Protein AF-0000000077384140 (afdb_homodimer)

Structure (mmCIF, N/CA/C/O backbone):
data_AF-0000000077384140-model_v1
#
loop_
_entity.id
_entity.type
_entity.pdbx_description
1 polymer 'PH domain-containing protein'
#
loop_
_atom_site.group_PDB
_atom_site.id
_atom_site.type_symbol
_atom_site.label_atom_id
_atom_site.label_alt_id
_atom_site.label_comp_id
_atom_site.label_asym_i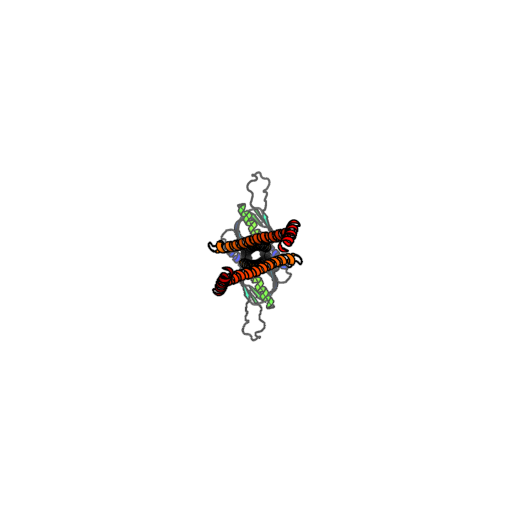d
_atom_site.label_entity_id
_atom_site.label_seq_id
_atom_site.pdbx_PDB_ins_code
_atom_site.Cartn_x
_atom_site.Cartn_y
_atom_site.Cartn_z
_atom_site.occupancy
_atom_site.B_iso_or_equiv
_atom_site.auth_seq_id
_atom_site.auth_comp_id
_atom_site.auth_asym_id
_atom_site.auth_atom_id
_atom_site.pdbx_PDB_model_num
ATOM 1 N N . MET A 1 1 ? 0.488 31.844 28.984 1 42.28 1 MET A N 1
ATOM 2 C CA . MET A 1 1 ? -0.208 31.734 27.703 1 42.28 1 MET A CA 1
ATOM 3 C C . MET A 1 1 ? 0.417 30.641 26.844 1 42.28 1 MET A C 1
ATOM 5 O O . MET A 1 1 ? 1.624 30.656 26.594 1 42.28 1 MET A O 1
ATOM 9 N N . GLN A 1 2 ? -0.17 29.547 26.891 1 61.62 2 GLN A N 1
ATOM 10 C CA . GLN A 1 2 ? 0.424 28.359 26.281 1 61.62 2 GLN A CA 1
ATOM 11 C C . GLN A 1 2 ? 0.687 28.562 24.797 1 61.62 2 GLN A C 1
ATOM 13 O O . GLN A 1 2 ? -0.121 29.188 24.094 1 61.62 2 GLN A O 1
ATOM 18 N N . ARG A 1 3 ? 1.861 28.625 24.375 1 73.94 3 ARG A N 1
ATOM 19 C CA . ARG A 1 3 ? 2.328 28.922 23.016 1 73.94 3 ARG A CA 1
ATOM 20 C C . ARG A 1 3 ? 1.66 28 22 1 73.94 3 ARG A C 1
ATOM 22 O O . ARG A 1 3 ? 1.597 26.781 22.203 1 73.94 3 ARG A O 1
ATOM 29 N N . PRO A 1 4 ? 0.887 28.531 21.125 1 82.5 4 PRO A N 1
ATOM 30 C CA . PRO A 1 4 ? 0.232 27.719 20.094 1 82.5 4 PRO A CA 1
ATOM 31 C C . PRO A 1 4 ? 1.226 26.938 19.234 1 82.5 4 PRO A C 1
ATOM 33 O O . PRO A 1 4 ? 2.402 27.312 19.172 1 82.5 4 PRO A O 1
ATOM 36 N N . ILE A 1 5 ? 0.827 25.812 18.828 1 88.44 5 ILE A N 1
ATOM 37 C CA . ILE A 1 5 ? 1.649 24.984 17.953 1 88.44 5 ILE A CA 1
ATOM 38 C C . ILE A 1 5 ? 1.977 25.766 16.688 1 88.44 5 ILE A C 1
ATOM 40 O O . ILE A 1 5 ? 1.085 26.328 16.047 1 88.44 5 ILE A O 1
ATOM 44 N N . LYS A 1 6 ? 3.225 25.828 16.375 1 89.12 6 LYS A N 1
ATOM 45 C CA . LYS A 1 6 ? 3.658 26.547 15.18 1 89.12 6 LYS A CA 1
ATOM 46 C C . LYS A 1 6 ? 3.342 25.766 13.906 1 89.12 6 LYS A C 1
ATOM 4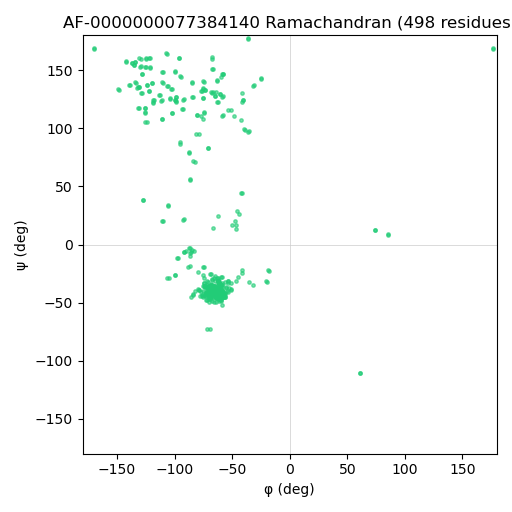8 O O . LYS A 1 6 ? 3.832 24.641 13.727 1 89.12 6 LYS A O 1
ATOM 53 N N . VAL A 1 7 ? 2.475 26.312 13.172 1 89.81 7 VAL A N 1
ATOM 54 C CA . VAL A 1 7 ? 2.123 25.734 11.875 1 89.81 7 VAL A CA 1
ATOM 55 C C . VAL A 1 7 ? 2.469 26.719 10.758 1 89.81 7 VAL A C 1
ATOM 57 O O . VAL A 1 7 ? 2.049 27.891 10.797 1 89.81 7 VAL A O 1
ATOM 60 N N . THR A 1 8 ? 3.266 26.25 9.836 1 87.81 8 THR A N 1
ATOM 61 C CA . THR A 1 8 ? 3.641 27.125 8.734 1 87.81 8 THR A CA 1
ATOM 62 C C . THR A 1 8 ? 2.531 27.172 7.684 1 87.81 8 THR A C 1
ATOM 64 O O . THR A 1 8 ? 2.277 26.188 6.992 1 87.81 8 THR A O 1
ATOM 67 N N . GLU A 1 9 ? 1.924 28.344 7.613 1 89.62 9 GLU A N 1
ATOM 68 C CA . GLU A 1 9 ? 0.804 28.531 6.691 1 89.62 9 GLU A CA 1
ATOM 69 C C . GLU A 1 9 ? 1.238 28.312 5.246 1 89.62 9 GLU A C 1
ATOM 71 O O . GLU A 1 9 ? 0.456 27.828 4.426 1 89.62 9 GLU A O 1
ATOM 76 N N . SER A 1 10 ? 2.461 28.688 4.973 1 90.38 10 SER A N 1
ATOM 77 C CA . SER A 1 10 ? 2.969 28.531 3.613 1 90.38 10 SER A CA 1
ATOM 78 C C . SER A 1 10 ? 2.93 27.078 3.174 1 90.38 10 SER A C 1
ATOM 80 O O . SER A 1 10 ? 2.658 26.781 2.008 1 90.38 10 SER A O 1
ATOM 82 N N . GLN A 1 11 ? 3.16 26.219 4.102 1 89.81 11 GLN A N 1
ATOM 83 C CA . GLN A 1 11 ? 3.123 24.781 3.795 1 89.81 11 GLN A CA 1
ATOM 84 C C . GLN A 1 11 ? 1.7 24.328 3.49 1 89.81 11 GLN A C 1
ATOM 86 O O . GLN A 1 11 ? 1.479 23.547 2.561 1 89.81 11 GLN A O 1
ATOM 91 N N . LEU A 1 12 ? 0.788 24.844 4.254 1 91.88 12 LEU A N 1
ATOM 92 C CA . LEU A 1 12 ? -0.611 24.469 4.055 1 91.88 12 LEU A CA 1
ATOM 93 C C . LEU A 1 12 ? -1.128 25 2.723 1 91.88 12 LEU A C 1
ATOM 95 O O . LEU A 1 12 ? -1.908 24.328 2.045 1 91.88 12 LEU A O 1
ATOM 99 N N . LEU A 1 13 ? -0.63 26.203 2.406 1 91.69 13 LEU A N 1
ATOM 100 C CA . LEU A 1 13 ? -1.019 26.781 1.127 1 91.69 13 LEU A CA 1
ATOM 101 C C . LEU A 1 13 ? -0.467 25.969 -0.036 1 91.69 13 LEU A C 1
ATOM 103 O O . LEU A 1 13 ? -1.152 25.766 -1.042 1 91.69 13 LEU A O 1
ATOM 107 N N . MET A 1 14 ? 0.708 25.516 0.114 1 91.88 14 MET A N 1
ATOM 108 C CA . MET A 1 14 ? 1.319 24.656 -0.902 1 91.88 14 MET A CA 1
ATOM 109 C C . MET A 1 14 ? 0.535 23.359 -1.069 1 91.88 14 MET A C 1
ATOM 111 O O . MET A 1 14 ? 0.265 22.938 -2.193 1 91.88 14 MET A O 1
ATOM 115 N N . LEU A 1 15 ? 0.115 22.812 0.024 1 92.62 15 LEU A N 1
ATOM 116 C CA . LEU A 1 15 ? -0.642 21.562 -0.019 1 92.62 15 LEU A CA 1
ATOM 117 C C . LEU A 1 15 ? -2.025 21.781 -0.62 1 92.62 15 LEU A C 1
ATOM 119 O O . LEU A 1 15 ? -2.531 20.938 -1.358 1 92.62 15 LEU A O 1
ATOM 123 N N . ALA A 1 16 ? -2.578 22.922 -0.288 1 93.19 16 ALA A N 1
ATOM 124 C CA . ALA A 1 16 ? -3.885 23.266 -0.839 1 93.19 16 ALA A CA 1
ATOM 125 C C . ALA A 1 16 ? -3.812 23.453 -2.354 1 93.19 16 ALA A C 1
ATOM 127 O O . ALA A 1 16 ? -4.738 23.078 -3.074 1 93.19 16 ALA A O 1
ATOM 128 N N . GLU A 1 17 ? -2.742 24.031 -2.828 1 91.56 17 GLU A N 1
ATOM 129 C CA . GLU A 1 17 ? -2.535 24.188 -4.262 1 91.56 17 GLU A CA 1
ATOM 130 C C . GLU A 1 17 ? -2.389 22.844 -4.961 1 91.56 17 GLU A C 1
ATOM 132 O O . GLU A 1 17 ? -2.934 22.641 -6.047 1 91.56 17 GLU A O 1
ATOM 137 N N . ARG A 1 18 ? -1.704 21.969 -4.375 1 91.19 18 ARG A N 1
ATOM 138 C CA . ARG A 1 18 ? -1.547 20.641 -4.926 1 91.19 18 ARG A CA 1
ATOM 139 C C . ARG A 1 18 ? -2.877 19.891 -4.945 1 91.19 18 ARG A C 1
ATOM 141 O O . ARG A 1 18 ? -3.139 19.094 -5.848 1 91.19 18 ARG A O 1
ATOM 148 N N . ALA A 1 19 ? -3.689 20.141 -3.918 1 92.56 19 ALA A N 1
ATOM 149 C CA . ALA A 1 19 ? -4.992 19.484 -3.789 1 92.56 19 ALA A CA 1
ATOM 150 C C . ALA A 1 19 ? -5.91 19.859 -4.953 1 92.56 19 ALA A C 1
ATOM 152 O O . ALA A 1 19 ? -6.766 19.078 -5.352 1 92.56 19 ALA A O 1
ATOM 153 N N . ARG A 1 20 ? -5.703 21 -5.48 1 90.31 20 ARG A N 1
ATOM 154 C CA . ARG A 1 20 ? -6.547 21.469 -6.578 1 90.31 20 ARG A CA 1
ATOM 155 C C . ARG A 1 20 ? -6.324 20.625 -7.832 1 90.31 20 ARG A C 1
ATOM 157 O O . ARG A 1 20 ? -7.262 20.375 -8.594 1 90.31 20 ARG A O 1
ATOM 164 N N . TYR A 1 21 ? -5.066 20.078 -8.008 1 89.75 21 TYR A N 1
ATOM 165 C CA . TYR A 1 21 ? -4.723 19.344 -9.219 1 89.75 21 TYR A CA 1
ATOM 166 C C . TYR A 1 21 ? -4.805 17.828 -8.984 1 89.75 21 TYR A C 1
ATOM 168 O O . TYR A 1 21 ? -5.051 17.062 -9.922 1 89.75 21 TYR A O 1
ATOM 176 N N . ASP A 1 22 ? -4.629 17.438 -7.754 1 92.31 22 ASP A N 1
ATOM 177 C CA . ASP A 1 22 ? -4.547 16.016 -7.473 1 92.31 22 ASP A CA 1
ATOM 178 C C . ASP A 1 22 ? -5.535 15.609 -6.379 1 92.31 22 ASP A C 1
ATOM 180 O O . ASP A 1 22 ? -5.199 14.828 -5.484 1 92.31 22 ASP A O 1
ATOM 184 N N . ALA A 1 23 ? -6.68 16.172 -6.391 1 94 23 ALA A N 1
ATOM 185 C CA . ALA A 1 23 ? -7.668 15.875 -5.359 1 94 23 ALA A CA 1
ATOM 186 C C . ALA A 1 23 ? -8.297 14.5 -5.586 1 94 23 ALA A C 1
ATOM 188 O O . ALA A 1 23 ? -8.531 14.102 -6.73 1 94 23 ALA A O 1
ATOM 189 N N . ALA A 1 24 ? -8.508 13.805 -4.551 1 94.25 24 ALA A N 1
ATOM 190 C CA . ALA A 1 24 ? -9.234 12.539 -4.633 1 94.25 24 ALA A CA 1
ATOM 191 C C . ALA A 1 24 ? -10.719 12.773 -4.91 1 94.25 24 ALA A C 1
ATOM 193 O O . ALA A 1 24 ? -11.336 12.031 -5.668 1 94.25 24 ALA A O 1
ATOM 194 N N . LEU A 1 25 ? -11.25 13.734 -4.285 1 96.75 25 LEU A N 1
ATOM 195 C CA . LEU A 1 25 ? -12.641 14.141 -4.449 1 96.75 25 LEU A CA 1
ATOM 196 C C . LEU A 1 25 ? -12.797 15.641 -4.223 1 96.75 25 LEU A C 1
ATOM 198 O O . LEU A 1 25 ? -12.164 16.203 -3.332 1 96.75 25 LEU A O 1
ATOM 202 N N . ALA A 1 26 ? -13.5 16.297 -5.074 1 96.88 26 ALA A N 1
ATOM 203 C CA . ALA A 1 26 ? -13.766 17.734 -4.938 1 96.88 26 ALA A CA 1
ATOM 204 C C . ALA A 1 26 ? -15.203 18.062 -5.316 1 96.88 26 ALA A C 1
ATOM 206 O O . ALA A 1 26 ? -15.766 17.469 -6.242 1 96.88 26 ALA A O 1
ATOM 207 N N . GLY A 1 27 ? -15.844 18.922 -4.52 1 96.56 27 GLY A N 1
ATOM 208 C CA . GLY A 1 27 ? -17.219 19.297 -4.816 1 96.56 27 GLY A CA 1
ATOM 209 C C . GLY A 1 27 ? -17.828 20.219 -3.768 1 96.56 27 GLY A C 1
ATOM 210 O O . GLY A 1 27 ? -17.219 20.469 -2.729 1 96.56 27 GLY A O 1
ATOM 211 N N . PRO A 1 28 ? -18.922 20.781 -4.039 1 96.31 28 PRO A N 1
ATOM 212 C CA . PRO A 1 28 ? -19.609 21.641 -3.076 1 96.31 28 PRO A CA 1
ATOM 213 C C . PRO A 1 28 ? -20.312 20.859 -1.974 1 96.31 28 PRO A C 1
ATOM 215 O O . PRO A 1 28 ? -20.922 19.828 -2.244 1 96.31 28 PRO A O 1
ATOM 218 N N . LEU A 1 29 ? -20.094 21.281 -0.783 1 97.12 29 LEU A N 1
ATOM 219 C CA . LEU A 1 29 ? -20.797 20.734 0.373 1 97.12 29 LEU A CA 1
ATOM 220 C C . LEU A 1 29 ? -21.281 21.844 1.293 1 97.12 29 LEU A C 1
ATOM 222 O O . LEU A 1 29 ? -20.844 23 1.178 1 97.12 29 LEU A O 1
ATOM 226 N N . TYR A 1 30 ? -22.266 21.469 2.025 1 96 30 TYR A N 1
ATOM 227 C CA . TYR A 1 30 ? -22.734 22.406 3.037 1 96 30 TYR A CA 1
ATOM 228 C C . TYR A 1 30 ? -22.172 22.062 4.41 1 96 30 TYR A C 1
ATOM 230 O O . TYR A 1 30 ? -22.266 20.922 4.855 1 96 30 TYR A O 1
ATOM 238 N N . LYS A 1 31 ? -21.5 23.016 4.984 1 95.5 31 LYS A N 1
ATOM 239 C CA . LYS A 1 31 ? -20.938 22.844 6.32 1 95.5 31 LYS A CA 1
ATOM 240 C C . LYS A 1 31 ? -21.781 23.562 7.371 1 95.5 31 LYS A C 1
ATOM 242 O O . LYS A 1 31 ? -22.172 24.703 7.184 1 95.5 31 LYS A O 1
ATOM 247 N N . ARG A 1 32 ? -22.016 22.859 8.414 1 92.88 32 ARG A N 1
ATOM 248 C CA . ARG A 1 32 ? -22.812 23.438 9.484 1 92.88 32 ARG A CA 1
ATOM 249 C C . ARG A 1 32 ? -22.016 24.453 10.289 1 92.88 32 ARG A C 1
ATOM 251 O O . ARG A 1 32 ? -20.844 24.219 10.609 1 92.88 32 ARG A O 1
ATOM 258 N N . THR A 1 33 ? -22.578 25.594 10.594 1 89.06 33 THR A N 1
ATOM 259 C CA . THR A 1 33 ? -21.906 26.641 11.344 1 89.06 33 THR A CA 1
ATOM 260 C C . THR A 1 33 ? -21.656 26.203 12.781 1 89.06 33 THR A C 1
ATOM 262 O O . THR A 1 33 ? -22.266 25.25 13.258 1 89.06 33 THR A O 1
ATOM 265 N N . ALA A 1 34 ? -20.734 26.875 13.453 1 82.25 34 ALA A N 1
ATOM 266 C CA . ALA A 1 34 ? -20.359 26.531 14.828 1 82.25 34 ALA A CA 1
ATOM 267 C C . ALA A 1 34 ? -21.562 26.625 15.758 1 82.25 34 ALA A C 1
ATOM 269 O O . ALA A 1 34 ? -21.672 25.875 16.719 1 82.25 34 ALA A O 1
ATOM 270 N N . ASP A 1 35 ? -22.5 27.516 15.344 1 82.44 35 ASP A N 1
ATOM 271 C CA . ASP A 1 35 ? -23.688 27.719 16.188 1 82.44 35 ASP A CA 1
ATOM 272 C C . ASP A 1 35 ? -24.75 26.672 15.875 1 82.44 35 ASP A C 1
ATOM 274 O O . ASP A 1 35 ? -25.75 26.578 16.594 1 82.44 35 ASP A O 1
ATOM 278 N N . GLY A 1 36 ? -24.562 25.828 14.898 1 77.38 36 GLY A N 1
ATOM 279 C CA . GLY A 1 36 ? -25.438 24.703 14.586 1 77.38 36 GLY A CA 1
ATOM 280 C C . GLY A 1 36 ? -26.734 25.125 13.93 1 77.38 36 GLY A C 1
ATOM 281 O O . GLY A 1 36 ? -27.641 24.297 13.75 1 77.38 36 GLY A O 1
ATOM 282 N N . THR A 1 37 ? -26.797 26.344 13.508 1 82.31 37 THR A N 1
ATOM 283 C CA . THR A 1 37 ? -28.109 26.828 13.086 1 82.31 37 THR A CA 1
ATOM 284 C C . THR A 1 37 ? -28.172 26.938 11.562 1 82.31 37 THR A C 1
ATOM 286 O O . THR A 1 37 ? -29.234 26.703 10.969 1 82.31 37 THR A O 1
ATOM 289 N N . LYS A 1 38 ? -27.078 27.172 10.938 1 91 38 LYS A N 1
ATOM 290 C CA . LYS A 1 38 ? -27.125 27.453 9.5 1 91 38 LYS A CA 1
ATOM 291 C C . LYS A 1 38 ? -26.156 26.547 8.742 1 91 38 LYS A C 1
ATOM 293 O O . LYS A 1 38 ? -25.156 26.094 9.297 1 91 38 LYS A O 1
ATOM 298 N N . TRP A 1 39 ? -26.609 26.234 7.551 1 92.94 39 TRP A N 1
ATOM 299 C CA . TRP A 1 39 ? -25.75 25.516 6.617 1 92.94 39 TRP A CA 1
ATOM 300 C C . TRP A 1 39 ? -25.109 26.484 5.621 1 92.94 39 TRP A C 1
ATOM 302 O O . TRP A 1 39 ? -25.797 27.297 5.008 1 92.94 39 TRP A O 1
ATOM 312 N N . GLN A 1 40 ? -23.781 26.438 5.508 1 94.38 40 GLN A N 1
ATOM 313 C CA . GLN A 1 40 ? -23.047 27.281 4.582 1 94.38 40 GLN A CA 1
ATOM 314 C C . GLN A 1 40 ? -22.406 26.469 3.465 1 94.38 40 GLN A C 1
ATOM 316 O O . GLN A 1 40 ? -21.719 25.484 3.729 1 94.38 40 GLN A O 1
ATOM 321 N N . SER A 1 41 ? -22.672 26.922 2.283 1 94.88 41 SER A N 1
ATOM 322 C CA . SER A 1 41 ? -22.094 26.234 1.138 1 94.88 41 SER A CA 1
ATOM 323 C C . SER A 1 41 ? -20.609 26.562 0.986 1 94.88 41 SER A C 1
ATOM 325 O O . SER A 1 41 ? -20.234 27.75 0.994 1 94.88 41 SER A O 1
ATOM 327 N N . LYS A 1 42 ? -19.797 25.594 0.927 1 96.25 42 LYS A N 1
ATOM 328 C CA . LYS A 1 42 ? -18.344 25.734 0.734 1 96.25 42 LYS A CA 1
ATOM 329 C C . LYS A 1 42 ? -17.828 24.703 -0.272 1 96.25 42 LYS A C 1
ATOM 331 O O . LYS A 1 42 ? -18.516 23.734 -0.595 1 96.25 42 LYS A O 1
ATOM 336 N N . TRP A 1 43 ? -16.734 25.016 -0.854 1 96.88 43 TRP A N 1
ATOM 337 C CA . TRP A 1 43 ? -16.094 24.078 -1.758 1 96.88 43 TRP A CA 1
ATOM 338 C C . TRP A 1 43 ? -15.07 23.219 -1.013 1 96.88 43 TRP A C 1
ATOM 340 O O . TRP A 1 43 ? -14.148 23.75 -0.381 1 96.88 43 TRP A O 1
ATOM 350 N N . PHE A 1 44 ? -15.25 21.906 -1.113 1 97.69 44 PHE A N 1
ATOM 351 C CA . PHE A 1 44 ? -14.375 20.984 -0.387 1 97.69 44 PHE A CA 1
ATOM 352 C C . PHE A 1 44 ? -13.469 20.219 -1.348 1 97.69 44 PHE A C 1
ATOM 354 O O . PHE A 1 44 ? -13.891 19.844 -2.443 1 97.69 44 PHE A O 1
ATOM 361 N N . THR A 1 45 ? -12.258 20.047 -0.984 1 97 45 THR A N 1
ATOM 362 C CA . THR A 1 45 ? -11.266 19.297 -1.739 1 97 45 THR A CA 1
ATOM 363 C C . THR A 1 45 ? -10.539 18.297 -0.837 1 97 45 THR A C 1
ATOM 365 O O . THR A 1 45 ? -9.914 18.688 0.153 1 97 45 THR A O 1
ATOM 368 N N . LEU A 1 46 ? -10.703 17.047 -1.178 1 97.69 46 LEU A N 1
ATOM 369 C CA . LEU A 1 46 ? -10.031 16 -0.424 1 97.69 46 LEU A CA 1
ATOM 370 C C . LEU A 1 46 ? -8.695 15.641 -1.062 1 97.69 46 LEU A C 1
ATOM 372 O O . LEU A 1 46 ? -8.648 15.203 -2.213 1 97.69 46 LEU A O 1
ATOM 376 N N . TYR A 1 47 ? -7.656 15.891 -0.325 1 96.75 47 TYR A N 1
ATOM 377 C CA . TYR A 1 47 ? -6.305 15.562 -0.77 1 96.75 47 TYR A CA 1
ATOM 378 C C . TYR A 1 47 ? -5.598 14.672 0.246 1 96.75 47 TYR A C 1
ATOM 380 O O . TYR A 1 47 ? -5.191 15.141 1.312 1 96.75 47 TYR A O 1
ATOM 388 N N . GLN A 1 48 ? -5.504 13.359 -0.15 1 95.06 48 GLN A N 1
ATOM 389 C CA . GLN A 1 48 ? -4.84 12.391 0.719 1 95.06 48 GLN A CA 1
ATOM 390 C C . GLN A 1 48 ? -5.555 12.281 2.064 1 95.06 48 GLN A C 1
ATOM 392 O O . GLN A 1 48 ? -6.723 11.891 2.123 1 95.06 48 GLN A O 1
ATOM 397 N N . ASN A 1 49 ? -4.934 12.742 3.094 1 96.19 49 ASN A N 1
ATOM 398 C CA . ASN A 1 49 ? -5.578 12.68 4.398 1 96.19 49 ASN A CA 1
ATOM 399 C C . ASN A 1 49 ? -5.973 14.07 4.898 1 96.19 49 ASN A C 1
ATOM 401 O O . ASN A 1 49 ? -6.164 14.273 6.098 1 96.19 49 ASN A O 1
ATOM 405 N N . LEU A 1 50 ? -6.078 15.016 3.963 1 96.69 50 LEU A N 1
ATOM 406 C CA . LEU A 1 50 ? -6.441 16.391 4.285 1 96.69 50 LEU A CA 1
ATOM 407 C C . LEU A 1 50 ? -7.695 16.812 3.531 1 96.69 50 LEU A C 1
ATOM 409 O O . LEU A 1 50 ? -7.824 16.547 2.334 1 96.69 50 LEU A O 1
ATOM 413 N N . LEU A 1 51 ? -8.625 17.406 4.305 1 97.44 51 LEU A N 1
ATOM 414 C CA . LEU A 1 51 ? -9.844 17.953 3.705 1 97.44 51 LEU A CA 1
ATOM 415 C C . LEU A 1 51 ? -9.852 19.469 3.779 1 97.44 51 LEU A C 1
ATOM 417 O O . LEU A 1 51 ? -10 20.047 4.863 1 97.44 51 LEU A O 1
ATOM 421 N N . PHE A 1 52 ? -9.664 20.125 2.637 1 97.06 52 PHE A N 1
ATOM 422 C CA . PHE A 1 52 ? -9.664 21.578 2.568 1 97.06 52 PHE A CA 1
ATOM 423 C C . PHE A 1 52 ? -11.039 22.109 2.205 1 97.06 52 PHE A C 1
ATOM 425 O O . PHE A 1 52 ? -11.805 21.438 1.503 1 97.06 52 PHE A O 1
ATOM 432 N N . TYR A 1 53 ? -11.383 23.172 2.746 1 96.69 53 TYR A N 1
ATOM 433 C CA . TYR A 1 53 ? -12.625 23.812 2.318 1 96.69 53 TYR A CA 1
ATOM 434 C C . TYR A 1 53 ? -12.414 25.312 2.092 1 96.69 53 TYR A C 1
ATOM 436 O O . TYR A 1 53 ? -11.625 25.953 2.799 1 96.69 53 TYR A O 1
ATOM 444 N N . SER A 1 54 ? -13.016 25.844 1.021 1 95.25 54 SER A N 1
ATOM 445 C CA . SER A 1 54 ? -12.93 27.25 0.636 1 95.25 54 SER A CA 1
ATOM 446 C C . SER A 1 54 ? -14.312 27.844 0.38 1 95.25 54 SER A C 1
ATOM 448 O O . SER A 1 54 ? -15.289 27.094 0.234 1 95.25 54 SER A O 1
ATOM 450 N N . GLU A 1 55 ? -14.352 29.125 0.447 1 93.12 55 GLU A N 1
ATOM 451 C CA . GLU A 1 55 ? -15.617 29.797 0.185 1 93.12 55 GLU A CA 1
ATOM 452 C C . GLU A 1 55 ? -16.047 29.609 -1.267 1 93.12 55 GLU A C 1
ATOM 454 O O . GLU A 1 55 ? -17.234 29.391 -1.544 1 93.12 55 GLU A O 1
ATOM 459 N N . ILE A 1 56 ? -15.039 29.625 -2.178 1 89.38 56 ILE A N 1
ATOM 460 C CA . ILE A 1 56 ? -15.312 29.484 -3.604 1 89.38 56 ILE A CA 1
ATOM 461 C C . ILE A 1 56 ? -14.414 28.391 -4.191 1 89.38 56 ILE A C 1
ATOM 463 O O . ILE A 1 56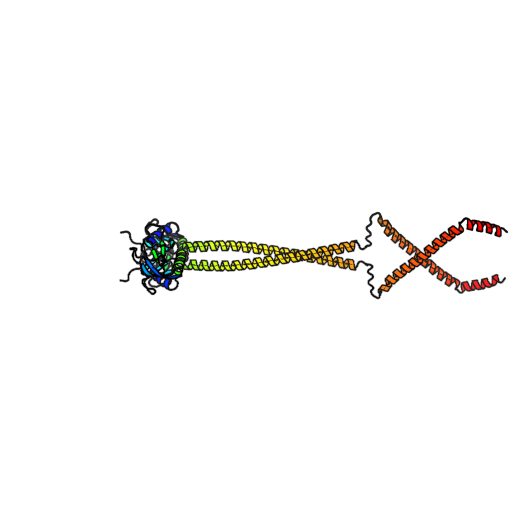 ? -13.359 28.078 -3.629 1 89.38 56 ILE A O 1
ATOM 467 N N . GLU A 1 57 ? -14.82 27.75 -5.242 1 86.62 57 GLU A N 1
ATOM 468 C CA . GLU A 1 57 ? -14.133 26.641 -5.883 1 86.62 57 GLU A CA 1
ATOM 469 C C . GLU A 1 57 ? -12.719 27.016 -6.305 1 86.62 57 GLU A C 1
ATOM 471 O O . GLU A 1 57 ? -11.766 26.266 -6.082 1 86.62 57 GLU A O 1
ATOM 476 N N . HIS A 1 58 ? -12.391 28.078 -6.875 1 83.56 58 HIS A N 1
ATOM 477 C CA . HIS A 1 58 ? -11.078 28.422 -7.406 1 83.56 58 HIS A CA 1
ATOM 478 C C . HIS A 1 58 ? -10.367 29.438 -6.512 1 83.56 58 HIS A C 1
ATOM 480 O O . HIS A 1 58 ? -9.539 30.219 -6.988 1 83.56 58 HIS A O 1
ATOM 486 N N . SER A 1 59 ? -10.688 29.266 -5.172 1 85.38 59 SER A N 1
ATOM 487 C CA . SER A 1 59 ? -10 30.141 -4.234 1 85.38 59 SER A CA 1
ATOM 488 C C . SER A 1 59 ? -8.539 29.734 -4.062 1 85.38 59 SER A C 1
ATOM 490 O O . SER A 1 59 ? -8.227 28.547 -3.977 1 85.38 59 SER A O 1
ATOM 492 N N . SER A 1 60 ? -7.672 30.688 -4.117 1 83.25 60 SER A N 1
ATOM 493 C CA . SER A 1 60 ? -6.25 30.406 -3.936 1 83.25 60 SER A CA 1
ATOM 494 C C . SER A 1 60 ? -5.918 30.141 -2.469 1 83.25 60 SER A C 1
ATOM 496 O O . SER A 1 60 ? -4.922 29.484 -2.16 1 83.25 60 SER A O 1
ATOM 498 N N . ARG A 1 61 ? -6.891 30.641 -1.622 1 90.44 61 ARG A N 1
ATOM 499 C CA . ARG A 1 61 ? -6.645 30.453 -0.196 1 90.44 61 ARG A CA 1
ATOM 500 C C . ARG A 1 61 ? -7.816 29.75 0.475 1 90.44 61 ARG A C 1
ATOM 502 O O . ARG A 1 61 ? -8.906 30.312 0.586 1 90.44 61 ARG A O 1
ATOM 509 N N . PRO A 1 62 ? -7.547 28.578 0.91 1 93.31 62 PRO A N 1
ATOM 510 C CA . PRO A 1 62 ? -8.617 27.859 1.597 1 93.31 62 PRO A CA 1
ATOM 511 C C . PRO A 1 62 ? -9.008 28.5 2.928 1 93.31 62 PRO A C 1
ATOM 513 O O . PRO A 1 62 ? -8.188 29.172 3.555 1 93.31 62 PRO A O 1
ATOM 516 N N . SER A 1 63 ? -10.227 28.359 3.34 1 94.12 63 SER A N 1
ATOM 517 C CA . SER A 1 63 ? -10.734 28.875 4.605 1 94.12 63 SER A CA 1
ATOM 518 C C . SER A 1 63 ? -10.234 28.047 5.785 1 94.12 63 SER A C 1
ATOM 520 O O . SER A 1 63 ? -9.953 28.578 6.855 1 94.12 63 SER A O 1
ATOM 522 N N . GLY A 1 64 ? -10.078 26.766 5.527 1 94.81 64 GLY A N 1
ATOM 523 C CA . GLY A 1 64 ? -9.625 25.891 6.598 1 94.81 64 GLY A CA 1
ATOM 524 C C . GLY A 1 64 ? -9.25 24.5 6.117 1 94.81 64 GLY A C 1
ATOM 525 O O . GLY A 1 64 ? -9.391 24.188 4.934 1 94.81 64 GLY A O 1
ATOM 526 N N . VAL A 1 65 ? -8.617 23.781 7.027 1 95.56 65 VAL A N 1
ATOM 527 C CA . VAL A 1 65 ? -8.195 22.422 6.734 1 95.56 65 VAL A CA 1
ATOM 528 C C . VAL A 1 65 ? -8.641 21.484 7.859 1 95.56 65 VAL A C 1
ATOM 530 O O . VAL A 1 65 ? -8.602 21.859 9.031 1 95.56 65 VAL A O 1
ATOM 533 N N . ILE A 1 66 ? -9.164 20.344 7.492 1 95.38 66 ILE A N 1
ATOM 534 C CA . ILE A 1 66 ? -9.562 19.312 8.438 1 95.38 66 ILE A CA 1
ATOM 535 C C . ILE A 1 66 ? -8.641 18.094 8.305 1 95.38 66 ILE A C 1
ATOM 537 O O . ILE A 1 66 ? -8.5 17.531 7.215 1 95.38 66 ILE A O 1
ATOM 541 N N . PHE A 1 67 ? -8.055 17.75 9.391 1 95.12 67 PHE A N 1
ATOM 542 C CA . PHE A 1 67 ? -7.215 16.562 9.406 1 95.12 67 PHE A CA 1
ATOM 543 C C . PHE A 1 67 ? -8.055 15.305 9.617 1 95.12 67 PHE A C 1
ATOM 545 O O . PHE A 1 67 ? -8.758 15.18 10.617 1 95.12 67 PHE A O 1
ATOM 552 N N . LEU A 1 68 ? -7.883 14.375 8.734 1 95.62 68 LEU A N 1
ATOM 553 C CA . LEU A 1 68 ? -8.789 13.234 8.734 1 95.62 68 LEU A CA 1
ATOM 554 C C . LEU A 1 68 ? -8.18 12.055 9.484 1 95.62 68 LEU A C 1
ATOM 556 O O . LEU A 1 68 ? -8.875 11.07 9.773 1 95.62 68 LEU A O 1
ATOM 560 N N . GLU A 1 69 ? -6.895 12.164 9.789 1 93.69 69 GLU A N 1
ATOM 561 C CA . GLU A 1 69 ? -6.27 11.07 10.523 1 93.69 69 GLU A CA 1
ATOM 562 C C . GLU A 1 69 ? -6.906 10.891 11.898 1 93.69 69 GLU A C 1
ATOM 564 O O . GLU A 1 69 ? -6.961 11.836 12.688 1 93.69 69 GLU A O 1
ATOM 569 N N . GLY A 1 70 ? -7.41 9.742 12.172 1 89.62 70 GLY A N 1
ATOM 570 C CA . GLY A 1 70 ? -8.031 9.445 13.453 1 89.62 70 GLY A CA 1
ATOM 571 C C . GLY A 1 70 ? -9.492 9.859 13.516 1 89.62 70 GLY A C 1
ATOM 572 O O . GLY A 1 70 ? -10.102 9.828 14.594 1 89.62 70 GLY A O 1
ATOM 573 N N . SER A 1 71 ? -9.992 10.234 12.383 1 94 71 SER A N 1
ATOM 574 C CA . SER A 1 71 ? -11.383 10.648 12.352 1 94 71 SER A CA 1
ATOM 575 C C . SER A 1 71 ? -12.297 9.508 11.93 1 94 71 SER A C 1
ATOM 577 O O . SER A 1 71 ? -11.828 8.484 11.422 1 94 71 SER A O 1
ATOM 579 N N . TYR A 1 72 ? -13.531 9.688 12.266 1 94.88 72 TYR A N 1
ATOM 580 C CA . TYR A 1 72 ? -14.594 8.789 11.844 1 94.88 72 TYR A CA 1
ATOM 581 C C . TYR A 1 72 ? -15.641 9.523 11.016 1 94.88 72 TYR A C 1
ATOM 583 O O . TYR A 1 72 ? -15.961 10.68 11.297 1 94.88 72 TYR A O 1
ATOM 591 N N . CYS A 1 73 ? -16.047 8.867 10.039 1 96.75 73 CYS A N 1
ATOM 592 C CA . CYS A 1 73 ? -17.031 9.492 9.164 1 96.75 73 CYS A CA 1
ATOM 593 C C . CYS A 1 73 ? -18.266 8.609 9.008 1 96.75 73 CYS A C 1
ATOM 595 O O . CYS A 1 73 ? -18.156 7.488 8.508 1 96.75 73 CYS A O 1
ATOM 597 N N . ASP A 1 74 ? -19.406 9.164 9.469 1 95.5 74 ASP A N 1
ATOM 598 C CA . ASP A 1 74 ? -20.625 8.367 9.414 1 95.5 74 ASP A CA 1
ATOM 599 C C . ASP A 1 74 ? -21.797 9.203 8.891 1 95.5 74 ASP A C 1
ATOM 601 O O . ASP A 1 74 ? -21.797 10.43 9.016 1 95.5 74 ASP A O 1
ATOM 605 N N . ARG A 1 75 ? -22.688 8.461 8.352 1 94.88 75 ARG A N 1
ATOM 606 C CA . ARG A 1 75 ? -23.906 9.102 7.875 1 94.88 75 ARG A CA 1
ATOM 607 C C . ARG A 1 75 ? -24.75 9.633 9.039 1 94.88 75 ARG A C 1
ATOM 609 O O . ARG A 1 75 ? -24.875 8.961 10.07 1 94.88 75 ARG A O 1
ATOM 616 N N . LEU A 1 76 ? -25.156 10.852 8.93 1 90.88 76 LEU A N 1
ATOM 617 C CA . LEU A 1 76 ? -26 11.453 9.953 1 90.88 76 LEU A CA 1
ATOM 618 C C . LEU A 1 76 ? -27.469 11.438 9.531 1 90.88 76 LEU A C 1
ATOM 620 O O . LEU A 1 76 ? -27.797 11.812 8.406 1 90.88 76 LEU A O 1
ATOM 624 N N . ILE A 1 77 ? -28.281 10.867 10.367 1 82.88 77 ILE A N 1
ATOM 625 C CA . ILE A 1 77 ? -29.719 10.875 10.117 1 82.88 77 ILE A CA 1
ATOM 626 C C . ILE A 1 77 ? -30.359 12.039 10.875 1 82.88 77 ILE A C 1
ATOM 628 O O . ILE A 1 77 ? -30.375 12.047 12.109 1 82.88 77 ILE A O 1
ATOM 632 N N . ILE A 1 78 ? -30.391 13.125 10.258 1 74.69 78 ILE A N 1
ATOM 633 C CA . ILE A 1 78 ? -31.016 14.273 10.898 1 74.69 78 ILE A CA 1
ATOM 634 C C . ILE A 1 78 ? -32.531 14.195 10.727 1 74.69 78 ILE A C 1
ATOM 636 O O . ILE A 1 78 ? -33.031 14.102 9.602 1 74.69 78 ILE A O 1
ATOM 640 N N . THR A 1 79 ? -33.156 13.648 11.75 1 60.69 79 THR A N 1
ATOM 641 C CA . THR A 1 79 ? -34.625 13.648 11.758 1 60.69 79 THR A CA 1
ATOM 642 C C . THR A 1 79 ? -35.156 15.055 12 1 60.69 79 THR A C 1
ATOM 644 O O . THR A 1 79 ? -34.719 15.75 12.906 1 60.69 79 THR A O 1
ATOM 647 N N . GLY A 1 80 ? -35.312 15.922 11.188 1 51.88 80 GLY A N 1
ATOM 648 C CA . GLY A 1 80 ? -36.031 17.172 11.422 1 51.88 80 GLY A CA 1
ATOM 649 C C . GLY A 1 80 ? -37.062 17.062 12.523 1 51.88 80 GLY A C 1
ATOM 650 O O . GLY A 1 80 ? -37.5 15.969 12.883 1 51.88 80 GLY A O 1
ATOM 651 N N . SER A 1 81 ? -37.25 18.172 13.375 1 48.66 81 SER A N 1
ATOM 652 C CA . SER A 1 81 ? -38.375 18.406 14.281 1 48.66 81 SER A CA 1
ATOM 653 C C . SER A 1 81 ? -39.688 17.906 13.672 1 48.66 81 SER A C 1
ATOM 655 O O . SER A 1 81 ? -39.781 17.656 12.469 1 48.66 81 SER A O 1
ATOM 657 N N . LYS A 1 82 ? -41.094 18.031 14.617 1 40.53 82 LYS A N 1
ATOM 658 C CA . LYS A 1 82 ? -42.531 17.781 14.516 1 40.53 82 LYS A CA 1
ATOM 659 C C . LYS A 1 82 ? -43.125 18.438 13.258 1 40.53 82 LYS A C 1
ATOM 661 O O . LYS A 1 82 ? -44.344 18.469 13.086 1 40.53 82 LYS A O 1
ATOM 666 N N . THR A 1 83 ? -42.719 19.656 12.852 1 39.84 83 THR A N 1
ATOM 667 C CA . THR A 1 83 ? -43.688 20.266 11.945 1 39.84 83 THR A CA 1
ATOM 668 C C . THR A 1 83 ? -43.906 19.391 10.719 1 39.84 83 THR A C 1
ATOM 670 O O . THR A 1 83 ? -43 18.688 10.281 1 39.84 83 THR A O 1
ATOM 673 N N . SER A 1 84 ? -45.25 19.422 10.156 1 41.44 84 SER A N 1
ATOM 674 C CA . SER A 1 84 ? -46.156 18.859 9.164 1 41.44 84 SER A CA 1
ATOM 675 C C . SER A 1 84 ? -45.438 18.656 7.824 1 41.44 84 SER A C 1
ATOM 677 O O . SER A 1 84 ? -46.094 18.375 6.816 1 41.44 84 SER A O 1
ATOM 679 N N . LYS A 1 85 ? -44.375 19.438 7.621 1 43.66 85 LYS A N 1
ATOM 680 C CA . LYS A 1 85 ? -44.125 19.297 6.188 1 43.66 85 LYS A CA 1
ATOM 681 C C . LYS A 1 85 ? -43.75 17.859 5.832 1 43.66 85 LYS A C 1
ATOM 683 O O . LYS A 1 85 ? -43.062 17.188 6.609 1 43.66 85 LYS A O 1
ATOM 688 N N . PRO A 1 86 ? -44.281 17.188 4.879 1 44.19 86 PRO A N 1
ATOM 689 C CA . PRO A 1 86 ? -44.156 15.805 4.41 1 44.19 86 PRO A CA 1
ATOM 690 C C . PRO A 1 86 ? -42.781 15.219 4.625 1 44.19 86 PRO A C 1
ATOM 692 O O . PRO A 1 86 ? -41.781 15.961 4.734 1 44.19 86 PRO A O 1
ATOM 695 N N . ALA A 1 87 ? -42.594 13.938 5.113 1 42.84 87 ALA A N 1
ATOM 696 C CA . ALA A 1 87 ? -41.594 12.898 5.289 1 42.84 87 ALA A CA 1
ATOM 697 C C . ALA A 1 87 ? -40.375 13.141 4.371 1 42.84 87 ALA A C 1
ATOM 699 O O . ALA A 1 87 ? -39.469 12.312 4.312 1 42.84 87 ALA A O 1
ATOM 700 N N . SER A 1 88 ? -40.406 13.883 3.236 1 45.25 88 SER A N 1
ATOM 701 C CA . SER A 1 88 ? -39.844 13.812 1.884 1 45.25 88 SER A CA 1
ATOM 702 C C . SER A 1 88 ? -38.344 14.078 1.88 1 45.25 88 SER A C 1
ATOM 704 O O . SER A 1 88 ? -37.594 13.453 1.119 1 45.25 88 SER A O 1
ATOM 706 N N . GLU A 1 89 ? -37.781 15.391 2.096 1 52.47 89 GLU A N 1
ATOM 707 C CA . GLU A 1 89 ? -36.469 15.688 1.512 1 52.47 89 GLU A CA 1
ATOM 708 C C . GLU A 1 89 ? -35.344 15.164 2.389 1 52.47 89 GLU A C 1
ATOM 710 O O . GLU A 1 89 ? -35 15.766 3.412 1 52.47 89 GLU A O 1
ATOM 715 N N . LYS A 1 90 ? -35.094 13.938 2.514 1 62.62 90 LYS A N 1
ATOM 716 C CA . LYS A 1 90 ? -33.969 13.234 3.145 1 62.62 90 LYS A CA 1
ATOM 717 C C . LYS A 1 90 ? -32.656 13.992 2.957 1 62.62 90 LYS A C 1
ATOM 719 O O . LYS A 1 90 ? -32.25 14.273 1.827 1 62.62 90 LYS A O 1
ATOM 724 N N . MET A 1 91 ? -32.25 14.797 4.035 1 84.38 91 MET A N 1
ATOM 725 C CA . MET A 1 91 ? -30.953 15.477 3.941 1 84.38 91 MET A CA 1
ATOM 726 C C . MET A 1 91 ? -29.812 14.461 3.9 1 84.38 91 MET A C 1
ATOM 728 O O . MET A 1 91 ? -29.859 13.453 4.598 1 84.38 91 MET A O 1
ATOM 732 N N . TYR A 1 92 ? -29 14.586 2.965 1 93.69 92 TYR A N 1
ATOM 733 C CA . TYR A 1 92 ? -27.844 13.727 2.797 1 93.69 92 TYR A CA 1
ATOM 734 C C . TYR A 1 92 ? -26.641 14.258 3.578 1 93.69 92 TYR A C 1
ATOM 736 O O . TYR A 1 92 ? -25.766 14.914 3.012 1 93.69 92 TYR A O 1
ATOM 744 N N . CYS A 1 93 ? -26.703 13.969 4.953 1 95.38 93 CYS A N 1
ATOM 745 C CA . CYS A 1 93 ? -25.719 14.531 5.859 1 95.38 93 CYS A CA 1
ATOM 746 C C . CYS A 1 93 ? -24.781 13.453 6.387 1 95.38 93 CYS A C 1
ATOM 748 O O . CYS A 1 93 ? -25.156 12.281 6.457 1 95.38 93 CYS A O 1
ATOM 750 N N . PHE A 1 94 ? -23.562 13.852 6.637 1 96.69 94 PHE A N 1
ATOM 751 C CA . PHE A 1 94 ? -22.578 12.984 7.297 1 96.69 94 PHE A CA 1
ATOM 752 C C . PHE A 1 94 ? -21.703 13.789 8.25 1 96.69 94 PHE A C 1
ATOM 754 O O . PHE A 1 94 ? -21.672 15.023 8.18 1 96.69 94 PHE A O 1
ATOM 761 N N . ALA A 1 95 ? -21.156 13.117 9.156 1 95.94 95 ALA A N 1
ATOM 762 C CA . ALA A 1 95 ? -20.375 13.797 10.188 1 95.94 95 ALA A CA 1
ATOM 763 C C . ALA A 1 95 ? -18.969 13.242 10.258 1 95.94 95 ALA A C 1
ATOM 765 O O . ALA A 1 95 ? -18.75 12.031 10.125 1 95.94 95 ALA A O 1
ATOM 766 N N . VAL A 1 96 ? -18.062 14.156 10.391 1 95.94 96 VAL A N 1
ATOM 767 C CA . VAL A 1 96 ? -16.672 13.812 10.695 1 95.94 96 VAL A CA 1
ATOM 768 C C . VAL A 1 96 ? -16.391 14.055 12.172 1 95.94 96 VAL A C 1
ATOM 770 O O . VAL A 1 96 ? -16.422 15.203 12.633 1 95.94 96 VAL A O 1
ATOM 773 N N . THR A 1 97 ? -16.156 12.953 12.852 1 94.38 97 THR A N 1
ATOM 774 C CA . THR A 1 97 ? -15.992 13.047 14.297 1 94.38 97 THR A CA 1
ATOM 775 C C . THR A 1 97 ? -14.664 12.438 14.734 1 94.38 97 THR A C 1
ATOM 777 O O . THR A 1 97 ? -14.031 11.703 13.977 1 94.38 97 THR A O 1
ATOM 780 N N . TYR A 1 98 ? -14.242 12.844 15.953 1 92.38 98 TYR A N 1
ATOM 781 C CA . TYR A 1 98 ? -13 12.344 16.531 1 92.38 98 TYR A CA 1
ATOM 782 C C . TYR A 1 98 ? -13.266 11.664 17.875 1 92.38 98 TYR A C 1
ATOM 784 O O . TYR A 1 98 ? -14.297 11.898 18.5 1 92.38 98 TYR A O 1
ATOM 792 N N . ARG A 1 99 ? -12.461 10.75 18.234 1 85.38 99 ARG A N 1
ATOM 793 C CA . ARG A 1 99 ? -12.641 9.945 19.438 1 85.38 99 ARG A CA 1
ATOM 794 C C . ARG A 1 99 ? -12.617 10.82 20.703 1 85.38 99 ARG A C 1
ATOM 796 O O . ARG A 1 99 ? -13.383 10.594 21.625 1 85.38 99 ARG A O 1
ATOM 803 N N . ARG A 1 100 ? -11.852 11.852 20.688 1 81 100 ARG A N 1
ATOM 804 C CA . ARG A 1 100 ? -11.734 12.68 21.875 1 81 100 ARG A CA 1
ATOM 805 C C . ARG A 1 100 ? -12.852 13.719 21.938 1 81 100 ARG A C 1
ATOM 807 O O . ARG A 1 100 ? -13.234 14.281 20.922 1 81 100 ARG A O 1
ATOM 814 N N . GLU A 1 101 ? -13.328 13.891 23.141 1 71.88 101 GLU A N 1
ATOM 815 C CA . GLU A 1 101 ? -14.516 14.711 23.375 1 71.88 101 GLU A CA 1
ATOM 816 C C . GLU A 1 101 ? -14.219 16.188 23.109 1 71.88 101 GLU A C 1
ATOM 818 O O . GLU A 1 101 ? -15.102 16.938 22.672 1 71.88 101 GLU A O 1
ATOM 823 N N . ASN A 1 102 ? -13.031 16.609 23.219 1 78.56 102 ASN A N 1
ATOM 824 C CA . ASN A 1 102 ? -12.75 18.031 23.094 1 78.56 102 ASN A CA 1
ATOM 825 C C . ASN A 1 102 ? -12.398 18.406 21.656 1 78.56 102 ASN A C 1
ATOM 827 O O . ASN A 1 102 ? -11.859 19.5 21.406 1 78.56 102 ASN A O 1
ATOM 831 N N . GLN A 1 103 ? -12.836 17.516 20.766 1 83.69 103 GLN A N 1
ATOM 832 C CA . GLN A 1 103 ? -12.477 17.812 19.375 1 83.69 103 GLN A CA 1
ATOM 833 C C . GLN A 1 103 ? -13.68 18.328 18.594 1 83.69 103 GLN A C 1
ATOM 835 O O . GLN A 1 103 ? -14.805 17.875 18.797 1 83.69 103 GLN A O 1
ATOM 840 N N . ARG A 1 104 ? -13.422 19.328 17.844 1 87.75 104 ARG A N 1
ATOM 841 C CA . ARG A 1 104 ? -14.469 19.891 16.984 1 87.75 104 ARG A CA 1
ATOM 842 C C . ARG A 1 104 ? -14.969 18.844 16 1 87.75 104 ARG A C 1
ATOM 844 O O . ARG A 1 104 ? -14.18 18.109 15.406 1 87.75 104 ARG A O 1
ATOM 851 N N . GLN A 1 105 ? -16.25 18.703 15.961 1 90.56 105 GLN A N 1
ATOM 852 C CA . GLN A 1 105 ? -16.875 17.812 14.984 1 90.56 105 GLN A CA 1
ATOM 853 C C . GLN A 1 105 ? -17.422 18.594 13.797 1 90.56 105 GLN A C 1
ATOM 855 O O . GLN A 1 105 ? -17.812 19.75 13.938 1 90.56 105 GLN A O 1
ATOM 860 N N . TYR A 1 106 ? -17.422 17.969 12.672 1 94.75 106 TYR A N 1
ATOM 861 C CA . TYR A 1 106 ? -17.891 18.625 11.453 1 94.75 106 TYR A CA 1
ATOM 862 C C . TYR A 1 106 ? -19.094 17.891 10.867 1 94.75 106 TYR A C 1
ATOM 864 O O . TYR A 1 106 ? -19.062 16.688 10.664 1 94.75 106 TYR A O 1
ATOM 872 N N . GLU A 1 107 ? -20.125 18.625 10.742 1 95.19 107 GLU A N 1
ATOM 873 C CA . GLU A 1 107 ? -21.312 18.109 10.07 1 95.19 107 GLU A CA 1
ATOM 874 C C . GLU A 1 107 ? -21.438 18.688 8.656 1 95.19 107 GLU A C 1
ATOM 876 O O . GLU A 1 107 ? -21.469 19.906 8.477 1 95.19 107 GLU A O 1
ATOM 881 N N . LEU A 1 108 ? -21.562 17.75 7.703 1 96.75 108 LEU A N 1
ATOM 882 C CA . LEU A 1 108 ? -21.594 18.141 6.297 1 96.75 108 LEU A CA 1
ATOM 883 C C . LEU A 1 108 ? -22.828 17.578 5.609 1 96.75 108 LEU A C 1
ATOM 885 O O . LEU A 1 108 ? -23.375 16.562 6.035 1 96.75 108 LEU A O 1
ATOM 889 N N . LYS A 1 109 ? -23.188 18.312 4.621 1 95.75 109 LYS A N 1
ATOM 890 C CA . LYS A 1 109 ? -24.375 17.938 3.859 1 95.75 109 LYS A CA 1
ATOM 891 C C . LYS A 1 109 ? -24.094 17.969 2.357 1 95.75 109 LYS A C 1
ATOM 893 O O . LYS A 1 109 ? -23.453 18.906 1.864 1 95.75 109 LYS A O 1
ATOM 898 N N . ALA A 1 110 ? -24.547 16.969 1.683 1 96.12 110 ALA A N 1
ATOM 899 C CA . ALA A 1 110 ? -24.391 16.906 0.232 1 96.12 110 ALA A CA 1
ATOM 900 C C . ALA A 1 110 ? -25.734 17.141 -0.47 1 96.12 110 ALA A C 1
ATOM 902 O O . ALA A 1 110 ? -26.797 17.047 0.154 1 96.12 110 ALA A O 1
ATOM 903 N N . ASP A 1 111 ? -25.703 17.422 -1.748 1 93.81 111 ASP A N 1
ATOM 904 C CA . ASP A 1 111 ? -26.906 17.688 -2.523 1 93.81 111 ASP A CA 1
ATOM 905 C C . ASP A 1 111 ? -27.625 16.391 -2.898 1 93.81 111 ASP A C 1
ATOM 907 O O . ASP A 1 111 ? -28.859 16.344 -2.955 1 93.81 111 ASP A O 1
ATOM 911 N N . THR A 1 112 ? -26.875 15.398 -3.219 1 94.5 112 THR A N 1
ATOM 912 C CA . THR A 1 112 ? -27.453 14.125 -3.65 1 94.5 112 THR A CA 1
ATOM 913 C C . THR A 1 112 ? -26.984 12.984 -2.742 1 94.5 112 THR A C 1
ATOM 915 O O . THR A 1 112 ? -25.969 13.109 -2.057 1 94.5 112 THR A O 1
ATOM 918 N N . GLU A 1 113 ? -27.719 11.93 -2.773 1 93.5 113 GLU A N 1
ATOM 919 C CA . GLU A 1 113 ? -27.359 10.742 -2.002 1 93.5 113 GLU A CA 1
ATOM 920 C C . GLU A 1 113 ? -26.078 10.117 -2.512 1 93.5 113 GLU A C 1
ATOM 922 O O . GLU A 1 113 ? -25.25 9.648 -1.723 1 93.5 113 GLU A O 1
ATOM 927 N N . SER A 1 114 ? -25.891 10.117 -3.785 1 96.25 114 SER A N 1
ATOM 928 C CA . SER A 1 114 ? -24.688 9.547 -4.395 1 96.25 114 SER A CA 1
ATOM 929 C C . SER A 1 114 ? -23.438 10.312 -3.975 1 96.25 114 SER A C 1
ATOM 931 O O . SER A 1 114 ? -22.406 9.703 -3.668 1 96.25 114 SER A O 1
ATOM 933 N N . ASP A 1 115 ? -23.594 11.594 -3.873 1 96.44 115 ASP A N 1
ATOM 934 C CA . ASP A 1 115 ? -22.469 12.414 -3.447 1 96.44 115 ASP A CA 1
ATOM 935 C C . ASP A 1 115 ? -22.141 12.172 -1.977 1 96.44 115 ASP A C 1
ATOM 937 O O . ASP A 1 115 ? -20.969 12.109 -1.602 1 96.44 115 ASP A O 1
ATOM 941 N N . CYS A 1 116 ? -23.188 12.047 -1.27 1 96.69 116 CYS A N 1
ATOM 942 C CA . CYS A 1 116 ? -23 11.812 0.157 1 96.69 116 CYS A CA 1
ATOM 943 C C . CYS A 1 116 ? -22.25 10.508 0.398 1 96.69 116 CYS A C 1
ATOM 945 O O . CYS A 1 116 ? -21.281 10.469 1.161 1 96.69 116 CYS A O 1
ATOM 947 N N . LYS A 1 117 ? -22.672 9.516 -0.27 1 96.75 117 LYS A N 1
ATOM 948 C CA . LYS A 1 117 ? -22.031 8.219 -0.137 1 96.75 117 LYS A CA 1
ATOM 949 C C . LYS A 1 117 ? -20.578 8.273 -0.625 1 96.75 117 LYS A C 1
ATOM 951 O O . LYS A 1 117 ? -19.688 7.695 -0.006 1 96.75 117 LYS A O 1
ATOM 956 N N . ALA A 1 118 ? -20.344 8.992 -1.663 1 97.56 118 ALA A N 1
ATOM 957 C CA . ALA A 1 118 ? -19 9.117 -2.238 1 97.56 118 ALA A CA 1
ATOM 958 C C . ALA A 1 118 ? -18.047 9.82 -1.273 1 97.56 118 ALA A C 1
ATOM 960 O O . ALA A 1 118 ? -16.922 9.383 -1.088 1 97.56 118 ALA A O 1
ATOM 961 N N . TRP A 1 119 ? -18.578 10.797 -0.635 1 98.06 119 TRP A N 1
ATOM 962 C CA . TRP A 1 119 ? -17.75 11.555 0.304 1 98.06 119 TRP A CA 1
ATOM 963 C C . TRP A 1 119 ? -17.438 10.719 1.546 1 98.06 119 TRP A C 1
ATOM 965 O O . TRP A 1 119 ? -16.312 10.711 2.025 1 98.06 119 TRP A O 1
ATOM 975 N N . ILE A 1 120 ? -18.438 10.062 2.014 1 97.88 120 ILE A N 1
ATOM 976 C CA . ILE A 1 120 ? -18.25 9.242 3.201 1 97.88 120 ILE A CA 1
ATOM 977 C C . ILE A 1 120 ? -17.172 8.18 2.93 1 97.88 120 ILE A C 1
ATOM 979 O O . ILE A 1 120 ? -16.25 8 3.725 1 97.88 120 ILE A O 1
ATOM 983 N N . GLU A 1 121 ? -17.297 7.543 1.804 1 97.19 121 GLU A N 1
ATOM 984 C CA . GLU A 1 121 ? -16.344 6.496 1.454 1 97.19 121 GLU A CA 1
ATOM 985 C C . GLU A 1 121 ? -14.945 7.07 1.254 1 97.19 121 GLU A C 1
ATOM 987 O O . GLU A 1 121 ? -13.961 6.492 1.723 1 97.19 121 GLU A O 1
ATOM 992 N N . ALA A 1 122 ? -14.828 8.188 0.639 1 97.31 122 ALA A N 1
ATOM 993 C CA . ALA A 1 122 ? -13.539 8.82 0.376 1 97.31 122 ALA A CA 1
ATOM 994 C C . ALA A 1 122 ? -12.867 9.266 1.675 1 97.31 122 ALA A C 1
ATOM 996 O O . ALA A 1 122 ? -11.672 9.039 1.876 1 97.31 122 ALA A O 1
ATOM 997 N N . VAL A 1 123 ? -13.633 9.805 2.553 1 97.31 123 VAL A N 1
ATOM 998 C CA . VAL A 1 123 ? -13.102 10.297 3.818 1 97.31 123 VAL A CA 1
ATOM 999 C C . VAL A 1 123 ? -12.68 9.117 4.695 1 97.31 123 VAL A C 1
ATOM 1001 O O . VAL A 1 123 ? -11.656 9.188 5.379 1 97.31 123 VAL A O 1
ATOM 1004 N N . ARG A 1 124 ? -13.5 8.086 4.598 1 96.31 124 ARG A N 1
ATOM 1005 C CA . ARG A 1 124 ? -13.188 6.895 5.379 1 96.31 124 ARG A CA 1
ATOM 1006 C C . ARG A 1 124 ? -11.852 6.293 4.949 1 96.31 124 ARG A C 1
ATOM 1008 O O . ARG A 1 124 ? -11.117 5.746 5.773 1 96.31 124 ARG A O 1
ATOM 1015 N N . GLN A 1 125 ? -11.539 6.445 3.709 1 94.94 125 GLN A N 1
ATOM 1016 C CA . GLN A 1 125 ? -10.328 5.828 3.172 1 94.94 125 GLN A CA 1
ATOM 1017 C C . GLN A 1 125 ? -9.141 6.785 3.252 1 94.94 125 GLN A C 1
ATOM 1019 O O . GLN A 1 125 ? -8 6.387 3 1 94.94 125 GLN A O 1
ATOM 1024 N N . ALA A 1 126 ? -9.438 8 3.652 1 95.81 126 ALA A N 1
ATOM 1025 C CA . ALA A 1 126 ? -8.414 9.039 3.637 1 95.81 126 ALA A CA 1
ATOM 1026 C C . ALA A 1 126 ? -7.602 9.031 4.93 1 95.81 126 ALA A C 1
ATOM 1028 O O . ALA A 1 126 ? -7.566 10.031 5.656 1 95.81 126 ALA A O 1
ATOM 1029 N N . SER A 1 127 ? -7.051 7.957 5.238 1 94.94 127 SER A N 1
ATOM 1030 C CA . SER A 1 127 ? -6.223 7.762 6.426 1 94.94 127 SER A CA 1
ATOM 1031 C C . SER A 1 127 ? -4.879 7.141 6.066 1 94.94 127 SER A C 1
ATOM 1033 O O . SER A 1 127 ? -4.82 6.152 5.328 1 94.94 127 SER A O 1
ATOM 1035 N N . PHE A 1 128 ? -3.846 7.75 6.566 1 96.25 128 PHE A N 1
ATOM 1036 C CA . PHE A 1 128 ? -2.504 7.219 6.359 1 96.25 128 PHE A CA 1
ATOM 1037 C C . PHE A 1 128 ? -2.377 5.82 6.949 1 96.25 128 PHE A C 1
ATOM 1039 O O . PHE A 1 128 ? -1.827 4.918 6.312 1 96.25 128 PHE A O 1
ATOM 1046 N N . ASN A 1 129 ? -2.867 5.645 8.148 1 94.5 129 ASN A N 1
ATOM 1047 C CA . ASN A 1 129 ? -2.793 4.363 8.844 1 94.5 129 ASN A CA 1
ATOM 1048 C C . ASN A 1 129 ? -3.533 3.268 8.078 1 94.5 129 ASN A C 1
ATOM 1050 O O . ASN A 1 129 ? -3.055 2.135 7.992 1 94.5 129 ASN A O 1
ATOM 1054 N N . LYS A 1 130 ? -4.672 3.58 7.598 1 95.12 130 LYS A N 1
ATOM 1055 C CA . LYS A 1 130 ? -5.43 2.602 6.824 1 95.12 130 LYS A CA 1
ATOM 1056 C C . LYS A 1 130 ? -4.672 2.189 5.566 1 95.12 130 LYS A C 1
ATOM 1058 O O . LYS A 1 130 ? -4.652 1.011 5.203 1 95.12 130 LYS A O 1
ATOM 1063 N N . LEU A 1 131 ? -4.109 3.164 4.938 1 96.06 131 LEU A N 1
ATOM 1064 C CA . LEU A 1 131 ? -3.312 2.883 3.748 1 96.06 131 LEU A CA 1
ATOM 1065 C C . LEU A 1 131 ? -2.133 1.978 4.086 1 96.06 131 LEU A C 1
ATOM 1067 O O . LEU A 1 131 ? -1.822 1.051 3.332 1 96.06 131 LEU A O 1
ATOM 1071 N N . LEU A 1 132 ? -1.509 2.246 5.176 1 95.5 132 LEU A N 1
ATOM 1072 C CA . LEU A 1 132 ? -0.387 1.438 5.641 1 95.5 132 LEU A CA 1
ATOM 1073 C C . LEU A 1 132 ? -0.823 -0.001 5.895 1 95.5 132 LEU A C 1
ATOM 1075 O O . LEU A 1 132 ? -0.138 -0.943 5.488 1 95.5 132 LEU A O 1
ATOM 1079 N N . LEU A 1 133 ? -1.941 -0.176 6.531 1 96.38 133 LEU A N 1
ATOM 1080 C CA . LEU A 1 133 ? -2.469 -1.502 6.832 1 96.38 133 LEU A CA 1
ATOM 1081 C C . LEU A 1 133 ? -2.832 -2.246 5.551 1 96.38 133 LEU A C 1
ATOM 1083 O O . LEU A 1 133 ? -2.59 -3.449 5.438 1 96.38 133 LEU A O 1
ATOM 1087 N N . GLN A 1 134 ? -3.389 -1.535 4.602 1 97 134 GLN A N 1
ATOM 1088 C CA . GLN A 1 134 ? -3.729 -2.141 3.318 1 97 134 GLN A CA 1
ATOM 1089 C C . GLN A 1 134 ? -2.477 -2.617 2.586 1 97 134 GLN A C 1
ATOM 1091 O O . GLN A 1 134 ? -2.475 -3.691 1.981 1 97 134 GLN A O 1
ATOM 1096 N N . LYS A 1 135 ? -1.468 -1.849 2.602 1 97.12 135 LYS A N 1
ATOM 1097 C CA . LYS A 1 135 ? -0.209 -2.232 1.969 1 97.12 135 LYS A CA 1
ATOM 1098 C C . LYS A 1 135 ? 0.38 -3.477 2.625 1 97.12 135 LYS A C 1
ATOM 1100 O O . LYS A 1 135 ? 0.852 -4.383 1.937 1 97.12 135 LYS A O 1
ATOM 1105 N N . GLU A 1 136 ? 0.334 -3.488 3.961 1 97.12 136 GLU A N 1
ATOM 1106 C CA . GLU A 1 136 ? 0.86 -4.641 4.688 1 97.12 136 GLU A CA 1
ATOM 1107 C C . GLU A 1 136 ? 0.074 -5.906 4.359 1 97.12 136 GLU A C 1
ATOM 1109 O O . GLU A 1 136 ? 0.656 -6.98 4.195 1 97.12 136 GLU A O 1
ATOM 1114 N N . GLU A 1 137 ? -1.189 -5.789 4.34 1 97.94 137 GLU A N 1
ATOM 1115 C CA . GLU A 1 137 ? -2.031 -6.926 3.979 1 97.94 137 GLU A CA 1
ATOM 1116 C C . GLU A 1 137 ? -1.709 -7.426 2.574 1 97.94 137 GLU A C 1
ATOM 1118 O O . GLU A 1 137 ? -1.638 -8.633 2.342 1 97.94 137 GLU A O 1
ATOM 1123 N N . LEU A 1 138 ? -1.542 -6.52 1.7 1 97.94 138 LEU A N 1
ATOM 1124 C CA . LEU A 1 138 ? -1.211 -6.879 0.325 1 97.94 138 LEU A CA 1
ATOM 1125 C C . LEU A 1 138 ? 0.158 -7.547 0.251 1 97.94 138 LEU A C 1
ATOM 1127 O O . LEU A 1 138 ? 0.356 -8.477 -0.532 1 97.94 138 LEU A O 1
ATOM 1131 N N . GLU A 1 139 ? 1.056 -7.043 1.002 1 98.19 139 GLU A N 1
ATOM 1132 C CA . GLU A 1 139 ? 2.377 -7.664 1.068 1 98.19 139 GLU A CA 1
ATOM 1133 C C . GLU A 1 139 ? 2.285 -9.109 1.55 1 98.19 139 GLU A C 1
ATOM 1135 O O . GLU A 1 139 ? 2.947 -9.992 1.003 1 98.19 139 GLU A O 1
ATOM 1140 N N . GLN A 1 140 ? 1.515 -9.375 2.516 1 97.94 140 GLN A N 1
ATOM 1141 C CA . GLN A 1 140 ? 1.324 -10.727 3.029 1 97.94 140 GLN A CA 1
ATOM 1142 C C . GLN A 1 140 ? 0.692 -11.633 1.977 1 97.94 140 GLN A C 1
ATOM 1144 O O . GLN A 1 140 ? 1.107 -12.781 1.81 1 97.94 140 GLN A O 1
ATOM 1149 N N . LYS A 1 141 ? -0.321 -11.102 1.37 1 97.75 141 LYS A N 1
ATOM 1150 C CA . LYS A 1 141 ? -0.944 -11.859 0.289 1 97.75 141 LYS A CA 1
ATOM 1151 C C . LYS A 1 141 ? 0.069 -12.195 -0.799 1 97.75 141 LYS A C 1
ATOM 1153 O O . LYS A 1 141 ? 0.051 -13.305 -1.348 1 97.75 141 LYS A O 1
ATOM 1158 N N . HIS A 1 142 ? 0.887 -11.273 -1.145 1 98.25 142 HIS A N 1
ATOM 1159 C CA . HIS A 1 142 ? 1.924 -11.477 -2.148 1 98.25 142 HIS A CA 1
ATOM 1160 C C . HIS A 1 142 ? 2.879 -12.594 -1.733 1 98.25 142 HIS A C 1
ATOM 1162 O O . HIS A 1 142 ? 3.213 -13.461 -2.541 1 98.25 142 HIS A O 1
ATOM 1168 N N . LEU A 1 143 ? 3.287 -12.477 -0.551 1 97.62 143 LEU A N 1
ATOM 1169 C CA . LEU A 1 143 ? 4.199 -13.492 -0.033 1 97.62 143 LEU A CA 1
ATOM 1170 C C . LEU A 1 143 ? 3.557 -14.875 -0.07 1 97.62 143 LEU A C 1
ATOM 1172 O O . LEU A 1 143 ? 4.207 -15.852 -0.433 1 97.62 143 LEU A O 1
ATOM 1176 N N . HIS A 1 144 ? 2.363 -14.992 0.335 1 98.12 144 HIS A N 1
ATOM 1177 C CA . HIS A 1 144 ? 1.625 -16.25 0.279 1 98.12 144 HIS A CA 1
ATOM 1178 C C . HIS A 1 144 ? 1.536 -16.766 -1.151 1 98.12 144 HIS A C 1
ATOM 1180 O O . HIS A 1 144 ? 1.702 -17.969 -1.391 1 98.12 144 HIS A O 1
ATOM 1186 N N . LEU A 1 145 ? 1.247 -15.867 -2.039 1 97.81 145 LEU A N 1
ATOM 1187 C CA . LEU A 1 145 ? 1.139 -16.234 -3.443 1 97.81 145 LEU A CA 1
ATOM 1188 C C . LEU A 1 145 ? 2.469 -16.781 -3.969 1 97.81 145 LEU A C 1
ATOM 1190 O O . LEU A 1 145 ? 2.494 -17.719 -4.77 1 97.81 145 LEU A O 1
ATOM 1194 N N . LEU A 1 146 ? 3.498 -16.203 -3.588 1 97.69 146 LEU A N 1
ATOM 1195 C CA . LEU A 1 146 ? 4.82 -16.672 -3.98 1 97.69 146 LEU A CA 1
ATOM 1196 C C . LEU A 1 146 ? 5.035 -18.109 -3.52 1 97.69 146 LEU A C 1
ATOM 1198 O O . LEU A 1 146 ? 5.617 -18.922 -4.246 1 97.69 146 LEU A O 1
ATOM 1202 N N . GLN A 1 147 ? 4.547 -18.391 -2.326 1 97.88 147 GLN A N 1
ATOM 1203 C CA . GLN A 1 147 ? 4.648 -19.75 -1.824 1 97.88 147 GLN A CA 1
ATOM 1204 C C . GLN A 1 147 ? 3.834 -20.719 -2.682 1 97.88 147 GLN A C 1
ATOM 1206 O O . GLN A 1 147 ? 4.262 -21.844 -2.934 1 97.88 147 GLN A O 1
ATOM 1211 N N . ILE A 1 148 ? 2.732 -20.281 -3.094 1 97.94 148 ILE A N 1
ATOM 1212 C CA . ILE A 1 148 ? 1.88 -21.094 -3.955 1 97.94 148 ILE A CA 1
ATOM 1213 C C . ILE A 1 148 ? 2.582 -21.344 -5.289 1 97.94 148 ILE A C 1
ATOM 1215 O O . ILE A 1 148 ? 2.584 -22.469 -5.797 1 97.94 148 ILE A O 1
ATOM 1219 N N . VAL A 1 149 ? 3.123 -20.312 -5.812 1 97.12 149 VAL A N 1
ATOM 1220 C CA . VAL A 1 149 ? 3.822 -20.438 -7.09 1 97.12 149 VAL A CA 1
ATOM 1221 C C . VAL A 1 149 ? 4.941 -21.469 -6.961 1 97.12 149 VAL A C 1
ATOM 1223 O O . VAL A 1 149 ? 5.109 -22.328 -7.836 1 97.12 149 VAL A O 1
ATOM 1226 N N . GLU A 1 150 ? 5.648 -21.359 -5.922 1 97.25 150 GLU A N 1
ATOM 1227 C CA . GLU A 1 150 ? 6.738 -22.297 -5.703 1 97.25 150 GLU A CA 1
ATOM 1228 C C . GLU A 1 150 ? 6.219 -23.734 -5.582 1 97.25 150 GLU A C 1
ATOM 1230 O O . GLU A 1 150 ? 6.805 -24.656 -6.145 1 97.25 150 GLU A O 1
ATOM 1235 N N . SER A 1 151 ? 5.219 -23.969 -4.84 1 97.31 151 SER A N 1
ATOM 1236 C CA . SER A 1 151 ? 4.617 -25.297 -4.691 1 97.31 151 SER A CA 1
ATOM 1237 C C . SER A 1 151 ? 4.121 -25.828 -6.031 1 97.31 151 SER A C 1
ATOM 1239 O O . SER A 1 151 ? 4.297 -27.016 -6.336 1 97.31 151 SER A O 1
ATOM 1241 N N . GLU A 1 152 ? 3.533 -24.906 -6.793 1 97.12 152 GLU A N 1
ATOM 1242 C CA . GLU A 1 152 ? 3.029 -25.297 -8.102 1 97.12 152 GLU A CA 1
ATOM 1243 C C . GLU A 1 152 ? 4.172 -25.656 -9.047 1 97.12 152 GLU A C 1
ATOM 1245 O O . GLU A 1 152 ? 4.062 -26.609 -9.828 1 97.12 152 GLU A O 1
ATOM 1250 N N . LYS A 1 153 ? 5.191 -24.938 -9.039 1 96.75 153 LYS A N 1
ATOM 1251 C CA . LYS A 1 153 ? 6.363 -25.234 -9.852 1 96.75 153 LYS A CA 1
ATOM 1252 C C . LYS A 1 153 ? 6.969 -26.578 -9.484 1 96.75 153 LYS A C 1
ATOM 1254 O O . LYS A 1 153 ? 7.367 -27.359 -10.359 1 96.75 153 LYS A O 1
ATOM 1259 N N . THR A 1 154 ? 7.043 -26.844 -8.227 1 97.56 154 THR A N 1
ATOM 1260 C CA . THR A 1 154 ? 7.57 -28.109 -7.758 1 97.56 154 THR A CA 1
ATOM 1261 C C . THR A 1 154 ? 6.684 -29.266 -8.211 1 97.56 154 THR A C 1
ATOM 1263 O O . THR A 1 154 ? 7.184 -30.312 -8.648 1 97.56 154 THR A O 1
ATOM 1266 N N . ALA A 1 155 ? 5.438 -29.078 -8.047 1 96.25 155 ALA A N 1
ATOM 1267 C CA . ALA A 1 155 ? 4.5 -30.094 -8.5 1 96.25 155 ALA A CA 1
ATOM 1268 C C . ALA A 1 155 ? 4.633 -30.344 -10 1 96.25 155 ALA A C 1
ATOM 1270 O O . ALA A 1 155 ? 4.625 -31.484 -10.453 1 96.25 155 ALA A O 1
ATOM 1271 N N . LYS A 1 156 ? 4.699 -29.312 -10.805 1 96.31 156 LYS A N 1
ATOM 1272 C CA . LYS A 1 156 ? 4.898 -29.438 -12.25 1 96.31 156 LYS A CA 1
ATOM 1273 C C . LYS A 1 156 ? 6.168 -30.219 -12.562 1 96.31 156 LYS A C 1
ATOM 1275 O O . LYS A 1 156 ? 6.172 -31.078 -13.445 1 96.31 156 LYS A O 1
ATOM 1280 N N . TRP A 1 157 ? 7.141 -29.844 -11.859 1 96.19 157 TRP A N 1
ATOM 1281 C CA . TRP A 1 157 ? 8.414 -30.531 -12.047 1 96.19 157 TRP A CA 1
ATOM 1282 C C . TRP A 1 157 ? 8.273 -32.031 -11.742 1 96.19 157 TRP A C 1
ATOM 1284 O O . TRP A 1 157 ? 8.828 -32.875 -12.453 1 96.19 157 TRP A O 1
ATOM 1294 N N . GLN A 1 158 ? 7.578 -32.406 -10.688 1 96.81 158 GLN A N 1
ATOM 1295 C CA . GLN A 1 158 ? 7.34 -33.812 -10.336 1 96.81 158 GLN A CA 1
ATOM 1296 C C . GLN A 1 158 ? 6.617 -34.531 -11.461 1 96.81 158 GLN A C 1
ATOM 1298 O O . GLN A 1 158 ? 6.977 -35.656 -11.805 1 96.81 158 GLN A O 1
ATOM 1303 N N . TYR A 1 159 ? 5.648 -33.938 -12.07 1 97.19 159 TYR A N 1
ATOM 1304 C CA . TYR A 1 159 ? 4.91 -34.562 -13.164 1 97.19 159 TYR A CA 1
ATOM 1305 C C . TYR A 1 159 ? 5.777 -34.656 -14.414 1 97.19 159 TYR A C 1
ATOM 1307 O O . TYR A 1 159 ? 5.664 -35.656 -15.164 1 97.19 159 TYR A O 1
ATOM 1315 N N . THR A 1 160 ? 6.57 -33.688 -14.656 1 96.88 160 THR A N 1
ATOM 1316 C CA . THR A 1 160 ? 7.504 -33.781 -15.773 1 96.88 160 THR A CA 1
ATOM 1317 C C . THR A 1 160 ? 8.422 -34.969 -15.625 1 96.88 160 THR A C 1
ATOM 1319 O O . THR A 1 160 ? 8.672 -35.688 -16.594 1 96.88 160 THR A O 1
ATOM 1322 N N . GLN A 1 161 ? 8.883 -35.25 -14.422 1 97.12 161 GLN A N 1
ATOM 1323 C CA . GLN A 1 161 ? 9.734 -36.406 -14.133 1 97.12 161 GLN A CA 1
ATOM 1324 C C . GLN A 1 161 ? 8.977 -37.719 -14.336 1 97.12 161 GLN A C 1
ATOM 1326 O O . GLN A 1 161 ? 9.516 -38.656 -14.891 1 97.12 161 GLN A O 1
ATOM 1331 N N . GLN A 1 162 ? 7.762 -37.656 -13.844 1 97.44 162 GLN A N 1
ATOM 1332 C CA . GLN A 1 162 ? 6.926 -38.844 -14.008 1 97.44 162 GLN A CA 1
ATOM 1333 C C . GLN A 1 162 ? 6.688 -39.125 -15.484 1 97.44 162 GLN A C 1
ATOM 1335 O O . GLN A 1 162 ? 6.719 -40.312 -15.898 1 97.44 162 GLN A O 1
ATOM 1340 N N . CYS A 1 163 ? 6.438 -38.094 -16.25 1 97.25 163 CYS A N 1
ATOM 1341 C CA . CYS A 1 163 ? 6.238 -38.281 -17.688 1 97.25 163 CYS A CA 1
ATOM 1342 C C . CYS A 1 163 ? 7.484 -38.875 -18.328 1 97.25 163 CYS A C 1
ATOM 1344 O O . CYS A 1 163 ? 7.379 -39.75 -19.188 1 97.25 163 CYS A O 1
ATOM 1346 N N . GLU A 1 164 ? 8.594 -38.375 -17.906 1 96.69 164 GLU A N 1
ATOM 1347 C CA . GLU A 1 164 ? 9.852 -38.906 -18.453 1 96.69 164 GLU A CA 1
ATOM 1348 C C . GLU A 1 164 ? 10.031 -40.375 -18.094 1 96.69 164 GLU A C 1
ATOM 1350 O O . GLU A 1 164 ? 10.453 -41.188 -18.922 1 96.69 164 GLU A O 1
ATOM 1355 N N . GLU A 1 165 ? 9.68 -40.781 -16.875 1 97.38 165 GLU A N 1
ATOM 1356 C CA . GLU A 1 165 ? 9.773 -42.156 -16.422 1 97.38 165 GLU A CA 1
ATOM 1357 C C . GLU A 1 165 ? 8.805 -43.062 -17.203 1 97.38 165 GLU A C 1
ATOM 1359 O O . GLU A 1 165 ? 9.164 -44.156 -17.594 1 97.38 165 GLU A O 1
ATOM 1364 N N . LEU A 1 166 ? 7.625 -42.531 -17.422 1 97.69 166 LEU A N 1
ATOM 1365 C CA . LEU A 1 166 ? 6.625 -43.281 -18.172 1 97.69 166 LEU A CA 1
ATOM 1366 C C . LEU A 1 166 ? 7.047 -43.469 -19.625 1 97.69 166 LEU A C 1
ATOM 1368 O O . LEU A 1 166 ? 6.836 -44.531 -20.219 1 97.69 166 LEU A O 1
ATOM 1372 N N . THR A 1 167 ? 7.691 -42.5 -20.219 1 97.25 167 THR A N 1
ATOM 1373 C CA . THR A 1 167 ? 8.18 -42.562 -21.594 1 97.25 167 THR A CA 1
ATOM 1374 C C . THR A 1 167 ? 9.289 -43.594 -21.719 1 97.25 167 THR A C 1
ATOM 1376 O O . THR A 1 167 ? 9.352 -44.344 -22.703 1 97.25 167 THR A O 1
ATOM 1379 N N . ASP A 1 168 ? 10.109 -43.719 -20.703 1 97.81 168 ASP A N 1
ATOM 1380 C CA . ASP A 1 168 ? 11.172 -44.719 -20.688 1 97.81 168 ASP A CA 1
ATOM 1381 C C . ASP A 1 168 ? 10.602 -46.125 -20.578 1 97.81 168 ASP A C 1
ATOM 1383 O O . ASP A 1 168 ? 11.086 -47.031 -21.234 1 97.81 168 ASP A O 1
ATOM 1387 N N . GLU A 1 169 ? 9.625 -46.25 -19.797 1 97.88 169 GLU A N 1
ATOM 1388 C CA . GLU A 1 169 ? 8.969 -47.562 -19.641 1 97.88 169 GLU A CA 1
ATOM 1389 C C . GLU A 1 169 ? 8.312 -48 -20.953 1 97.88 169 GLU A C 1
ATOM 1391 O O . GLU A 1 169 ? 8.352 -49.156 -21.328 1 97.88 169 GLU A O 1
ATOM 1396 N N . ILE A 1 170 ? 7.746 -47.062 -21.641 1 97.31 170 ILE A N 1
ATOM 1397 C CA . ILE A 1 170 ? 7.109 -47.344 -22.922 1 97.31 170 ILE A CA 1
ATOM 1398 C C . ILE A 1 170 ? 8.164 -47.781 -23.938 1 97.31 170 ILE A C 1
ATOM 1400 O O . ILE A 1 170 ? 7.953 -48.75 -24.703 1 97.31 170 ILE A O 1
ATOM 1404 N N . LYS A 1 171 ? 9.297 -47.125 -23.969 1 97.31 171 LYS A N 1
ATOM 1405 C CA . LYS A 1 171 ? 10.391 -47.469 -24.859 1 97.31 171 LYS A CA 1
ATOM 1406 C C . LYS A 1 171 ? 10.883 -48.875 -24.594 1 97.31 171 LYS A C 1
ATOM 1408 O O . LYS A 1 171 ? 11.141 -49.656 -25.516 1 97.31 171 LYS A O 1
ATOM 1413 N N . LYS A 1 172 ? 10.922 -49.312 -23.359 1 97.19 172 LYS A N 1
ATOM 1414 C CA . LYS A 1 172 ? 11.336 -50.656 -22.953 1 97.19 172 LYS A CA 1
ATOM 1415 C C . LYS A 1 172 ? 10.328 -51.688 -23.406 1 97.19 172 LYS A C 1
ATOM 1417 O O . LYS A 1 172 ? 10.711 -52.719 -23.953 1 97.19 172 LYS A O 1
ATOM 1422 N N . LEU A 1 173 ? 9.078 -51.344 -23.25 1 96.5 173 LEU A N 1
ATOM 1423 C CA . LEU A 1 173 ? 8.016 -52.281 -23.625 1 96.5 173 LEU A CA 1
ATOM 1424 C C . LEU A 1 173 ? 7.941 -52.438 -25.141 1 96.5 173 LEU A C 1
ATOM 1426 O O . LEU A 1 173 ? 7.738 -53.531 -25.641 1 96.5 173 LEU A O 1
ATOM 1430 N N . ARG A 1 174 ? 8.18 -51.344 -25.875 1 96.19 174 ARG A N 1
ATOM 1431 C CA . ARG A 1 174 ? 8.18 -51.406 -27.328 1 96.19 174 ARG A CA 1
ATOM 1432 C C . ARG A 1 174 ? 9.359 -52.219 -27.844 1 96.19 174 ARG A C 1
ATOM 1434 O O . ARG A 1 174 ? 9.227 -52.969 -28.812 1 96.19 174 ARG A O 1
ATOM 1441 N N . SER A 1 175 ? 10.5 -52.188 -27.203 1 94.75 175 SER A N 1
ATOM 1442 C CA . SER A 1 175 ? 11.68 -52.969 -27.578 1 94.75 175 SER A CA 1
ATOM 1443 C C . SER A 1 175 ? 11.461 -54.469 -27.297 1 94.75 175 SER A C 1
ATOM 1445 O O . SER A 1 175 ? 11.828 -55.312 -28.109 1 94.75 175 SER A O 1
ATOM 1447 N N . GLU A 1 176 ? 10.812 -54.75 -26.188 1 93.88 176 GLU A N 1
ATOM 1448 C CA . GLU A 1 176 ? 10.492 -56.125 -25.828 1 93.88 176 GLU A CA 1
ATOM 1449 C C . GLU A 1 176 ? 9.5 -56.719 -26.812 1 93.88 176 GLU A C 1
ATOM 1451 O O . GLU A 1 176 ? 9.648 -57.875 -27.219 1 93.88 176 GLU A O 1
ATOM 1456 N N . LEU A 1 177 ? 8.586 -56 -27.172 1 91.44 177 LEU A N 1
ATOM 1457 C CA . LEU A 1 177 ? 7.578 -56.469 -28.125 1 91.44 177 LEU A CA 1
ATOM 1458 C C . LEU A 1 177 ? 8.195 -56.719 -29.484 1 91.44 177 LEU A C 1
ATOM 1460 O O . LEU A 1 177 ? 7.871 -57.719 -30.156 1 91.44 177 LEU A O 1
ATOM 1464 N N . CYS A 1 178 ? 9.117 -55.781 -29.859 1 89.69 178 CYS A N 1
ATOM 1465 C CA . CYS A 1 178 ? 9.797 -55.938 -31.141 1 89.69 178 CYS A CA 1
ATOM 1466 C C . CYS A 1 178 ? 10.68 -57.188 -31.125 1 89.69 178 CYS A C 1
ATOM 1468 O O . CYS A 1 178 ? 10.703 -57.938 -32.094 1 89.69 178 CYS A O 1
ATOM 1470 N N . THR A 1 179 ? 11.367 -57.531 -30.047 1 90.19 179 THR A N 1
ATOM 1471 C CA . THR A 1 179 ? 12.227 -58.719 -29.922 1 90.19 179 THR A CA 1
ATOM 1472 C C . THR A 1 179 ? 11.398 -60 -29.953 1 90.19 179 THR A C 1
ATOM 1474 O O . THR A 1 179 ? 11.766 -60.969 -30.625 1 90.19 179 THR A O 1
ATOM 1477 N N . LEU A 1 180 ? 10.211 -59.906 -29.375 1 86.31 180 LEU A N 1
ATOM 1478 C CA . LEU A 1 180 ? 9.344 -61.062 -29.328 1 86.31 180 LEU A CA 1
ATOM 1479 C C . LEU A 1 180 ? 8.719 -61.344 -30.703 1 86.31 180 LEU A C 1
ATOM 1481 O O . LEU A 1 180 ? 8.594 -62.5 -31.109 1 86.31 180 LEU A O 1
ATOM 1485 N N . LYS A 1 181 ? 8.438 -60.312 -31.359 1 85.69 181 LYS A N 1
ATOM 1486 C CA . LYS A 1 181 ? 7.855 -60.469 -32.688 1 85.69 181 LYS A CA 1
ATOM 1487 C C . LYS A 1 181 ? 8.891 -60.969 -33.688 1 85.69 181 LYS A C 1
ATOM 1489 O O . LYS A 1 181 ? 8.57 -61.812 -34.562 1 85.69 181 LYS A O 1
ATOM 1494 N N . LYS A 1 182 ? 10.156 -60.625 -33.531 1 85.88 182 LYS A N 1
ATOM 1495 C CA . LYS A 1 182 ? 11.234 -61.094 -34.406 1 85.88 182 LYS A CA 1
ATOM 1496 C C . LYS A 1 182 ? 11.547 -62.562 -34.125 1 85.88 182 LYS A C 1
ATOM 1498 O O . LYS A 1 182 ? 11.773 -63.344 -35.062 1 85.88 182 LYS A O 1
ATOM 1503 N N . GLU A 1 183 ? 11.461 -62.938 -32.844 1 79.88 183 GLU A N 1
ATOM 1504 C CA . GLU A 1 183 ? 11.711 -64.312 -32.469 1 79.88 183 GLU A CA 1
ATOM 1505 C C . GLU A 1 183 ? 10.594 -65.25 -32.938 1 79.88 183 GLU A C 1
ATOM 1507 O O . GLU A 1 183 ? 10.844 -66.375 -33.344 1 79.88 183 GLU A O 1
ATOM 1512 N N . TRP A 1 184 ? 9.438 -64.75 -32.906 1 75.19 184 TRP A N 1
ATOM 1513 C CA . TRP A 1 184 ? 8.305 -65.5 -33.406 1 75.19 184 TRP A CA 1
ATOM 1514 C C . TRP A 1 184 ? 8.375 -65.688 -34.906 1 75.19 184 TRP A C 1
ATOM 1516 O O . TRP A 1 184 ? 8.047 -66.75 -35.438 1 75.19 184 TRP A O 1
ATOM 1526 N N . ARG A 1 185 ? 8.789 -64.625 -35.531 1 72.31 185 ARG A N 1
ATOM 1527 C CA . ARG A 1 185 ? 8.906 -64.688 -37 1 72.31 185 ARG A CA 1
ATOM 1528 C C . ARG A 1 185 ? 10 -65.688 -37.406 1 72.31 185 ARG A C 1
ATOM 1530 O O . ARG A 1 185 ? 9.875 -66.375 -38.406 1 72.31 185 ARG A O 1
ATOM 1537 N N . LEU A 1 186 ? 10.992 -65.875 -36.562 1 63.84 186 LEU A N 1
ATOM 1538 C CA . LEU A 1 186 ? 12.117 -66.75 -36.875 1 63.84 186 LEU A CA 1
ATOM 1539 C C . LEU A 1 186 ? 11.805 -68.188 -36.438 1 63.84 186 LEU A C 1
ATOM 1541 O O . LEU A 1 186 ? 12.477 -69.125 -36.875 1 63.84 186 LEU A O 1
ATOM 1545 N N . THR A 1 187 ? 10.969 -68.312 -35.656 1 58.5 187 THR A N 1
ATOM 1546 C CA . THR A 1 187 ? 10.57 -69.688 -35.312 1 58.5 187 THR A CA 1
ATOM 1547 C C . THR A 1 187 ? 9.734 -70.312 -36.406 1 58.5 187 THR A C 1
ATOM 1549 O O . THR A 1 187 ? 8.828 -69.688 -36.938 1 58.5 187 THR A O 1
ATOM 1552 N N . PRO A 1 188 ? 10.203 -71.312 -37.25 1 47.16 188 PRO A N 1
ATOM 1553 C CA . PRO A 1 188 ? 9.492 -71.938 -38.344 1 47.16 188 PRO A CA 1
ATOM 1554 C C . PRO A 1 188 ? 8.023 -72.25 -38.031 1 47.16 188 PRO A C 1
ATOM 1556 O O . PRO A 1 188 ? 7.711 -73.125 -37.219 1 47.16 188 PRO A O 1
ATOM 1559 N N . SER A 1 189 ? 7.426 -71.438 -37.5 1 45.16 189 SER A N 1
ATOM 1560 C CA . SER A 1 1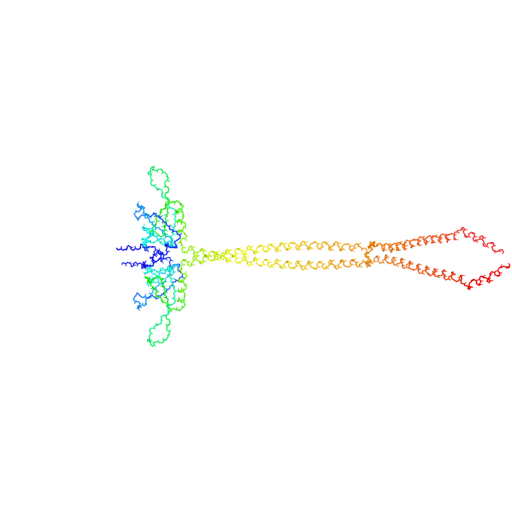89 ? 6 -71.75 -37.562 1 45.16 189 SER A CA 1
ATOM 1561 C C . SER A 1 189 ? 5.602 -72.312 -38.938 1 45.16 189 SER A C 1
ATOM 1563 O O . SER A 1 189 ? 6.176 -71.938 -39.938 1 45.16 189 SER A O 1
ATOM 1565 N N . LYS A 1 190 ? 5.031 -73.438 -38.938 1 41.09 190 LYS A N 1
ATOM 1566 C CA . LYS A 1 190 ? 4.41 -73.938 -40.156 1 41.09 190 LYS A CA 1
ATOM 1567 C C . LYS A 1 190 ? 3.543 -72.875 -40.844 1 41.09 190 LYS A C 1
ATOM 1569 O O . LYS A 1 190 ? 2.314 -72.938 -40.75 1 41.09 190 LYS A O 1
ATOM 1574 N N . SER A 1 191 ? 3.594 -71.688 -40.531 1 38.06 191 SER A N 1
ATOM 1575 C CA . SER A 1 191 ? 2.779 -70.938 -41.5 1 38.06 191 SER A CA 1
ATOM 1576 C C . SER A 1 191 ? 3.09 -71.312 -42.938 1 38.06 191 SER A C 1
ATOM 1578 O O . SER A 1 191 ? 4.258 -71.438 -43.312 1 38.06 191 SER A O 1
ATOM 1580 N N . THR A 1 192 ? 2.127 -71.938 -43.438 1 35.16 192 THR A N 1
ATOM 1581 C CA . THR A 1 192 ? 1.853 -72.125 -44.875 1 35.16 192 THR A CA 1
ATOM 1582 C C . THR A 1 192 ? 1.993 -70.812 -45.625 1 35.16 192 THR A C 1
ATOM 1584 O O . THR A 1 192 ? 1.036 -70.062 -45.719 1 35.16 192 THR A O 1
ATOM 1587 N N . THR A 1 193 ? 2.551 -69.875 -45.188 1 35.22 193 THR A N 1
ATOM 1588 C CA . THR A 1 193 ? 2.664 -68.875 -46.281 1 35.22 193 THR A CA 1
ATOM 1589 C C . THR A 1 193 ? 2.977 -69.562 -47.594 1 35.22 193 THR A C 1
ATOM 1591 O O . THR A 1 193 ? 3.998 -70.25 -47.719 1 35.22 193 THR A O 1
ATOM 1594 N N . GLU A 1 194 ? 1.825 -69.688 -48.281 1 34.22 194 GLU A N 1
ATOM 1595 C CA . GLU A 1 194 ? 1.73 -69.938 -49.719 1 34.22 194 GLU A CA 1
ATOM 1596 C C . GLU A 1 194 ? 2.703 -69.062 -50.5 1 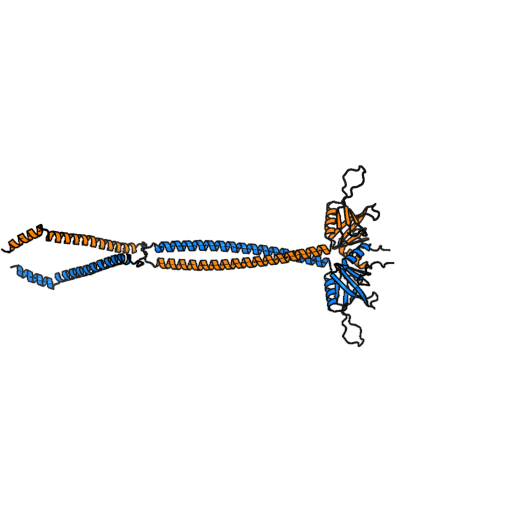34.22 194 GLU A C 1
ATOM 1598 O O . GLU A 1 194 ? 2.445 -67.875 -50.688 1 34.22 194 GLU A O 1
ATOM 1603 N N . SER A 1 195 ? 3.719 -68.625 -50.031 1 35.5 195 SER A N 1
ATOM 1604 C CA . SER A 1 195 ? 4.371 -68.062 -51.219 1 35.5 195 SER A CA 1
ATOM 1605 C C . SER A 1 195 ? 4.191 -69 -52.406 1 35.5 195 SER A C 1
ATOM 1607 O O . SER A 1 195 ? 4.133 -70.188 -52.281 1 35.5 195 SER A O 1
ATOM 1609 N N . PRO A 1 196 ? 3.613 -68.438 -53.531 1 37.03 196 PRO A N 1
ATOM 1610 C CA . PRO A 1 196 ? 3.373 -69.312 -54.656 1 37.03 196 PRO A CA 1
ATOM 1611 C C . PRO A 1 196 ? 4.473 -70.375 -54.812 1 37.03 196 PRO A C 1
ATOM 1613 O O . PRO A 1 196 ? 4.223 -71.5 -55.312 1 37.03 196 PRO A O 1
ATOM 1616 N N . GLY A 1 197 ? 5.652 -70.062 -54.469 1 34.97 197 GLY A N 1
ATOM 1617 C CA . GLY A 1 197 ? 6.59 -71.062 -54.875 1 34.97 197 GLY A CA 1
ATOM 1618 C C . GLY A 1 197 ? 6.711 -72.188 -53.875 1 34.97 197 GLY A C 1
ATOM 1619 O O . GLY A 1 197 ? 7.074 -73.312 -54.25 1 34.97 197 GLY A O 1
ATOM 1620 N N . SER A 1 198 ? 6.812 -71.938 -52.562 1 37.72 198 SER A N 1
ATOM 1621 C CA . SER A 1 198 ? 7.133 -73 -51.656 1 37.72 198 SER A CA 1
ATOM 1622 C C . SER A 1 198 ? 5.875 -73.75 -51.188 1 37.72 198 SER A C 1
ATOM 1624 O O . SER A 1 198 ? 5.922 -74.5 -50.25 1 37.72 198 SER A O 1
ATOM 1626 N N . GLU A 1 199 ? 4.605 -73.5 -51.469 1 38.78 199 GLU A N 1
ATOM 1627 C CA . GLU A 1 199 ? 3.555 -74.438 -51.812 1 38.78 199 GLU A CA 1
ATOM 1628 C C . GLU A 1 199 ? 4.148 -75.75 -52.312 1 38.78 199 GLU A C 1
ATOM 1630 O O . GLU A 1 199 ? 3.557 -76.812 -52.125 1 38.78 199 GLU A O 1
ATOM 1635 N N . GLU A 1 200 ? 5.277 -75.625 -52.938 1 39.19 200 GLU A N 1
ATOM 1636 C CA . GLU A 1 200 ? 5.938 -76.75 -53.531 1 39.19 200 GLU A CA 1
ATOM 1637 C C . GLU A 1 200 ? 6.586 -77.625 -52.469 1 39.19 200 GLU A C 1
ATOM 1639 O O . GLU A 1 200 ? 6.539 -78.875 -52.531 1 39.19 200 GLU A O 1
ATOM 1644 N N . ALA A 1 201 ? 7.227 -77.125 -51.5 1 43.16 201 ALA A N 1
ATOM 1645 C CA . ALA A 1 201 ? 8.023 -78 -50.625 1 43.16 201 ALA A CA 1
ATOM 1646 C C . ALA A 1 201 ? 7.16 -78.625 -49.531 1 43.16 201 ALA A C 1
ATOM 1648 O O . ALA A 1 201 ? 7.328 -79.75 -49.219 1 43.16 201 ALA A O 1
ATOM 1649 N N . GLU A 1 202 ? 6.328 -77.875 -48.938 1 43.22 202 GLU A N 1
ATOM 1650 C CA . GLU A 1 202 ? 5.367 -78.5 -48 1 43.22 202 GLU A CA 1
ATOM 1651 C C . GLU A 1 202 ? 4.43 -79.438 -48.75 1 43.22 202 GLU A C 1
ATOM 1653 O O . GLU A 1 202 ? 4.02 -80.5 -48.188 1 43.22 202 GLU A O 1
ATOM 1658 N N . THR A 1 203 ? 4.133 -79.125 -50 1 42.56 203 THR A N 1
ATOM 1659 C CA . THR A 1 203 ? 3.566 -80.062 -50.938 1 42.56 203 THR A CA 1
ATOM 1660 C C . THR A 1 203 ? 4.523 -81.25 -51.156 1 42.56 203 THR A C 1
ATOM 1662 O O . THR A 1 203 ? 4.094 -82.375 -51.281 1 42.56 203 THR A O 1
ATOM 1665 N N . GLU A 1 204 ? 5.793 -80.938 -51.094 1 43.84 204 GLU A N 1
ATOM 1666 C CA . GLU A 1 204 ? 6.734 -82.062 -51.219 1 43.84 204 GLU A CA 1
ATOM 1667 C C . GLU A 1 204 ? 6.793 -82.875 -49.938 1 43.84 204 GLU A C 1
ATOM 1669 O O . GLU A 1 204 ? 6.855 -84.125 -50 1 43.84 204 GLU A O 1
ATOM 1674 N N . GLU A 1 205 ? 6.863 -82.312 -48.875 1 43.28 205 GLU A N 1
ATOM 1675 C CA . GLU A 1 205 ? 6.879 -83.062 -47.656 1 43.28 205 GLU A CA 1
ATOM 1676 C C . GLU A 1 205 ? 5.504 -83.688 -47.344 1 43.28 205 GLU A C 1
ATOM 1678 O O . GLU A 1 205 ? 5.391 -84.812 -46.875 1 43.28 205 GLU A O 1
ATOM 1683 N N . LEU A 1 206 ? 4.422 -82.875 -47.438 1 44 206 LEU A N 1
ATOM 1684 C CA . LEU A 1 206 ? 3.107 -83.5 -47.469 1 44 206 LEU A CA 1
ATOM 1685 C C . LEU A 1 206 ? 3.035 -84.562 -48.594 1 44 206 LEU A C 1
ATOM 1687 O O . LEU A 1 206 ? 2.414 -85.625 -48.438 1 44 206 LEU A O 1
ATOM 1691 N N . LYS A 1 207 ? 3.783 -84.312 -49.656 1 45.5 207 LYS A N 1
ATOM 1692 C CA . LYS A 1 207 ? 4 -85.312 -50.656 1 45.5 207 LYS A CA 1
ATOM 1693 C C . LYS A 1 207 ? 4.863 -86.438 -50.125 1 45.5 207 LYS A C 1
ATOM 1695 O O . LYS A 1 207 ? 4.605 -87.625 -50.406 1 45.5 207 LYS A O 1
ATOM 1700 N N . LYS A 1 208 ? 5.82 -86.125 -49.312 1 42.75 208 LYS A N 1
ATOM 1701 C CA . LYS A 1 208 ? 6.652 -87.125 -48.719 1 42.75 208 LYS A CA 1
ATOM 1702 C C . LYS A 1 208 ? 5.906 -87.875 -47.594 1 42.75 208 LYS A C 1
ATOM 1704 O O . LYS A 1 208 ? 6.012 -89.125 -47.469 1 42.75 208 LYS A O 1
ATOM 1709 N N . ILE A 1 209 ? 5.16 -87.25 -46.812 1 42.84 209 ILE A N 1
ATOM 1710 C CA . ILE A 1 209 ? 4.375 -87.875 -45.75 1 42.84 209 ILE A CA 1
ATOM 1711 C C . ILE A 1 209 ? 3.211 -88.625 -46.406 1 42.84 209 ILE A C 1
ATOM 1713 O O . ILE A 1 209 ? 2.906 -89.75 -46 1 42.84 209 ILE A O 1
ATOM 1717 N N . ARG A 1 210 ? 2.645 -87.875 -47.438 1 42.12 210 ARG A N 1
ATOM 1718 C CA . ARG A 1 210 ? 1.683 -88.688 -48.188 1 42.12 210 ARG A CA 1
ATOM 1719 C C . ARG A 1 210 ? 2.357 -89.875 -48.844 1 42.12 210 ARG A C 1
ATOM 1721 O O . ARG A 1 210 ? 1.771 -91 -48.906 1 42.12 210 ARG A O 1
ATOM 1728 N N . LYS A 1 211 ? 3.607 -89.688 -49.188 1 43.62 211 LYS A N 1
ATOM 1729 C CA . LYS A 1 211 ? 4.379 -90.812 -49.75 1 43.62 211 LYS A CA 1
ATOM 1730 C C . LYS A 1 211 ? 4.746 -91.812 -48.656 1 43.62 211 LYS A C 1
ATOM 1732 O O . LYS A 1 211 ? 4.66 -93 -48.875 1 43.62 211 LYS A O 1
ATOM 1737 N N . VAL A 1 212 ? 5.043 -91.375 -47.5 1 43 212 VAL A N 1
ATOM 1738 C CA . VAL A 1 212 ? 5.355 -92.312 -46.438 1 43 212 VAL A CA 1
ATOM 1739 C C . VAL A 1 212 ? 4.062 -92.875 -45.875 1 43 212 VAL A C 1
ATOM 1741 O O . VAL A 1 212 ? 3.998 -94.125 -45.562 1 43 212 VAL A O 1
ATOM 1744 N N . GLN A 1 213 ? 3 -92.062 -45.75 1 39 213 GLN A N 1
ATOM 1745 C CA . GLN A 1 213 ? 1.731 -92.625 -45.344 1 39 213 GLN A CA 1
ATOM 1746 C C . GLN A 1 213 ? 1.234 -93.625 -46.375 1 39 213 GLN A C 1
ATOM 1748 O O . GLN A 1 213 ? 0.673 -94.688 -46.031 1 39 213 GLN A O 1
ATOM 1753 N N . GLY A 1 214 ? 1.476 -93.312 -47.562 1 42.59 214 GLY A N 1
ATOM 1754 C CA . GLY A 1 214 ? 1.263 -94.312 -48.594 1 42.59 214 GLY A CA 1
ATOM 1755 C C . GLY A 1 214 ? 2.156 -95.562 -48.438 1 42.59 214 GLY A C 1
ATOM 1756 O O . GLY A 1 214 ? 1.71 -96.688 -48.625 1 42.59 214 GLY A O 1
ATOM 1757 N N . PHE A 1 215 ? 3.328 -95.25 -48.031 1 44.69 215 PHE A N 1
ATOM 1758 C CA . PHE A 1 215 ? 4.25 -96.375 -47.812 1 44.69 215 PHE A CA 1
ATOM 1759 C C . PHE A 1 215 ? 3.844 -97.125 -46.562 1 44.69 215 PHE A C 1
ATOM 1761 O O . PHE A 1 215 ? 3.855 -98.375 -46.562 1 44.69 215 PHE A O 1
ATOM 1768 N N . PHE A 1 216 ? 3.482 -96.5 -45.562 1 42.38 216 PHE A N 1
ATOM 1769 C CA . PHE A 1 216 ? 3.109 -97.188 -44.344 1 42.38 216 PHE A CA 1
ATOM 1770 C C . PHE A 1 216 ? 1.733 -97.875 -44.5 1 42.38 216 PHE A C 1
ATOM 1772 O O . PHE A 1 216 ? 1.494 -98.938 -43.969 1 42.38 216 PHE A O 1
ATOM 1779 N N . ARG A 1 217 ? 0.792 -97.188 -45.062 1 46.88 217 ARG A N 1
ATOM 1780 C CA . ARG A 1 217 ? -0.421 -97.875 -45.406 1 46.88 217 ARG A CA 1
ATOM 1781 C C . ARG A 1 217 ? -0.096 -99.125 -46.25 1 46.88 217 ARG A C 1
ATOM 1783 O O . ARG A 1 217 ? -0.691 -100.188 -46.062 1 46.88 217 ARG A O 1
ATOM 1790 N N . GLY A 1 218 ? 0.856 -98.938 -47.062 1 42.03 218 GLY A N 1
ATOM 1791 C CA . GLY A 1 218 ? 1.301 -100.125 -47.781 1 42.03 218 GLY A CA 1
ATOM 1792 C C . GLY A 1 218 ? 2.014 -101.125 -46.906 1 42.03 218 GLY A C 1
ATOM 1793 O O . GLY A 1 218 ? 1.791 -102.375 -47.031 1 42.03 218 GLY A O 1
ATOM 1794 N N . TRP A 1 219 ? 2.771 -100.688 -46.062 1 43.97 219 TRP A N 1
ATOM 1795 C CA . TRP A 1 219 ? 3.48 -101.562 -45.156 1 43.97 219 TRP A CA 1
ATOM 1796 C C . TRP A 1 219 ? 2.521 -102.188 -44.156 1 43.97 219 TRP A C 1
ATOM 1798 O O . TRP A 1 219 ? 2.568 -103.375 -43.938 1 43.97 219 TRP A O 1
ATOM 1808 N N . LEU A 1 220 ? 1.662 -101.5 -43.594 1 41.47 220 LEU A N 1
ATOM 1809 C CA . LEU A 1 220 ? 0.637 -102.062 -42.75 1 41.47 220 LEU A CA 1
ATOM 1810 C C . LEU A 1 220 ? -0.238 -103.062 -43.531 1 41.47 220 LEU A C 1
ATOM 1812 O O . LEU A 1 220 ? -0.615 -104.125 -43.031 1 41.47 220 LEU A O 1
ATOM 1816 N N . CYS A 1 221 ? -0.576 -102.625 -44.688 1 43.19 221 CYS A N 1
ATOM 1817 C CA . CYS A 1 221 ? -1.23 -103.625 -45.531 1 43.19 221 CYS A CA 1
ATOM 1818 C C . CYS A 1 221 ? -0.318 -104.812 -45.781 1 43.19 221 CYS A C 1
ATOM 1820 O O . CYS A 1 221 ? -0.771 -106 -45.75 1 43.19 221 CYS A O 1
ATOM 1822 N N . ARG A 1 222 ? 0.953 -104.625 -45.875 1 46.34 222 ARG A N 1
ATOM 1823 C CA . ARG A 1 222 ? 1.826 -105.812 -46.031 1 46.34 222 ARG A CA 1
ATOM 1824 C C . ARG A 1 222 ? 2.02 -106.562 -44.719 1 46.34 222 ARG A C 1
ATOM 1826 O O . ARG A 1 222 ? 2.051 -107.75 -44.719 1 46.34 222 ARG A O 1
ATOM 1833 N N . HIS A 1 223 ? 2.188 -105.875 -43.688 1 44.12 223 HIS A N 1
ATOM 1834 C CA . HIS A 1 223 ? 2.314 -106.625 -42.406 1 44.12 223 HIS A CA 1
ATOM 1835 C C . HIS A 1 223 ? 0.992 -107.25 -42 1 44.12 223 HIS A C 1
ATOM 1837 O O . HIS A 1 223 ? 0.97 -108.375 -41.5 1 44.12 223 HIS A O 1
ATOM 1843 N N . ARG A 1 224 ? -0.081 -106.5 -42.062 1 44.66 224 ARG A N 1
ATOM 1844 C CA . ARG A 1 224 ? -1.335 -107.25 -41.875 1 44.66 224 ARG A CA 1
ATOM 1845 C C . ARG A 1 224 ? -1.45 -108.375 -42.875 1 44.66 224 ARG A C 1
ATOM 1847 O O . ARG A 1 224 ? -1.948 -109.5 -42.531 1 44.66 224 ARG A O 1
ATOM 1854 N N . TRP A 1 225 ? -0.919 -108.188 -44.031 1 39.22 225 TRP A N 1
ATOM 1855 C CA . TRP A 1 225 ? -0.912 -109.312 -44.969 1 39.22 225 TRP A CA 1
ATOM 1856 C C . TRP A 1 225 ? 0.036 -110.438 -44.469 1 39.22 225 TRP A C 1
ATOM 1858 O O . TRP A 1 225 ? -0.304 -111.562 -44.5 1 39.22 225 TRP A O 1
ATOM 1868 N N . LYS A 1 226 ? 1.213 -110 -44.031 1 43.88 226 LYS A N 1
ATOM 1869 C CA . LYS A 1 226 ? 2.064 -111.062 -43.5 1 43.88 226 LYS A CA 1
ATOM 1870 C C . LYS A 1 226 ? 1.436 -111.75 -42.281 1 43.88 226 LYS A C 1
ATOM 1872 O O . LYS A 1 226 ? 1.445 -112.938 -42.156 1 43.88 226 LYS A O 1
ATOM 1877 N N . THR A 1 227 ? 0.958 -111 -41.406 1 45.19 227 THR A N 1
ATOM 1878 C CA . THR A 1 227 ? 0.3 -111.625 -40.281 1 45.19 227 THR A CA 1
ATOM 1879 C C . THR A 1 227 ? -0.929 -112.438 -40.719 1 45.19 227 THR A C 1
ATOM 1881 O O . THR A 1 227 ? -1.173 -113.5 -40.219 1 45.19 227 THR A O 1
ATOM 1884 N N . ILE A 1 228 ? -1.729 -111.812 -41.688 1 43.47 228 ILE A N 1
ATOM 1885 C CA . ILE A 1 228 ? -2.797 -112.625 -42.25 1 43.47 228 ILE A CA 1
ATOM 1886 C C . ILE A 1 228 ? -2.197 -113.875 -42.938 1 43.47 228 ILE A C 1
ATOM 1888 O O . ILE A 1 228 ? -2.691 -115 -42.781 1 43.47 228 ILE A O 1
ATOM 1892 N N . VAL A 1 229 ? -1.142 -113.625 -43.625 1 41.59 229 VAL A N 1
ATOM 1893 C CA . VAL A 1 229 ? -0.515 -114.75 -44.281 1 41.59 229 VAL A CA 1
ATOM 1894 C C . VAL A 1 229 ? 0.078 -115.688 -43.25 1 41.59 229 VAL A C 1
ATOM 1896 O O . VAL A 1 229 ? -0.108 -116.938 -43.312 1 41.59 229 VAL A O 1
ATOM 1899 N N . ASP A 1 230 ? 0.79 -115.312 -42.312 1 45.53 230 ASP A N 1
ATOM 1900 C CA . ASP A 1 230 ? 1.342 -116.188 -41.281 1 45.53 230 ASP A CA 1
ATOM 1901 C C . ASP A 1 230 ? 0.231 -116.812 -40.438 1 45.53 230 ASP A C 1
ATOM 1903 O O . ASP A 1 230 ? 0.298 -118 -40.125 1 45.53 230 ASP A O 1
ATOM 1907 N N . GLU A 1 231 ? -0.812 -116 -40.031 1 47.62 231 GLU A N 1
ATOM 1908 C CA . GLU A 1 231 ? -1.951 -116.625 -39.344 1 47.62 231 GLU A CA 1
ATOM 1909 C C . GLU A 1 231 ? -2.672 -117.625 -40.25 1 47.62 231 GLU A C 1
ATOM 1911 O O . GLU A 1 231 ? -3.129 -118.688 -39.812 1 47.62 231 GLU A O 1
ATOM 1916 N N . TYR A 1 232 ? -2.74 -117.188 -41.562 1 38.34 232 TYR A N 1
ATOM 1917 C CA . TYR A 1 232 ? -3.291 -118.188 -42.469 1 38.34 232 TYR A CA 1
ATOM 1918 C C . TYR A 1 232 ? -2.363 -119.375 -42.594 1 38.34 232 TYR A C 1
ATOM 1920 O O . TYR A 1 232 ? -2.818 -120.5 -42.562 1 38.34 232 TYR A O 1
ATOM 1928 N N . ILE A 1 233 ? -1.121 -119.125 -42.75 1 41.59 233 ILE A N 1
ATOM 1929 C CA . ILE A 1 233 ? -0.205 -120.25 -42.875 1 41.59 233 ILE A CA 1
ATOM 1930 C C . ILE A 1 233 ? -0.219 -121.062 -41.594 1 41.59 233 ILE A C 1
ATOM 1932 O O . ILE A 1 233 ? -0.205 -122.312 -41.656 1 41.59 233 ILE A O 1
ATOM 1936 N N . LYS A 1 234 ? -0.256 -120.5 -40.469 1 48.12 234 LYS A N 1
ATOM 1937 C CA . LYS A 1 234 ? -0.214 -121.25 -39.219 1 48.12 234 LYS A CA 1
ATOM 1938 C C . LYS A 1 234 ? -1.618 -121.625 -38.75 1 48.12 234 LYS A C 1
ATOM 1940 O O . LYS A 1 234 ? -1.789 -122.25 -37.688 1 48.12 234 LYS A O 1
ATOM 1945 N N . SER A 1 235 ? -2.666 -121.125 -39.469 1 42.31 235 SER A N 1
ATOM 1946 C CA . SER A 1 235 ? -4.02 -121.5 -39.125 1 42.31 235 SER A CA 1
ATOM 1947 C C . SER A 1 235 ? -4.191 -123.062 -39.344 1 42.31 235 SER A C 1
ATOM 1949 O O . SER A 1 235 ? -3.477 -123.625 -40.125 1 42.31 235 SER A O 1
ATOM 1951 N N . PRO A 1 236 ? -4.953 -123.562 -38.375 1 51.09 236 PRO A N 1
ATOM 1952 C CA . PRO A 1 236 ? -5.203 -125 -38.469 1 51.09 236 PRO A CA 1
ATOM 1953 C C . PRO A 1 236 ? -5.598 -125.438 -39.875 1 51.09 236 PRO A C 1
ATOM 1955 O O . PRO A 1 236 ? -5.238 -126.562 -40.281 1 51.09 236 PRO A O 1
ATOM 1958 N N . HIS A 1 237 ? -6.234 -124.562 -40.531 1 42.19 237 HIS A N 1
ATOM 1959 C CA . HIS A 1 237 ? -6.695 -125 -41.844 1 42.19 237 HIS A CA 1
ATOM 1960 C C . HIS A 1 237 ? -5.523 -125.188 -42.781 1 42.19 237 HIS A C 1
ATOM 1962 O O . HIS A 1 237 ? -5.453 -126.188 -43.5 1 42.19 237 HIS A O 1
ATOM 1968 N N . ALA A 1 238 ? -4.602 -124.25 -42.812 1 41.59 238 ALA A N 1
ATOM 1969 C CA . ALA A 1 238 ? -3.469 -124.375 -43.719 1 41.59 238 ALA A CA 1
ATOM 1970 C C . ALA A 1 238 ? -2.537 -125.5 -43.312 1 41.59 238 ALA A C 1
ATOM 1972 O O . ALA A 1 238 ? -1.979 -126.188 -44.188 1 41.59 238 ALA A O 1
ATOM 1973 N N . GLU A 1 239 ? -2.383 -125.625 -42.062 1 48.72 239 GLU A N 1
ATOM 1974 C CA . GLU A 1 239 ? -1.641 -126.812 -41.562 1 48.72 239 GLU A CA 1
ATOM 1975 C C . GLU A 1 239 ? -2.277 -128.125 -42.062 1 48.72 239 GLU A C 1
ATOM 1977 O O . GLU A 1 239 ? -1.575 -129 -42.406 1 48.72 239 GLU A O 1
ATOM 1982 N N . SER A 1 240 ? -3.652 -128.25 -42.031 1 43 240 SER A N 1
ATOM 1983 C CA . SER A 1 240 ? -4.324 -129.375 -42.562 1 43 240 SER A CA 1
ATOM 1984 C C . SER A 1 240 ? -3.984 -129.625 -44.031 1 43 240 SER A C 1
ATOM 1986 O O . SER A 1 240 ? -3.746 -130.75 -44.469 1 43 240 SER A O 1
ATOM 1988 N N . MET A 1 241 ? -3.947 -128.5 -44.688 1 39.06 241 MET A N 1
ATOM 1989 C CA . MET A 1 241 ? -3.686 -128.625 -46.125 1 39.06 241 MET A CA 1
ATOM 1990 C C . MET A 1 241 ? -2.256 -129.125 -46.375 1 39.06 241 MET A C 1
ATOM 1992 O O . MET A 1 241 ? -2.01 -129.875 -47.25 1 39.06 241 MET A O 1
ATOM 1996 N N . ARG A 1 242 ? -1.388 -128.5 -45.531 1 44.03 242 ARG A N 1
ATOM 1997 C CA . ARG A 1 242 ? -0.009 -128.875 -45.656 1 44.03 242 ARG A CA 1
ATOM 1998 C C . ARG A 1 242 ? 0.103 -130.375 -45.281 1 44.03 242 ARG A C 1
ATOM 2000 O O . ARG A 1 242 ? 0.806 -131.125 -45.969 1 44.03 242 ARG A O 1
ATOM 2007 N N . LYS A 1 243 ? -0.46 -130.75 -44.188 1 46 243 LYS A N 1
ATOM 2008 C CA . LYS A 1 243 ? -0.431 -132.125 -43.812 1 46 243 LYS A CA 1
ATOM 2009 C C . LYS A 1 243 ? -1.026 -133 -44.938 1 46 243 LYS A C 1
ATOM 2011 O O . LYS A 1 243 ? -0.547 -134.125 -45.188 1 46 243 LYS A O 1
ATOM 2016 N N . ARG A 1 244 ? -2.055 -132.375 -45.5 1 37.09 244 ARG A N 1
ATOM 2017 C CA . ARG A 1 244 ? -2.625 -133.25 -46.562 1 37.09 244 ARG A CA 1
ATOM 2018 C C . ARG A 1 244 ? -1.651 -133.375 -47.719 1 37.09 244 ARG A C 1
ATOM 2020 O O . ARG A 1 244 ? -1.53 -134.5 -48.312 1 37.09 244 ARG A O 1
ATOM 2027 N N . ASN A 1 245 ? -0.994 -132.125 -48 1 35.03 245 ASN A N 1
ATOM 2028 C CA . ASN A 1 245 ? -0.117 -132.25 -49.156 1 35.03 245 ASN A CA 1
ATOM 2029 C C . ASN A 1 245 ? 1.157 -133 -48.812 1 35.03 245 ASN A C 1
ATOM 2031 O O . ASN A 1 245 ? 1.862 -133.5 -49.688 1 35.03 245 ASN A O 1
ATOM 2035 N N . ARG A 1 246 ? 1.616 -133 -47.562 1 36.78 246 ARG A N 1
ATOM 2036 C CA . ARG A 1 246 ? 2.74 -133.875 -47.25 1 36.78 246 ARG A CA 1
ATOM 2037 C C . ARG A 1 246 ? 2.443 -135.25 -47.625 1 36.78 246 ARG A C 1
ATOM 2039 O O . ARG A 1 246 ? 3.346 -136 -48 1 36.78 246 ARG A O 1
ATOM 2046 N N . TYR A 1 247 ? 1.23 -135.625 -47.375 1 34.06 247 TYR A N 1
ATOM 2047 C CA . TYR A 1 247 ? 1.01 -137 -47.781 1 34.06 247 TYR A CA 1
ATOM 2048 C C . TYR A 1 247 ? 1.266 -137.25 -49.281 1 34.06 247 TYR A C 1
ATOM 2050 O O . TYR A 1 247 ? 1.634 -138.25 -49.719 1 34.06 247 TYR A O 1
ATOM 2058 N N . ASN A 1 248 ? 0.921 -136.125 -49.969 1 30.14 248 ASN A N 1
ATOM 2059 C CA . ASN A 1 248 ? 1.012 -136.5 -51.375 1 30.14 248 ASN A CA 1
ATOM 2060 C C . ASN A 1 248 ? 2.463 -136.625 -51.812 1 30.14 248 ASN A C 1
ATOM 2062 O O . ASN A 1 248 ? 2.742 -137.375 -52.781 1 30.14 248 ASN A O 1
ATOM 2066 N N . PHE A 1 249 ? 3.393 -135.75 -51.281 1 32.03 249 PHE A N 1
ATOM 2067 C CA . PHE A 1 249 ? 4.66 -136 -51.969 1 32.03 249 PHE A CA 1
ATOM 2068 C C . PHE A 1 249 ? 5.457 -137.125 -51.281 1 32.03 249 PHE A C 1
ATOM 2070 O O . PHE A 1 249 ? 6.59 -137.375 -51.656 1 32.03 249 PHE A O 1
ATOM 2077 N N . SER A 1 250 ? 5.125 -137.625 -50.125 1 28.64 250 SER A N 1
ATOM 2078 C CA . SER A 1 250 ? 5.812 -138.875 -49.719 1 28.64 250 SER A CA 1
ATOM 2079 C C . SER A 1 250 ? 5.496 -140 -50.688 1 28.64 250 SER A C 1
ATOM 2081 O O . SER A 1 250 ? 5.844 -141.25 -50.406 1 28.64 250 SER A O 1
ATOM 2083 N N . CYS A 1 251 ? 5.152 -139.75 -51.875 1 21.25 251 CYS A N 1
ATOM 2084 C CA . CYS A 1 251 ? 5.336 -140.875 -52.719 1 21.25 251 CYS A CA 1
ATOM 2085 C C . CYS A 1 251 ? 6.797 -141 -53.094 1 21.25 251 CYS A C 1
ATOM 2087 O O . CYS A 1 251 ? 7.488 -140.125 -53.375 1 21.25 251 CYS A O 1
ATOM 2089 N N . MET B 1 1 ? -6.762 42.125 5.109 1 43.31 1 MET B N 1
ATOM 2090 C CA . MET B 1 1 ? -5.957 41.188 5.898 1 43.31 1 MET B CA 1
ATOM 2091 C C . MET B 1 1 ? -6.352 39.75 5.605 1 43.31 1 MET B C 1
ATOM 2093 O O . MET B 1 1 ? -7.527 39.375 5.695 1 43.31 1 MET B O 1
ATOM 2097 N N . GLN B 1 2 ? -5.605 39.156 4.793 1 62.41 2 GLN B N 1
ATOM 2098 C CA . GLN B 1 2 ? -5.973 37.875 4.258 1 62.41 2 GLN B CA 1
ATOM 2099 C C . GLN B 1 2 ? -6.164 36.844 5.379 1 62.41 2 GLN B C 1
ATOM 2101 O O . GLN B 1 2 ? -5.406 36.844 6.355 1 62.41 2 GLN B O 1
ATOM 2106 N N . ARG B 1 3 ? -7.297 36.406 5.641 1 74.31 3 ARG B N 1
ATOM 2107 C CA . ARG B 1 3 ? -7.715 35.5 6.715 1 74.31 3 ARG B CA 1
ATOM 2108 C C . ARG B 1 3 ? -6.852 34.25 6.738 1 74.31 3 ARG B C 1
ATOM 2110 O O . ARG B 1 3 ? -6.625 33.625 5.699 1 74.31 3 ARG B O 1
ATOM 2117 N N . PRO B 1 4 ? -6.121 34.062 7.77 1 82.56 4 PRO B N 1
ATOM 2118 C CA . PRO B 1 4 ? -5.289 32.844 7.879 1 82.56 4 PRO B CA 1
ATOM 2119 C C . PRO B 1 4 ? -6.098 31.562 7.793 1 82.56 4 PRO B C 1
ATOM 2121 O O . PRO B 1 4 ? -7.309 31.562 8.031 1 82.56 4 PRO B O 1
ATOM 2124 N N . ILE B 1 5 ? -5.52 30.578 7.246 1 88.62 5 ILE B N 1
ATOM 2125 C CA . ILE B 1 5 ? -6.152 29.281 7.141 1 88.62 5 ILE B CA 1
ATOM 2126 C C . ILE B 1 5 ? -6.5 28.75 8.531 1 88.62 5 ILE B C 1
ATOM 2128 O O . ILE B 1 5 ? -5.656 28.766 9.438 1 88.62 5 ILE B O 1
ATOM 2132 N N . LYS B 1 6 ? -7.711 28.391 8.711 1 89.25 6 LYS B N 1
ATOM 2133 C CA . LYS B 1 6 ? -8.164 27.891 10.008 1 89.25 6 LYS B CA 1
ATOM 2134 C C . LYS B 1 6 ? -7.656 26.469 10.258 1 89.25 6 LYS B C 1
ATOM 2136 O O . LYS B 1 6 ? -7.965 25.547 9.5 1 89.25 6 LYS B O 1
ATOM 2141 N N . VAL B 1 7 ? -6.836 26.391 11.219 1 89.88 7 VAL B N 1
ATOM 2142 C CA . VAL B 1 7 ? -6.32 25.109 11.648 1 89.88 7 VAL B CA 1
ATOM 2143 C C . VAL B 1 7 ? -6.73 24.844 13.102 1 89.88 7 VAL B C 1
ATOM 2145 O O . VAL B 1 7 ? -6.484 25.672 13.977 1 89.88 7 VAL B O 1
ATOM 2148 N N . THR B 1 8 ? -7.379 23.734 13.289 1 87.75 8 THR B N 1
ATOM 2149 C CA . THR B 1 8 ? -7.805 23.406 14.648 1 87.75 8 THR B CA 1
ATOM 2150 C C . THR B 1 8 ? -6.648 22.797 15.445 1 87.75 8 THR B C 1
ATOM 2152 O O . THR B 1 8 ? -6.203 21.688 15.164 1 87.75 8 THR B O 1
ATOM 2155 N N . GLU B 1 9 ? -6.215 23.578 16.406 1 89.62 9 GLU B N 1
ATOM 2156 C CA . GLU B 1 9 ? -5.078 23.172 17.219 1 89.62 9 GLU B CA 1
ATOM 2157 C C . GLU B 1 9 ? -5.375 21.875 17.969 1 89.62 9 GLU B C 1
ATOM 2159 O O . GLU B 1 9 ? -4.48 21.062 18.203 1 89.62 9 GLU B O 1
ATOM 2164 N N . SER B 1 10 ? -6.617 21.734 18.359 1 90.31 10 SER B N 1
ATOM 2165 C CA . SER B 1 10 ? -7.004 20.547 19.094 1 90.31 10 SER B CA 1
ATOM 2166 C C . SER B 1 10 ? -6.727 19.281 18.297 1 90.31 10 SER B C 1
ATOM 2168 O O . SER B 1 10 ? -6.336 18.25 18.844 1 90.31 10 SER B O 1
ATOM 2170 N N . GLN B 1 11 ? -6.898 19.391 17.016 1 89.94 11 GLN B N 1
ATOM 2171 C CA . GLN B 1 11 ? -6.637 18.25 16.156 1 89.94 11 GLN B CA 1
ATOM 2172 C C . GLN B 1 11 ? -5.145 17.938 16.094 1 89.94 11 GLN B C 1
ATOM 2174 O O . GLN B 1 11 ? -4.75 16.766 16.141 1 89.94 11 GLN B O 1
ATOM 2179 N N . LEU B 1 12 ? -4.367 18.969 16.047 1 91.94 12 LEU B N 1
ATOM 2180 C CA . LEU B 1 12 ? -2.92 18.797 15.992 1 91.94 12 LEU B CA 1
ATOM 2181 C C . LEU B 1 12 ? -2.398 18.203 17.297 1 91.94 12 LEU B C 1
ATOM 2183 O O . LEU B 1 12 ? -1.486 17.375 17.281 1 91.94 12 LEU B O 1
ATOM 2187 N N . LEU B 1 13 ? -3.033 18.656 18.375 1 91.62 13 LEU B N 1
ATOM 2188 C CA . LEU B 1 13 ? -2.652 18.109 19.672 1 91.62 13 LEU B CA 1
ATOM 2189 C C . LEU B 1 13 ? -3.002 16.641 19.781 1 91.62 13 LEU B C 1
ATOM 2191 O O . LEU B 1 13 ? -2.23 15.852 20.344 1 91.62 13 LEU B O 1
ATOM 2195 N N . MET B 1 14 ? -4.105 16.281 19.266 1 91.88 14 MET B N 1
ATOM 2196 C CA . MET B 1 14 ? -4.52 14.891 19.25 1 91.88 14 MET B CA 1
ATOM 2197 C C . MET B 1 14 ? -3.545 14.039 18.438 1 91.88 14 MET B C 1
ATOM 2199 O O . MET B 1 14 ? -3.145 12.961 18.875 1 91.88 14 MET B O 1
ATOM 2203 N N . LEU B 1 15 ? -3.125 14.57 17.328 1 92.62 15 LEU B N 1
ATOM 2204 C CA . LEU B 1 15 ? -2.195 13.844 16.469 1 92.62 15 LEU B CA 1
ATOM 2205 C C . LEU B 1 15 ? -0.823 13.734 17.125 1 92.62 15 LEU B C 1
ATOM 2207 O O . LEU B 1 15 ? -0.154 12.711 17 1 92.62 15 LEU B O 1
ATOM 2211 N N . ALA B 1 16 ? -0.462 14.797 17.797 1 93.19 16 ALA B N 1
ATOM 2212 C CA . ALA B 1 16 ? 0.814 14.797 18.5 1 93.19 16 ALA B CA 1
ATOM 2213 C C . ALA B 1 16 ? 0.816 13.758 19.625 1 93.19 16 ALA B C 1
ATOM 2215 O O . ALA B 1 16 ? 1.832 13.109 19.875 1 93.19 16 ALA B O 1
ATOM 2216 N N . GLU B 1 17 ? -0.288 13.617 20.297 1 91.56 17 GLU B N 1
ATOM 2217 C CA . GLU B 1 17 ? -0.423 12.617 21.344 1 91.56 17 GLU B CA 1
ATOM 2218 C C . GLU B 1 17 ? -0.33 11.203 20.781 1 91.56 17 GLU B C 1
ATOM 2220 O O . GLU B 1 17 ? 0.306 10.328 21.375 1 91.56 17 GLU B O 1
ATOM 2225 N N . ARG B 1 18 ? -0.922 10.992 19.703 1 91.12 18 ARG B N 1
ATOM 2226 C CA . ARG B 1 18 ? -0.85 9.695 19.031 1 91.12 18 ARG B CA 1
ATOM 2227 C C . ARG B 1 18 ? 0.572 9.398 18.578 1 91.12 18 ARG B C 1
ATOM 2229 O O . ARG B 1 18 ? 1.002 8.242 18.578 1 91.12 18 ARG B O 1
ATOM 2236 N N . ALA B 1 19 ? 1.271 10.445 18.156 1 92.56 19 ALA B N 1
ATOM 2237 C CA . ALA B 1 19 ? 2.641 10.312 17.672 1 92.56 19 ALA B CA 1
ATOM 2238 C C . ALA B 1 19 ? 3.568 9.805 18.766 1 92.56 19 ALA B C 1
ATOM 2240 O O . ALA B 1 19 ? 4.555 9.117 18.5 1 92.56 19 ALA B O 1
ATOM 2241 N N . ARG B 1 20 ? 3.244 10.109 19.969 1 90.38 20 ARG B N 1
ATOM 2242 C CA . ARG B 1 20 ? 4.078 9.695 21.078 1 90.38 20 ARG B CA 1
ATOM 2243 C C . ARG B 1 20 ? 4.059 8.18 21.25 1 90.38 20 ARG B C 1
ATOM 2245 O O . ARG B 1 20 ? 5.066 7.582 21.625 1 90.38 20 ARG B O 1
ATOM 2252 N N . TYR B 1 21 ? 2.91 7.523 20.859 1 89.75 21 TYR B N 1
ATOM 2253 C CA . TYR B 1 21 ? 2.752 6.09 21.078 1 89.75 21 TYR B CA 1
ATOM 2254 C C . TYR B 1 21 ? 3.039 5.309 19.812 1 89.75 21 TYR B C 1
ATOM 2256 O O . TYR B 1 21 ? 3.457 4.148 19.859 1 89.75 21 TYR B O 1
ATOM 2264 N N . ASP B 1 22 ? 2.844 5.953 18.688 1 92.38 22 ASP B N 1
ATOM 2265 C CA . ASP B 1 22 ? 2.953 5.234 17.422 1 92.38 22 ASP B CA 1
ATOM 2266 C C . ASP B 1 22 ? 3.916 5.945 16.469 1 92.38 22 ASP B C 1
ATOM 2268 O O . ASP B 1 22 ? 3.641 6.062 15.273 1 92.38 22 ASP B O 1
ATOM 2272 N N . ALA B 1 23 ? 4.961 6.469 16.969 1 94.12 23 ALA B N 1
ATOM 2273 C CA . ALA B 1 23 ? 5.914 7.199 16.141 1 94.12 23 ALA B CA 1
ATOM 2274 C C . ALA B 1 23 ? 6.75 6.238 15.297 1 94.12 23 ALA B C 1
ATOM 2276 O O . ALA B 1 23 ? 7.117 5.156 15.758 1 94.12 23 ALA B O 1
ATOM 2277 N N . ALA B 1 24 ? 6.984 6.598 14.109 1 94.25 24 ALA B N 1
ATOM 2278 C CA . ALA B 1 24 ? 7.891 5.828 13.258 1 94.25 24 ALA B CA 1
ATOM 2279 C C . ALA B 1 24 ? 9.336 5.984 13.719 1 94.25 24 ALA B C 1
ATOM 2281 O O . ALA B 1 24 ? 10.109 5.023 13.688 1 94.25 24 ALA B O 1
ATOM 2282 N N . LEU B 1 25 ? 9.688 7.148 14.062 1 96.81 25 LEU B N 1
ATOM 2283 C CA . LEU B 1 25 ? 11.016 7.484 14.57 1 96.81 25 LEU B CA 1
ATOM 2284 C C . LEU B 1 25 ? 10.938 8.641 15.562 1 96.81 25 LEU B C 1
ATOM 2286 O O . LEU B 1 25 ? 10.18 9.586 15.359 1 96.81 25 LEU B O 1
ATOM 2290 N N . ALA B 1 26 ? 11.578 8.523 16.672 1 96.88 26 ALA B N 1
ATOM 2291 C CA . ALA B 1 26 ? 11.625 9.578 17.672 1 96.88 26 ALA B CA 1
ATOM 2292 C C . ALA B 1 26 ? 13.023 9.711 18.266 1 96.88 26 ALA B C 1
ATOM 2294 O O . ALA B 1 26 ? 13.719 8.711 18.469 1 96.88 26 ALA B O 1
ATOM 2295 N N . GLY B 1 27 ? 13.492 10.953 18.438 1 96.56 27 GLY B N 1
ATOM 2296 C CA . GLY B 1 27 ? 14.805 11.172 19.016 1 96.56 27 GLY B CA 1
ATOM 2297 C C . GLY B 1 27 ? 15.203 12.633 19.047 1 96.56 27 GLY B C 1
ATOM 2298 O O . GLY B 1 27 ? 14.5 13.492 18.516 1 96.56 27 GLY B O 1
ATOM 2299 N N . PRO B 1 28 ? 16.219 12.953 19.719 1 96.38 28 PRO B N 1
ATOM 2300 C CA . PRO B 1 28 ? 16.703 14.336 19.797 1 96.38 28 PRO B CA 1
ATOM 2301 C C . PRO B 1 28 ? 17.453 14.766 18.531 1 96.38 28 PRO B C 1
ATOM 2303 O O . PRO B 1 28 ? 18.219 13.984 17.969 1 96.38 28 PRO B O 1
ATOM 2306 N N . LEU B 1 29 ? 17.109 15.898 18.047 1 97.19 29 LEU B N 1
ATOM 2307 C CA . LEU B 1 29 ? 17.797 16.516 16.922 1 97.19 29 LEU B CA 1
ATOM 2308 C C . LEU B 1 29 ? 18.062 18 17.188 1 97.19 29 LEU B C 1
ATOM 2310 O O . LEU B 1 29 ? 17.469 18.578 18.109 1 97.19 29 LEU B O 1
ATOM 2314 N N . TYR B 1 30 ? 19.031 18.453 16.5 1 96 30 TYR B N 1
ATOM 2315 C CA . TYR B 1 30 ? 19.297 19.875 16.578 1 96 30 TYR B CA 1
ATOM 2316 C C . TYR B 1 30 ? 18.688 20.609 15.391 1 96 30 TYR B C 1
ATOM 2318 O O . TYR B 1 30 ? 18.922 20.234 14.234 1 96 30 TYR B O 1
ATOM 2326 N N . LYS B 1 31 ? 17.859 21.562 15.672 1 95.5 31 LYS B N 1
ATOM 2327 C CA . LYS B 1 31 ? 17.234 22.375 14.641 1 95.5 31 LYS B CA 1
ATOM 2328 C C . LYS B 1 31 ? 17.906 23.75 14.539 1 95.5 31 LYS B C 1
ATOM 2330 O O . LYS B 1 31 ? 18.125 24.406 15.562 1 95.5 31 LYS B O 1
ATOM 2335 N N . ARG B 1 32 ? 18.172 24.125 13.359 1 92.81 32 ARG B N 1
ATOM 2336 C CA . ARG B 1 32 ? 18.812 25.406 13.148 1 92.81 32 ARG B CA 1
ATOM 2337 C C . ARG B 1 32 ? 17.812 26.562 13.328 1 92.81 32 ARG B C 1
ATOM 2339 O O . ARG B 1 32 ? 16.672 26.469 12.867 1 92.81 32 ARG B O 1
ATOM 2346 N N . THR B 1 33 ? 18.172 27.578 14.031 1 89 33 THR B N 1
ATOM 2347 C CA . THR B 1 33 ? 17.312 28.719 14.289 1 89 33 THR B CA 1
ATOM 2348 C C . THR B 1 33 ? 17.047 29.5 13 1 89 33 THR B C 1
ATOM 2350 O O . THR B 1 33 ? 17.75 29.328 12.008 1 89 33 THR B O 1
ATOM 2353 N N . ALA B 1 34 ? 15.984 30.297 12.977 1 82.25 34 ALA B N 1
ATOM 2354 C CA . ALA B 1 34 ? 15.586 31.062 11.797 1 82.25 34 ALA B CA 1
ATOM 2355 C C . ALA B 1 34 ? 16.703 32 11.352 1 82.25 34 ALA B C 1
ATOM 2357 O O . ALA B 1 34 ? 16.859 32.25 10.156 1 82.25 34 ALA B O 1
ATOM 2358 N N . ASP B 1 35 ? 17.516 32.406 12.352 1 82.44 35 ASP B N 1
ATOM 2359 C CA . ASP B 1 35 ? 18.609 33.312 12.047 1 82.44 35 ASP B CA 1
ATOM 2360 C C . ASP B 1 35 ? 19.828 32.594 11.531 1 82.44 35 ASP B C 1
ATOM 2362 O O . ASP B 1 35 ? 20.781 33.219 11.055 1 82.44 35 ASP B O 1
ATOM 2366 N N . GLY B 1 36 ? 19.844 31.281 11.516 1 77.44 36 GLY B N 1
ATOM 2367 C CA . GLY B 1 36 ? 20.875 30.438 10.938 1 77.44 36 GLY B CA 1
ATOM 2368 C C . GLY B 1 36 ? 22.141 30.406 11.773 1 77.44 36 GLY B C 1
ATOM 2369 O O . GLY B 1 36 ? 23.172 29.875 11.336 1 77.44 36 GLY B O 1
ATOM 2370 N N . THR B 1 37 ? 22.062 30.891 12.969 1 82.12 37 THR B N 1
ATOM 2371 C CA . THR B 1 37 ? 23.297 31.078 13.711 1 82.12 37 THR B CA 1
ATOM 2372 C C . THR B 1 37 ? 23.453 30 14.789 1 82.12 37 THR B C 1
ATOM 2374 O O . THR B 1 37 ? 24.578 29.562 15.078 1 82.12 37 THR B O 1
ATOM 2377 N N . LYS B 1 38 ? 22.375 29.516 15.281 1 90.94 38 LYS B N 1
ATOM 2378 C CA . LYS B 1 38 ? 22.469 28.625 16.438 1 90.94 38 LYS B CA 1
ATOM 2379 C C . LYS B 1 38 ? 21.703 27.328 16.188 1 90.94 38 LYS B C 1
ATOM 2381 O O . LYS B 1 38 ? 20.75 27.312 15.406 1 90.94 38 LYS B O 1
ATOM 2386 N N . TRP B 1 39 ? 22.25 26.297 16.766 1 92.88 39 TRP B N 1
ATOM 2387 C CA . TRP B 1 39 ? 21.578 25 16.781 1 92.88 39 TRP B CA 1
ATOM 2388 C C . TRP B 1 39 ? 20.859 24.781 18.125 1 92.88 39 TRP B C 1
ATOM 2390 O O . TRP B 1 39 ? 21.469 24.938 19.188 1 92.88 39 TRP B O 1
ATOM 2400 N N . GLN B 1 40 ? 19.594 24.469 18.062 1 94.38 40 GLN B N 1
ATOM 2401 C CA . GLN B 1 40 ? 18.797 24.219 19.266 1 94.38 40 GLN B CA 1
ATOM 2402 C C . GLN B 1 40 ? 18.359 22.75 19.328 1 94.38 40 GLN B C 1
ATOM 2404 O O . GLN B 1 40 ? 17.797 22.219 18.375 1 94.38 40 GLN B O 1
ATOM 2409 N N . SER B 1 41 ? 18.641 22.203 20.453 1 94.88 41 SER B N 1
ATOM 2410 C CA . SER B 1 41 ? 18.234 20.812 20.656 1 94.88 41 SER B CA 1
ATOM 2411 C C . SER B 1 41 ? 16.734 20.703 20.906 1 94.88 41 SER B C 1
ATOM 2413 O O . SER B 1 41 ? 16.188 21.406 21.766 1 94.88 41 SER B O 1
ATOM 2415 N N . LYS B 1 42 ? 16.062 19.906 20.156 1 96.25 42 LYS B N 1
ATOM 2416 C CA . LYS B 1 42 ? 14.633 19.641 20.281 1 96.25 42 LYS B CA 1
ATOM 2417 C C . LYS B 1 42 ? 14.328 18.156 20.141 1 96.25 42 LYS B C 1
ATOM 2419 O O . LYS B 1 42 ? 15.164 17.391 19.672 1 96.25 42 LYS B O 1
ATOM 2424 N N . TRP B 1 43 ? 13.242 17.766 20.688 1 96.94 43 TRP B N 1
ATOM 2425 C CA . TRP B 1 43 ? 12.797 16.375 20.516 1 96.94 43 TRP B CA 1
ATOM 2426 C C . TRP B 1 43 ? 11.867 16.25 19.312 1 96.94 43 TRP B C 1
ATOM 2428 O O . TRP B 1 43 ? 10.844 16.938 19.234 1 96.94 43 TRP B O 1
ATOM 2438 N N . PHE B 1 44 ? 12.234 15.352 18.406 1 97.62 44 PHE B N 1
ATOM 2439 C CA . PHE B 1 44 ? 11.469 15.188 17.188 1 97.62 44 PHE B CA 1
ATOM 2440 C C . PHE B 1 44 ? 10.742 13.844 17.188 1 97.62 44 PHE B C 1
ATOM 2442 O O . PHE B 1 44 ? 11.281 12.836 17.656 1 97.62 44 PHE B O 1
ATOM 2449 N N . THR B 1 45 ? 9.555 13.836 16.734 1 97 45 THR B N 1
ATOM 2450 C CA . THR B 1 45 ? 8.727 12.641 16.594 1 97 45 THR B CA 1
ATOM 2451 C C . THR B 1 45 ? 8.094 12.578 15.203 1 97 45 THR B C 1
ATOM 2453 O O . THR B 1 45 ? 7.355 13.484 14.812 1 97 45 THR B O 1
ATOM 2456 N N . LEU B 1 46 ? 8.461 11.547 14.5 1 97.75 46 LEU B N 1
ATOM 2457 C CA . LEU B 1 46 ? 7.895 11.344 13.164 1 97.75 46 LEU B CA 1
ATOM 2458 C C . LEU B 1 46 ? 6.668 10.445 13.227 1 97.75 46 LEU B C 1
ATOM 2460 O O . LEU B 1 46 ? 6.758 9.289 13.648 1 97.75 46 LEU B O 1
ATOM 2464 N N . TYR B 1 47 ? 5.559 11 12.852 1 96.75 47 TYR B N 1
ATOM 2465 C CA . TYR B 1 47 ? 4.305 10.258 12.805 1 96.75 47 TYR B CA 1
ATOM 2466 C C . TYR B 1 47 ? 3.664 10.352 11.43 1 96.75 47 TYR B C 1
ATOM 2468 O O . TYR B 1 47 ? 3.125 11.398 11.055 1 96.75 47 TYR B O 1
ATOM 2476 N N . GLN B 1 48 ? 3.787 9.195 10.688 1 95.06 48 GLN B N 1
ATOM 2477 C CA . GLN B 1 48 ? 3.215 9.133 9.352 1 95.06 48 GLN B CA 1
ATOM 2478 C C . GLN B 1 48 ? 3.844 10.18 8.43 1 95.06 48 GLN B C 1
ATOM 2480 O O . GLN B 1 48 ? 5.047 10.141 8.172 1 95.06 48 GLN B O 1
ATOM 2485 N N . ASN B 1 49 ? 3.102 11.156 8.07 1 96.12 49 ASN B N 1
ATOM 2486 C CA . ASN B 1 49 ? 3.662 12.195 7.211 1 96.12 49 ASN B CA 1
ATOM 2487 C C . ASN B 1 49 ? 3.814 13.516 7.957 1 96.12 49 ASN B C 1
ATOM 2489 O O . ASN B 1 49 ? 3.896 14.578 7.34 1 96.12 49 ASN B O 1
ATOM 2493 N N . LEU B 1 50 ? 3.844 13.438 9.297 1 96.69 50 LEU B N 1
ATOM 2494 C CA . LEU B 1 50 ? 3.98 14.617 10.141 1 96.69 50 LEU B CA 1
ATOM 2495 C C . LEU B 1 50 ? 5.207 14.5 11.039 1 96.69 50 LEU B C 1
ATOM 2497 O O . LEU B 1 50 ? 5.453 13.445 11.625 1 96.69 50 LEU B O 1
ATOM 2501 N N . LEU B 1 51 ? 5.988 15.602 11.039 1 97.38 51 LEU B N 1
ATOM 2502 C CA . LEU B 1 51 ? 7.148 15.672 11.922 1 97.38 51 LEU B CA 1
ATOM 2503 C C . LEU B 1 51 ? 6.934 16.703 13.023 1 97.38 51 LEU B C 1
ATOM 2505 O O . LEU B 1 51 ? 6.934 17.906 12.758 1 97.38 51 LEU B O 1
ATOM 2509 N N . PHE B 1 52 ? 6.734 16.219 14.242 1 97.06 52 PHE B N 1
ATOM 2510 C CA . PHE B 1 52 ? 6.523 17.109 15.383 1 97.06 52 PHE B CA 1
ATOM 2511 C C . PHE B 1 52 ? 7.836 17.359 16.109 1 97.06 52 PHE B C 1
ATOM 2513 O O . PHE B 1 52 ? 8.734 16.516 16.125 1 97.06 52 PHE B O 1
ATOM 2520 N N . TYR B 1 53 ? 7.984 18.516 16.594 1 96.69 53 TYR B N 1
ATOM 2521 C CA . TYR B 1 53 ? 9.141 18.781 17.438 1 96.69 53 TYR B CA 1
ATOM 2522 C C . TYR B 1 53 ? 8.734 19.547 18.703 1 96.69 53 TYR B C 1
ATOM 2524 O O . TYR B 1 53 ? 7.824 20.375 18.672 1 96.69 53 TYR B O 1
ATOM 2532 N N . SER B 1 54 ? 9.336 19.172 19.828 1 95.25 54 SER B N 1
ATOM 2533 C CA . SER B 1 54 ? 9.07 19.781 21.125 1 95.25 54 SER B CA 1
ATOM 2534 C C . SER B 1 54 ? 10.367 20.156 21.828 1 95.25 54 SER B C 1
ATOM 2536 O O . SER B 1 54 ? 11.453 19.719 21.438 1 95.25 54 SER B O 1
ATOM 2538 N N . GLU B 1 55 ? 10.219 21.047 22.781 1 93.19 55 GLU B N 1
ATOM 2539 C CA . GLU B 1 55 ? 11.398 21.469 23.531 1 93.19 55 GLU B CA 1
ATOM 2540 C C . GLU B 1 55 ? 11.945 20.312 24.375 1 93.19 55 GLU B C 1
ATOM 2542 O O . GLU B 1 55 ? 13.164 20.141 24.469 1 93.19 55 GLU B O 1
ATOM 2547 N N . ILE B 1 56 ? 11 19.484 24.906 1 89.44 56 ILE B N 1
ATOM 2548 C CA . ILE B 1 56 ? 11.391 18.359 25.75 1 89.44 56 ILE B CA 1
ATOM 2549 C C . ILE B 1 56 ? 10.695 17.094 25.25 1 89.44 56 ILE B C 1
ATOM 2551 O O . ILE B 1 56 ? 9.664 17.156 24.578 1 89.44 56 ILE B O 1
ATOM 2555 N N . GLU B 1 57 ? 11.258 15.938 25.469 1 86.56 57 GLU B N 1
ATOM 2556 C CA . GLU B 1 57 ? 10.773 14.633 25 1 86.56 57 GLU B CA 1
ATOM 2557 C C . GLU B 1 57 ? 9.352 14.367 25.484 1 86.56 57 GLU B C 1
ATOM 2559 O O . GLU B 1 57 ? 8.508 13.914 24.703 1 86.56 57 GLU B O 1
ATOM 2564 N N . HIS B 1 58 ? 8.922 14.562 26.641 1 83.25 58 HIS B N 1
ATOM 2565 C CA . HIS B 1 58 ? 7.609 14.188 27.156 1 83.25 58 HIS B CA 1
ATOM 2566 C C . HIS B 1 58 ? 6.703 15.406 27.297 1 83.25 58 HIS B C 1
ATOM 2568 O O . HIS B 1 58 ? 5.812 15.43 28.156 1 83.25 58 HIS B O 1
ATOM 2574 N N . SER B 1 59 ? 6.953 16.344 26.312 1 85.19 59 SER B N 1
ATOM 2575 C CA . SER B 1 59 ? 6.086 17.516 26.312 1 85.19 59 SER B CA 1
ATOM 2576 C C . SER B 1 59 ? 4.691 17.172 25.797 1 85.19 59 SER B C 1
ATOM 2578 O O . SER B 1 59 ? 4.551 16.438 24.828 1 85.19 59 SER B O 1
ATOM 2580 N N . SER B 1 60 ? 3.703 17.609 26.5 1 83.25 60 SER B N 1
ATOM 2581 C CA . SER B 1 60 ? 2.326 17.359 26.078 1 83.25 60 SER B CA 1
ATOM 2582 C C . SER B 1 60 ? 1.942 18.25 24.906 1 83.25 60 SER B C 1
ATOM 2584 O O . SER B 1 60 ? 1.031 17.922 24.141 1 83.25 60 SER B O 1
ATOM 2586 N N . ARG B 1 61 ? 2.775 19.359 24.781 1 90.44 61 ARG B N 1
ATOM 2587 C CA . ARG B 1 61 ? 2.465 20.281 23.688 1 90.44 61 ARG B CA 1
ATOM 2588 C C . ARG B 1 61 ? 3.678 20.5 22.797 1 90.44 61 ARG B C 1
ATOM 2590 O O . ARG B 1 61 ? 4.672 21.078 23.219 1 90.44 61 ARG B O 1
ATOM 2597 N N . PRO B 1 62 ? 3.547 20.047 21.609 1 93.31 62 PRO B N 1
ATOM 2598 C CA . PRO B 1 62 ? 4.66 20.25 20.688 1 93.31 62 PRO B CA 1
ATOM 2599 C C . PRO B 1 62 ? 4.867 21.719 20.328 1 93.31 62 PRO B C 1
ATOM 2601 O O . PRO B 1 62 ? 3.92 22.516 20.375 1 93.31 62 PRO B O 1
ATOM 2604 N N . SER B 1 63 ? 6.062 22.125 20.031 1 94.12 63 SER B N 1
ATOM 2605 C CA . SER B 1 63 ? 6.406 23.484 19.625 1 94.12 63 SER B CA 1
ATOM 2606 C C . SER B 1 63 ? 5.957 23.766 18.188 1 94.12 63 SER B C 1
ATOM 2608 O O . SER B 1 63 ? 5.539 24.891 17.875 1 94.12 63 SER B O 1
ATOM 2610 N N . GLY B 1 64 ? 6 22.734 17.391 1 94.88 64 GLY B N 1
ATOM 2611 C CA . GLY B 1 64 ? 5.613 22.922 16.016 1 94.88 64 GLY B CA 1
ATOM 2612 C C . GLY B 1 64 ? 5.469 21.609 15.25 1 94.88 64 GLY B C 1
ATOM 2613 O O . GLY B 1 64 ? 5.734 20.547 15.797 1 94.88 64 GLY B O 1
ATOM 2614 N N . VAL B 1 65 ? 4.891 21.75 14.07 1 95.56 65 VAL B N 1
ATOM 2615 C CA . VAL B 1 65 ? 4.688 20.594 13.203 1 95.56 65 VAL B CA 1
ATOM 2616 C C . VAL B 1 65 ? 5.188 20.906 11.789 1 95.56 65 VAL B C 1
ATOM 2618 O O . VAL B 1 65 ? 5.016 22.016 11.305 1 95.56 65 VAL B O 1
ATOM 2621 N N . ILE B 1 66 ? 5.895 19.969 11.203 1 95.38 66 ILE B N 1
ATOM 2622 C CA . ILE B 1 66 ? 6.371 20.062 9.828 1 95.38 66 ILE B CA 1
ATOM 2623 C C . ILE B 1 66 ? 5.637 19.062 8.953 1 95.38 66 ILE B C 1
ATOM 2625 O O . ILE B 1 66 ? 5.656 17.859 9.227 1 95.38 66 ILE B O 1
ATOM 2629 N N . PHE B 1 67 ? 5.047 19.578 7.93 1 95.12 67 PHE B N 1
ATOM 2630 C CA . PHE B 1 67 ? 4.383 18.703 6.969 1 95.12 67 PHE B CA 1
ATOM 2631 C C . PHE B 1 67 ? 5.379 18.172 5.938 1 95.12 67 PHE B C 1
ATOM 2633 O O . PHE B 1 67 ? 6.02 18.953 5.23 1 95.12 67 PHE B O 1
ATOM 2640 N N . LEU B 1 68 ? 5.398 16.891 5.797 1 95.62 68 LEU B N 1
ATOM 2641 C CA . LEU B 1 68 ? 6.465 16.297 4.996 1 95.62 68 LEU B CA 1
ATOM 2642 C C . LEU B 1 68 ? 5.984 16.016 3.578 1 95.62 68 LEU B C 1
ATOM 2644 O O . LEU B 1 68 ? 6.789 15.719 2.693 1 95.62 68 LEU B O 1
ATOM 2648 N N . GLU B 1 69 ? 4.676 16.125 3.383 1 93.69 69 GLU B N 1
ATOM 2649 C CA . GLU B 1 69 ? 4.172 15.875 2.035 1 93.69 69 GLU B CA 1
ATOM 2650 C C . GLU B 1 69 ? 4.734 16.891 1.045 1 93.69 69 GLU B C 1
ATOM 2652 O O . GLU B 1 69 ? 4.594 18.109 1.243 1 93.69 69 GLU B O 1
ATOM 2657 N N . GLY B 1 70 ? 5.379 16.438 0.033 1 89.69 70 GLY B N 1
ATOM 2658 C CA . GLY B 1 70 ? 5.945 17.312 -0.985 1 89.69 70 GLY B CA 1
ATOM 2659 C C . GLY B 1 70 ? 7.324 17.828 -0.621 1 89.69 70 GLY B C 1
ATOM 2660 O O . GLY B 1 70 ? 7.855 18.719 -1.299 1 89.69 70 GLY B O 1
ATOM 2661 N N . SER B 1 71 ? 7.844 17.281 0.45 1 94.06 71 SER B N 1
ATOM 2662 C CA . SER B 1 71 ? 9.164 17.734 0.879 1 94.06 71 SER B CA 1
ATOM 2663 C C . SER B 1 71 ? 10.258 16.812 0.35 1 94.06 71 SER B C 1
ATOM 2665 O O . SER B 1 71 ? 9.977 15.711 -0.122 1 94.06 71 SER B O 1
ATOM 2667 N N . TYR B 1 72 ? 11.43 17.375 0.354 1 94.94 72 TYR B N 1
ATOM 2668 C CA . TYR B 1 72 ? 12.633 16.625 0.019 1 94.94 72 TYR B CA 1
ATOM 2669 C C . TYR B 1 72 ? 13.617 16.625 1.185 1 94.94 72 TYR B C 1
ATOM 2671 O O . TYR B 1 72 ? 13.75 17.625 1.892 1 94.94 72 TYR B O 1
ATOM 2679 N N . CYS B 1 73 ? 14.164 15.516 1.357 1 96.75 73 CYS B N 1
ATOM 2680 C CA . CYS B 1 73 ? 15.102 15.406 2.469 1 96.75 73 CYS B CA 1
ATOM 2681 C C . CYS B 1 73 ? 16.453 14.891 1.988 1 96.75 73 CYS B C 1
ATOM 2683 O O . CYS B 1 73 ? 16.562 13.781 1.466 1 96.75 73 CYS B O 1
ATOM 2685 N N . ASP B 1 74 ? 17.469 15.766 2.17 1 95.5 74 ASP B N 1
ATOM 2686 C CA . ASP B 1 74 ? 18.797 15.391 1.69 1 95.5 74 ASP B CA 1
ATOM 2687 C C . ASP B 1 74 ? 19.875 15.703 2.736 1 95.5 74 ASP B C 1
ATOM 2689 O O . ASP B 1 74 ? 19.688 16.578 3.576 1 95.5 74 ASP B O 1
ATOM 2693 N N . ARG B 1 75 ? 20.891 14.938 2.588 1 94.88 75 ARG B N 1
ATOM 2694 C CA . ARG B 1 75 ? 22.047 15.164 3.459 1 94.88 75 ARG B CA 1
ATOM 2695 C C . ARG B 1 75 ? 22.719 16.5 3.15 1 94.88 75 ARG B C 1
ATOM 2697 O O . ARG B 1 75 ? 22.875 16.875 1.983 1 94.88 75 ARG B O 1
ATOM 2704 N N . LEU B 1 76 ? 22.953 17.266 4.172 1 90.88 76 LEU B N 1
ATOM 2705 C CA . LEU B 1 76 ? 23.625 18.547 4.016 1 90.88 76 LEU B CA 1
ATOM 2706 C C . LEU B 1 76 ? 25.109 18.438 4.375 1 90.88 76 LEU B C 1
ATOM 2708 O O . LEU B 1 76 ? 25.453 17.875 5.418 1 90.88 76 LEU B O 1
ATOM 2712 N N . ILE B 1 77 ? 25.922 18.812 3.451 1 82.75 77 ILE B N 1
ATOM 2713 C CA . ILE B 1 77 ? 27.359 18.844 3.719 1 82.75 77 ILE B CA 1
ATOM 2714 C C . ILE B 1 77 ? 27.781 20.25 4.137 1 82.75 77 ILE B C 1
ATOM 2716 O O . ILE B 1 77 ? 27.703 21.188 3.342 1 82.75 77 ILE B O 1
ATOM 2720 N N . ILE B 1 78 ? 27.656 20.484 5.359 1 74.38 78 ILE B N 1
ATOM 2721 C CA . ILE B 1 78 ? 28.078 21.781 5.848 1 74.38 78 ILE B CA 1
ATOM 2722 C C . ILE B 1 78 ? 29.594 21.828 6.004 1 74.38 78 ILE B C 1
ATOM 2724 O O . ILE B 1 78 ? 30.172 20.984 6.703 1 74.38 78 ILE B O 1
ATOM 2728 N N . THR B 1 79 ? 30.234 22.344 4.957 1 60.5 79 THR B N 1
ATOM 2729 C CA . THR B 1 79 ? 31.672 22.562 5.047 1 60.5 79 THR B CA 1
ATOM 2730 C C . THR B 1 79 ? 31.984 23.719 5.996 1 60.5 79 THR B C 1
ATOM 2732 O O . THR B 1 79 ? 31.375 24.781 5.914 1 60.5 79 THR B O 1
ATOM 2735 N N . GLY B 1 80 ? 32.062 23.672 7.18 1 51.62 80 GLY B N 1
ATOM 2736 C CA . GLY B 1 80 ? 32.562 24.734 8.023 1 51.62 80 GLY B CA 1
ATOM 2737 C C . GLY B 1 80 ? 33.531 25.672 7.301 1 51.62 80 GLY B C 1
ATOM 2738 O O . GLY B 1 80 ? 34.094 25.297 6.266 1 51.62 80 GLY B O 1
ATOM 2739 N N . SER B 1 81 ? 33.5 27.047 7.582 1 48.62 81 SER B N 1
ATOM 2740 C CA . SER B 1 81 ? 34.5 28.031 7.238 1 48.62 81 SER B CA 1
ATOM 2741 C C . SER B 1 81 ? 35.906 27.438 7.336 1 48.62 81 SER B C 1
ATOM 2743 O O . SER B 1 81 ? 36.094 26.375 7.945 1 48.62 81 SER B O 1
ATOM 2745 N N . LYS B 1 82 ? 37.219 28.422 6.906 1 40.38 82 LYS B N 1
ATOM 2746 C CA . LYS B 1 82 ? 38.688 28.391 6.875 1 40.38 82 LYS B CA 1
ATOM 2747 C C . LYS B 1 82 ? 39.25 27.953 8.219 1 40.38 82 LYS B C 1
ATOM 2749 O O . LYS B 1 82 ? 40.438 28.031 8.445 1 40.38 82 LYS B O 1
ATOM 2754 N N . THR B 1 83 ? 38.688 28.344 9.391 1 39.75 83 THR B N 1
ATOM 2755 C CA . THR B 1 83 ? 39.625 28.203 10.516 1 39.75 83 THR B CA 1
ATOM 2756 C C . THR B 1 83 ? 40.062 26.75 10.648 1 39.75 83 THR B C 1
ATOM 2758 O O . THR B 1 83 ? 39.312 25.828 10.328 1 39.75 83 THR B O 1
ATOM 2761 N N . SER B 1 84 ? 41.406 26.547 11.055 1 41.19 84 SER B N 1
ATOM 2762 C CA . SER B 1 84 ? 42.469 25.578 11.297 1 41.19 84 SER B CA 1
ATOM 2763 C C . SER B 1 84 ? 41.938 24.328 11.992 1 41.19 84 SER B C 1
ATOM 2765 O O . SER B 1 84 ? 42.688 23.484 12.453 1 41.19 84 SER B O 1
ATOM 2767 N N . LYS B 1 85 ? 40.781 24.5 12.664 1 43.47 85 LYS B N 1
ATOM 2768 C CA . LYS B 1 85 ? 40.688 23.297 13.484 1 43.47 85 LYS B CA 1
ATOM 2769 C C . LYS B 1 85 ? 40.5 22.047 12.617 1 43.47 85 LYS B C 1
ATOM 2771 O O . LYS B 1 85 ? 39.844 22.109 11.57 1 43.47 85 LYS B O 1
ATOM 2776 N N . PRO B 1 86 ? 41.188 20.969 12.75 1 44.28 86 PRO B N 1
ATOM 2777 C CA . PRO B 1 86 ? 41.281 19.703 12.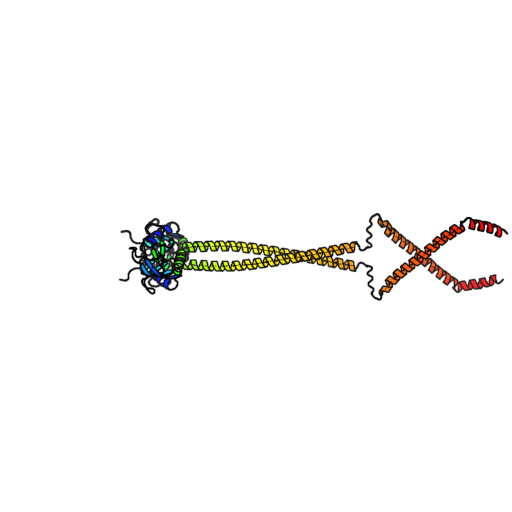008 1 44.28 86 PRO B CA 1
ATOM 2778 C C . PRO B 1 86 ? 39.969 19.297 11.352 1 44.28 86 PRO B C 1
ATOM 2780 O O . PRO B 1 86 ? 38.906 19.719 11.789 1 44.28 86 PRO B O 1
ATOM 2783 N N . ALA B 1 87 ? 39.938 18.797 10.055 1 42.94 87 ALA B N 1
ATOM 2784 C CA . ALA B 1 87 ? 39.062 18.109 9.117 1 42.94 87 ALA B CA 1
ATOM 2785 C C . ALA B 1 87 ? 37.906 17.406 9.852 1 42.94 87 ALA B C 1
ATOM 2787 O O . ALA B 1 87 ? 37.125 16.672 9.234 1 42.94 87 ALA B O 1
ATOM 2788 N N . SER B 1 88 ? 37.938 17.047 11.172 1 45.09 88 SER B N 1
ATOM 2789 C CA . SER B 1 88 ? 37.5 15.938 12.008 1 45.09 88 SER B CA 1
ATOM 2790 C C . SER B 1 88 ? 35.969 15.891 12.117 1 45.09 88 SER B C 1
ATOM 2792 O O . SER B 1 88 ? 35.375 14.812 12.133 1 45.09 88 SER B O 1
ATOM 2794 N N . GLU B 1 89 ? 35.188 16.844 12.891 1 52.41 89 GLU B N 1
ATOM 2795 C CA . GLU B 1 89 ? 33.906 16.422 13.414 1 52.41 89 GLU B CA 1
ATOM 2796 C C . GLU B 1 89 ? 32.812 16.578 12.367 1 52.41 89 GLU B C 1
ATOM 2798 O O . GLU B 1 89 ? 32.312 17.672 12.125 1 52.41 89 GLU B O 1
ATOM 2803 N N . LYS B 1 90 ? 32.719 15.836 11.359 1 62.5 90 LYS B N 1
ATOM 2804 C CA . LYS B 1 90 ? 31.688 15.688 10.344 1 62.5 90 LYS B CA 1
ATOM 2805 C C . LYS B 1 90 ? 30.297 15.852 10.953 1 62.5 90 LYS B C 1
ATOM 2807 O O . LYS B 1 90 ? 29.922 15.125 11.875 1 62.5 90 LYS B O 1
ATOM 2812 N N . MET B 1 91 ? 29.703 17.125 10.836 1 84.56 91 MET B N 1
ATOM 2813 C CA . MET B 1 91 ? 28.344 17.297 11.32 1 84.56 91 MET B CA 1
ATOM 2814 C C . MET B 1 91 ? 27.359 16.469 10.5 1 84.56 91 MET B C 1
ATOM 2816 O O . MET B 1 91 ? 27.5 16.359 9.281 1 84.56 91 MET B O 1
ATOM 2820 N N . TYR B 1 92 ? 26.594 15.719 11.156 1 93.75 92 TYR B N 1
ATOM 2821 C CA . TYR B 1 92 ? 25.594 14.875 10.531 1 93.75 92 TYR B CA 1
ATOM 2822 C C . TYR B 1 92 ? 24.281 15.633 10.344 1 93.75 92 TYR B C 1
ATOM 2824 O O . TYR B 1 92 ? 23.359 15.508 11.156 1 93.75 92 TYR B O 1
ATOM 2832 N N . CYS B 1 93 ? 24.297 16.484 9.234 1 95.38 93 CYS B N 1
ATOM 2833 C CA . CYS B 1 93 ? 23.172 17.391 9 1 95.38 93 CYS B CA 1
ATOM 2834 C C . CYS B 1 93 ? 22.375 16.969 7.781 1 95.38 93 CYS B C 1
ATOM 2836 O O . CYS B 1 93 ? 22.906 16.312 6.875 1 95.38 93 CYS B O 1
ATOM 2838 N N . PHE B 1 94 ? 21.094 17.234 7.824 1 96.75 94 PHE B N 1
ATOM 2839 C CA . PHE B 1 94 ? 20.203 17.031 6.68 1 96.75 94 PHE B CA 1
ATOM 2840 C C . PHE B 1 94 ? 19.172 18.141 6.605 1 96.75 94 PHE B C 1
ATOM 2842 O O . PHE B 1 94 ? 18.969 18.875 7.574 1 96.75 94 PHE B O 1
ATOM 2849 N N . ALA B 1 95 ? 18.672 18.312 5.469 1 95.94 95 ALA B N 1
ATOM 2850 C CA . ALA B 1 95 ? 17.734 19.422 5.258 1 95.94 95 ALA B CA 1
ATOM 2851 C C . ALA B 1 95 ? 16.406 18.922 4.699 1 95.94 95 ALA B C 1
ATOM 2853 O O . ALA B 1 95 ? 16.391 18.016 3.854 1 95.94 95 ALA B O 1
ATOM 2854 N N . VAL B 1 96 ? 15.367 19.469 5.242 1 95.94 96 VAL B N 1
ATOM 2855 C CA . VAL B 1 96 ? 14.031 19.266 4.688 1 95.94 96 VAL B CA 1
ATOM 2856 C C . VAL B 1 96 ? 13.617 20.5 3.891 1 95.94 96 VAL B C 1
ATOM 2858 O O . VAL B 1 96 ? 13.461 21.594 4.453 1 95.94 96 VAL B O 1
ATOM 2861 N N . THR B 1 97 ? 13.5 20.281 2.592 1 94.44 97 THR B N 1
ATOM 2862 C CA . THR B 1 97 ? 13.234 21.406 1.708 1 94.44 97 THR B CA 1
ATOM 2863 C C . THR B 1 97 ? 11.984 21.156 0.873 1 94.44 97 THR B C 1
ATOM 2865 O O . THR B 1 97 ? 11.516 20.031 0.775 1 94.44 97 THR B O 1
ATOM 2868 N N . TYR B 1 98 ? 11.43 22.266 0.367 1 92.38 98 TYR B N 1
ATOM 2869 C CA . TYR B 1 98 ? 10.234 22.203 -0.476 1 92.38 98 TYR B CA 1
ATOM 2870 C C . TYR B 1 98 ? 10.508 22.812 -1.846 1 92.38 98 TYR B C 1
ATOM 2872 O O . TYR B 1 98 ? 11.445 23.594 -2.01 1 92.38 98 TYR B O 1
ATOM 2880 N N . ARG B 1 99 ? 9.836 22.391 -2.83 1 85.31 99 ARG B N 1
ATOM 2881 C CA . ARG B 1 99 ? 10.055 22.797 -4.211 1 85.31 99 ARG B CA 1
ATOM 2882 C C . ARG B 1 99 ? 9.812 24.297 -4.379 1 85.31 99 ARG B C 1
ATOM 2884 O O . ARG B 1 99 ? 10.547 24.969 -5.105 1 85.31 99 ARG B O 1
ATOM 2891 N N . ARG B 1 100 ? 8.906 24.844 -3.648 1 81 100 ARG B N 1
ATOM 2892 C CA . ARG B 1 100 ? 8.578 26.25 -3.809 1 81 100 ARG B CA 1
ATOM 2893 C C . ARG B 1 100 ? 9.531 27.125 -2.996 1 81 100 ARG B C 1
ATOM 2895 O O . ARG B 1 100 ? 9.891 26.781 -1.872 1 81 100 ARG B O 1
ATOM 2902 N N . GLU B 1 101 ? 9.914 28.203 -3.615 1 72 101 GLU B N 1
ATOM 2903 C CA . GLU B 1 101 ? 10.945 29.078 -3.064 1 72 101 GLU B CA 1
ATOM 2904 C C . GLU B 1 101 ? 10.453 29.781 -1.803 1 72 101 GLU B C 1
ATOM 2906 O O . GLU B 1 101 ? 11.242 30.062 -0.896 1 72 101 GLU B O 1
ATOM 2911 N N . ASN B 1 102 ? 9.211 29.969 -1.641 1 78.69 102 ASN B N 1
ATOM 2912 C CA . ASN B 1 102 ? 8.734 30.734 -0.503 1 78.69 102 ASN B CA 1
ATOM 2913 C C . ASN B 1 102 ? 8.422 29.844 0.694 1 78.69 102 ASN B C 1
ATOM 2915 O O . ASN B 1 102 ? 7.727 30.266 1.623 1 78.69 102 ASN B O 1
ATOM 2919 N N . GLN B 1 103 ? 9.062 28.672 0.648 1 83.75 103 GLN B N 1
ATOM 2920 C CA . GLN B 1 103 ? 8.758 27.766 1.752 1 83.75 103 GLN B CA 1
ATOM 2921 C C . GLN B 1 103 ? 9.93 27.688 2.732 1 83.75 103 GLN B C 1
ATOM 2923 O O . GLN B 1 103 ? 11.094 27.719 2.324 1 83.75 103 GLN B O 1
ATOM 2928 N N . ARG B 1 104 ? 9.57 27.734 3.951 1 87.75 104 ARG B N 1
ATOM 2929 C CA . ARG B 1 104 ? 10.578 27.594 5 1 87.75 104 ARG B CA 1
ATOM 2930 C C . ARG B 1 104 ? 11.289 26.25 4.895 1 87.75 104 ARG B C 1
ATOM 2932 O O . ARG B 1 104 ? 10.648 25.203 4.684 1 87.75 104 ARG B O 1
ATOM 2939 N N . GLN B 1 105 ? 12.57 26.312 4.906 1 90.56 105 GLN B N 1
ATOM 2940 C CA . GLN B 1 105 ? 13.391 25.109 4.914 1 90.56 105 GLN B CA 1
ATOM 2941 C C . GLN B 1 105 ? 13.891 24.781 6.32 1 90.56 105 GLN B C 1
ATOM 2943 O O . GLN B 1 105 ? 14.094 25.688 7.129 1 90.56 105 GLN B O 1
ATOM 2948 N N . TYR B 1 106 ? 14.055 23.531 6.582 1 94.69 106 TYR B N 1
ATOM 2949 C CA . TYR B 1 106 ? 14.5 23.094 7.902 1 94.69 106 TYR B CA 1
ATOM 2950 C C . TYR B 1 106 ? 15.828 22.359 7.82 1 94.69 106 TYR B C 1
ATOM 2952 O O . TYR B 1 106 ? 15.984 21.422 7.031 1 94.69 106 TYR B O 1
ATOM 2960 N N . GLU B 1 107 ? 16.75 22.891 8.531 1 95.19 107 GLU B N 1
ATOM 2961 C CA . GLU B 1 107 ? 18.031 22.234 8.656 1 95.19 107 GLU B CA 1
ATOM 2962 C C . GLU B 1 107 ? 18.172 21.547 10.016 1 95.19 107 GLU B C 1
ATOM 2964 O O . GLU B 1 107 ? 18.047 22.203 11.062 1 95.19 107 GLU B O 1
ATOM 2969 N N . LEU B 1 108 ? 18.484 20.25 9.945 1 96.75 108 LEU B N 1
ATOM 2970 C CA . LEU B 1 108 ? 18.562 19.438 11.164 1 96.75 108 LEU B CA 1
ATOM 2971 C C . LEU B 1 108 ? 19.922 18.75 11.273 1 96.75 108 LEU B C 1
ATOM 2973 O O . LEU B 1 108 ? 20.578 18.484 10.266 1 96.75 108 LEU B O 1
ATOM 2977 N N . LYS B 1 109 ? 20.234 18.516 12.5 1 95.75 109 LYS B N 1
ATOM 2978 C CA . LYS B 1 109 ? 21.516 17.875 12.789 1 95.75 109 LYS B CA 1
ATOM 2979 C C . LYS B 1 109 ? 21.328 16.719 13.781 1 95.75 109 LYS B C 1
ATOM 2981 O O . LYS B 1 109 ? 20.594 16.859 14.758 1 95.75 109 LYS B O 1
ATOM 2986 N N . ALA B 1 110 ? 21.953 15.625 13.484 1 96.12 110 ALA B N 1
ATOM 2987 C CA . ALA B 1 110 ? 21.906 14.469 14.375 1 96.12 110 ALA B CA 1
ATOM 2988 C C . ALA B 1 110 ? 23.234 14.281 15.102 1 96.12 110 ALA B C 1
ATOM 2990 O O . ALA B 1 110 ? 24.266 14.844 14.695 1 96.12 110 ALA B O 1
ATOM 2991 N N . ASP B 1 111 ? 23.25 13.5 16.156 1 93.81 111 ASP B N 1
ATOM 2992 C CA . ASP B 1 111 ? 24.453 13.258 16.938 1 93.81 111 ASP B CA 1
ATOM 2993 C C . ASP B 1 111 ? 25.359 12.25 16.25 1 93.81 111 ASP B C 1
ATOM 2995 O O . ASP B 1 111 ? 26.594 12.352 16.344 1 93.81 111 ASP B O 1
ATOM 2999 N N . THR B 1 112 ? 24.781 11.266 15.664 1 94.56 112 THR B N 1
ATOM 3000 C CA . THR B 1 112 ? 25.562 10.211 15.023 1 94.56 112 THR B CA 1
ATOM 3001 C C . THR B 1 112 ? 25.219 10.102 13.539 1 94.56 112 THR B C 1
ATOM 3003 O O . THR B 1 112 ? 24.156 10.547 13.117 1 94.56 112 THR B O 1
ATOM 3006 N N . GLU B 1 113 ? 26.094 9.508 12.812 1 93.56 113 GLU B N 1
ATOM 3007 C CA . GLU B 1 113 ? 25.859 9.273 11.391 1 93.56 113 GLU B CA 1
ATOM 3008 C C . GLU B 1 113 ? 24.703 8.305 11.164 1 93.56 113 GLU B C 1
ATOM 3010 O O . GLU B 1 113 ? 23.922 8.477 10.234 1 93.56 113 GLU B O 1
ATOM 3015 N N . SER B 1 114 ? 24.625 7.324 11.977 1 96.31 114 SER B N 1
ATOM 3016 C CA . SER B 1 114 ? 23.562 6.324 11.867 1 96.31 114 SER B CA 1
ATOM 3017 C C . SER B 1 114 ? 22.188 6.949 12.086 1 96.31 114 SER B C 1
ATOM 3019 O O . SER B 1 114 ? 21.234 6.648 11.359 1 96.31 114 SER B O 1
ATOM 3021 N N . ASP B 1 115 ? 22.141 7.871 12.992 1 96.44 115 ASP B N 1
ATOM 3022 C CA . ASP B 1 115 ? 20.875 8.555 13.258 1 96.44 115 ASP B CA 1
ATOM 3023 C C . ASP B 1 115 ? 20.5 9.461 12.094 1 96.44 115 ASP B C 1
ATOM 3025 O O . ASP B 1 115 ? 19.328 9.531 11.719 1 96.44 115 ASP B O 1
ATOM 3029 N N . CYS B 1 116 ? 21.516 10.062 11.609 1 96.69 116 CYS B N 1
ATOM 3030 C CA . CYS B 1 116 ? 21.25 10.961 10.484 1 96.69 116 CYS B CA 1
ATOM 3031 C C . CYS B 1 116 ? 20.688 10.195 9.289 1 96.69 116 CYS B C 1
ATOM 3033 O O . CYS B 1 116 ? 19.688 10.609 8.703 1 96.69 116 CYS B O 1
ATOM 3035 N N . LYS B 1 117 ? 21.297 9.125 9.023 1 96.81 117 LYS B N 1
ATOM 3036 C CA . LYS B 1 117 ? 20.844 8.297 7.91 1 96.81 117 LYS B CA 1
ATOM 3037 C C . LYS B 1 117 ? 19.438 7.754 8.18 1 96.81 117 LYS B C 1
ATOM 3039 O O . LYS B 1 117 ? 18.594 7.723 7.277 1 96.81 117 LYS B O 1
ATOM 3044 N N . ALA B 1 118 ? 19.156 7.398 9.375 1 97.62 118 ALA B N 1
ATOM 3045 C CA . ALA B 1 118 ? 17.859 6.852 9.758 1 97.62 118 ALA B CA 1
ATOM 3046 C C . ALA B 1 118 ? 16.75 7.891 9.594 1 97.62 118 ALA B C 1
ATOM 3048 O O . ALA B 1 118 ? 15.68 7.59 9.062 1 97.62 118 ALA B O 1
ATOM 3049 N N . TRP B 1 119 ? 17.094 9.07 9.945 1 98.06 119 TRP B N 1
ATOM 3050 C CA . TRP B 1 119 ? 16.109 10.148 9.844 1 98.06 119 TRP B CA 1
ATOM 3051 C C . TRP B 1 119 ? 15.836 10.508 8.391 1 98.06 119 TRP B C 1
ATOM 3053 O O . TRP B 1 119 ? 14.68 10.695 7.992 1 98.06 119 TRP B O 1
ATOM 3063 N N . ILE B 1 120 ? 16.875 10.57 7.656 1 97.88 120 ILE B N 1
ATOM 3064 C CA . ILE B 1 120 ? 16.734 10.914 6.242 1 97.88 120 ILE B CA 1
ATOM 3065 C C . ILE B 1 120 ? 15.852 9.875 5.551 1 97.88 120 ILE B C 1
ATOM 3067 O O . ILE B 1 120 ? 14.914 10.227 4.84 1 97.88 120 ILE B O 1
ATOM 3071 N N . GLU B 1 121 ? 16.141 8.641 5.812 1 97.19 121 GLU B N 1
ATOM 3072 C CA . GLU B 1 121 ? 15.375 7.57 5.188 1 97.19 121 GLU B CA 1
ATOM 3073 C C . GLU B 1 121 ? 13.922 7.582 5.66 1 97.19 121 GLU B C 1
ATOM 3075 O O . GLU B 1 121 ? 13 7.426 4.855 1 97.19 121 GLU B O 1
ATOM 3080 N N . ALA B 1 122 ? 13.68 7.816 6.895 1 97.38 122 ALA B N 1
ATOM 3081 C CA . ALA B 1 122 ? 12.336 7.836 7.457 1 97.38 122 ALA B CA 1
ATOM 3082 C C . ALA B 1 122 ? 11.523 9.008 6.902 1 97.38 122 ALA B C 1
ATOM 3084 O O . ALA B 1 122 ? 10.367 8.844 6.523 1 97.38 122 ALA B O 1
ATOM 3085 N N . VAL B 1 123 ? 12.148 10.125 6.781 1 97.31 123 VAL B N 1
ATOM 3086 C CA . VAL B 1 123 ? 11.469 11.32 6.289 1 97.31 123 VAL B CA 1
ATOM 3087 C C . VAL B 1 123 ? 11.156 11.164 4.805 1 97.31 123 VAL B C 1
ATOM 3089 O O . VAL B 1 123 ? 10.094 11.578 4.336 1 97.31 123 VAL B O 1
ATOM 3092 N N . ARG B 1 124 ? 12.125 10.547 4.145 1 96.25 124 ARG B N 1
ATOM 3093 C CA . ARG B 1 124 ? 11.938 10.32 2.715 1 96.25 124 ARG B CA 1
ATOM 3094 C C . ARG B 1 124 ? 10.734 9.422 2.457 1 96.25 124 ARG B C 1
ATOM 3096 O O . ARG B 1 124 ? 10.039 9.586 1.455 1 96.25 124 ARG B O 1
ATOM 3103 N N . GLN B 1 125 ? 10.477 8.539 3.352 1 94.94 125 GLN B N 1
ATOM 3104 C CA . GLN B 1 125 ? 9.406 7.566 3.158 1 94.94 125 GLN B CA 1
ATOM 3105 C C . GLN B 1 125 ? 8.094 8.07 3.742 1 94.94 125 GLN B C 1
ATOM 3107 O O . GLN B 1 125 ? 7.039 7.469 3.527 1 94.94 125 GLN B O 1
ATOM 3112 N N . ALA B 1 126 ? 8.188 9.203 4.422 1 95.75 126 ALA B N 1
ATOM 3113 C CA . ALA B 1 126 ? 7.023 9.711 5.145 1 95.75 126 ALA B CA 1
ATOM 3114 C C . ALA B 1 126 ? 6.145 10.562 4.234 1 95.75 126 ALA B C 1
ATOM 3116 O O . ALA B 1 126 ? 5.93 11.75 4.504 1 95.75 126 ALA B O 1
ATOM 3117 N N . SER B 1 127 ? 5.727 10.031 3.195 1 94.94 127 SER B N 1
ATOM 3118 C CA . SER B 1 127 ? 4.859 10.68 2.215 1 94.94 127 SER B CA 1
ATOM 3119 C C . SER B 1 127 ? 3.648 9.812 1.887 1 94.94 127 SER B C 1
ATOM 3121 O O . SER B 1 127 ? 3.787 8.625 1.615 1 94.94 127 SER B O 1
ATOM 3123 N N . PHE B 1 128 ? 2.504 10.43 1.954 1 96.19 128 PHE B N 1
ATOM 3124 C CA . PHE B 1 128 ? 1.271 9.742 1.598 1 96.19 128 PHE B CA 1
ATOM 3125 C C . PHE B 1 128 ? 1.312 9.273 0.147 1 96.19 128 PHE B C 1
ATOM 3127 O O . PHE B 1 128 ? 0.942 8.141 -0.158 1 96.19 128 PHE B O 1
ATOM 3134 N N . ASN B 1 129 ? 1.748 10.141 -0.736 1 94.5 129 ASN B N 1
ATOM 3135 C CA . ASN B 1 129 ? 1.818 9.836 -2.16 1 94.5 129 ASN B CA 1
ATOM 3136 C C . ASN B 1 129 ? 2.76 8.664 -2.439 1 94.5 129 ASN B C 1
ATOM 3138 O O . ASN B 1 129 ? 2.461 7.809 -3.27 1 94.5 129 ASN B O 1
ATOM 3142 N N . LYS B 1 130 ? 3.867 8.672 -1.809 1 95.19 130 LYS B N 1
ATOM 3143 C CA . LYS B 1 130 ? 4.809 7.57 -1.988 1 95.19 130 LYS B CA 1
ATOM 3144 C C . LYS B 1 130 ? 4.203 6.246 -1.531 1 95.19 130 LYS B C 1
ATOM 3146 O O . LYS B 1 130 ? 4.379 5.215 -2.188 1 95.19 130 LYS B O 1
ATOM 3151 N N . LEU B 1 131 ? 3.547 6.312 -0.423 1 96 131 LEU B N 1
ATOM 3152 C CA . LEU B 1 131 ? 2.881 5.117 0.086 1 96 131 LEU B CA 1
ATOM 3153 C C . LEU B 1 131 ? 1.826 4.625 -0.899 1 96 131 LEU B C 1
ATOM 3155 O O . LEU B 1 131 ? 1.703 3.418 -1.129 1 96 131 LEU B O 1
ATOM 3159 N N . LEU B 1 132 ? 1.098 5.523 -1.454 1 95.62 132 LEU B N 1
ATOM 3160 C CA . LEU B 1 132 ? 0.078 5.195 -2.443 1 95.62 132 LEU B CA 1
ATOM 3161 C C . LEU B 1 132 ? 0.701 4.531 -3.666 1 95.62 132 LEU B C 1
ATOM 3163 O O . LEU B 1 132 ? 0.187 3.527 -4.164 1 95.62 132 LEU B O 1
ATOM 3167 N N . LEU B 1 133 ? 1.782 5.066 -4.141 1 96.38 133 LEU B N 1
ATOM 3168 C CA . LEU B 1 133 ? 2.477 4.523 -5.305 1 96.38 133 LEU B CA 1
ATOM 3169 C C . LEU B 1 133 ? 3.027 3.133 -5.004 1 96.38 133 LEU B C 1
ATOM 3171 O O . LEU B 1 133 ? 2.967 2.242 -5.855 1 96.38 133 LEU B O 1
ATOM 3175 N N . GLN B 1 134 ? 3.539 2.943 -3.805 1 97 134 GLN B N 1
ATOM 3176 C CA . GLN B 1 134 ? 4.047 1.635 -3.404 1 97 134 GLN B CA 1
ATOM 3177 C C . GLN B 1 134 ? 2.926 0.598 -3.369 1 97 134 GLN B C 1
ATOM 3179 O O . GLN B 1 134 ? 3.119 -0.546 -3.787 1 97 134 GLN B O 1
ATOM 3184 N N . LYS B 1 135 ? 1.814 0.953 -2.863 1 97.12 135 LYS B N 1
ATOM 3185 C CA . LYS B 1 135 ? 0.668 0.049 -2.824 1 97.12 135 LYS B CA 1
ATOM 3186 C C . LYS B 1 135 ? 0.223 -0.336 -4.23 1 97.12 135 LYS B C 1
ATOM 3188 O O . LYS B 1 135 ? -0.064 -1.505 -4.5 1 97.12 135 LYS B O 1
ATOM 3193 N N . GLU B 1 136 ? 0.182 0.686 -5.102 1 97.12 136 GLU B N 1
ATOM 3194 C CA . GLU B 1 136 ? -0.22 0.419 -6.48 1 97.12 136 GLU B CA 1
ATOM 3195 C C . GLU B 1 136 ? 0.761 -0.526 -7.168 1 97.12 136 GLU B C 1
ATOM 3197 O O . GLU B 1 136 ? 0.351 -1.421 -7.91 1 97.12 136 GLU B O 1
ATOM 3202 N N . GLU B 1 137 ? 1.999 -0.282 -6.984 1 97.94 137 GLU B N 1
ATOM 3203 C CA . GLU B 1 137 ? 3.02 -1.16 -7.547 1 97.94 137 GLU B CA 1
ATOM 3204 C C . GLU B 1 137 ? 2.865 -2.588 -7.031 1 97.94 137 GLU B C 1
ATOM 3206 O O . GLU B 1 137 ? 2.986 -3.547 -7.797 1 97.94 137 GLU B O 1
ATOM 3211 N N . LEU B 1 138 ? 2.633 -2.703 -5.793 1 97.94 138 LEU B N 1
ATOM 3212 C CA . LEU B 1 138 ? 2.449 -4.02 -5.188 1 97.94 138 LEU B CA 1
ATOM 3213 C C . LEU B 1 138 ? 1.2 -4.699 -5.738 1 97.94 138 LEU B C 1
ATOM 3215 O O . LEU B 1 138 ? 1.192 -5.914 -5.945 1 97.94 138 LEU B O 1
ATOM 3219 N N . GLU B 1 139 ? 0.188 -3.934 -5.91 1 98.19 139 GLU B N 1
ATOM 3220 C CA . GLU B 1 139 ? -1.03 -4.473 -6.504 1 98.19 139 GLU B CA 1
ATOM 3221 C C . GLU B 1 139 ? -0.764 -5.016 -7.906 1 98.19 139 GLU B C 1
ATOM 3223 O O . GLU B 1 139 ? -1.252 -6.09 -8.258 1 98.19 139 GLU B O 1
ATOM 3228 N N . GLN B 1 140 ? -0.038 -4.344 -8.688 1 97.94 140 GLN B N 1
ATOM 3229 C CA . GLN B 1 140 ? 0.31 -4.793 -10.031 1 97.94 140 GLN B CA 1
ATOM 3230 C C . GLN B 1 140 ? 1.136 -6.074 -9.984 1 97.94 140 GLN B C 1
ATOM 3232 O O . GLN B 1 140 ? 0.904 -6.992 -10.773 1 97.94 140 GLN B O 1
ATOM 3237 N N . LYS B 1 141 ? 2.102 -6.055 -9.117 1 97.75 141 LYS B N 1
ATOM 3238 C CA . LYS B 1 141 ? 2.898 -7.266 -8.945 1 97.75 141 LYS B CA 1
ATOM 3239 C C . LYS B 1 141 ? 2.02 -8.453 -8.555 1 97.75 141 LYS B C 1
ATOM 3241 O O . LYS B 1 141 ? 2.234 -9.57 -9.031 1 97.75 141 LYS B O 1
ATOM 3246 N N . HIS B 1 142 ? 1.103 -8.227 -7.684 1 98.25 142 HIS B N 1
ATOM 3247 C CA . HIS B 1 142 ? 0.178 -9.266 -7.254 1 98.25 142 HIS B CA 1
ATOM 3248 C C . HIS B 1 142 ? -0.633 -9.805 -8.43 1 98.25 142 HIS B C 1
ATOM 3250 O O . HIS B 1 142 ? -0.782 -11.023 -8.586 1 98.25 142 HIS B O 1
ATOM 3256 N N . LEU B 1 143 ? -1.13 -8.906 -9.148 1 97.75 143 LEU B N 1
ATOM 3257 C CA . LEU B 1 143 ? -1.923 -9.289 -10.312 1 97.75 143 LEU B CA 1
ATOM 3258 C C . LEU B 1 143 ? -1.086 -10.109 -11.289 1 97.75 143 LEU B C 1
ATOM 3260 O O . LEU B 1 143 ? -1.562 -11.102 -11.844 1 97.75 143 LEU B O 1
ATOM 3264 N N . HIS B 1 144 ? 0.089 -9.703 -11.555 1 98.12 144 HIS B N 1
ATOM 3265 C CA . HIS B 1 144 ? 1.002 -10.445 -12.422 1 98.12 144 HIS B CA 1
ATOM 3266 C C . HIS B 1 144 ? 1.262 -11.844 -11.883 1 98.12 144 HIS B C 1
ATOM 3268 O O . HIS B 1 144 ? 1.282 -12.812 -12.641 1 98.12 144 HIS B O 1
ATOM 3274 N N . LEU B 1 145 ? 1.475 -11.898 -10.602 1 97.81 145 LEU B N 1
ATOM 3275 C CA . LEU B 1 145 ? 1.732 -13.18 -9.961 1 97.81 145 LEU B CA 1
ATOM 3276 C C . LEU B 1 145 ? 0.532 -14.109 -10.109 1 97.81 145 LEU B C 1
ATOM 3278 O O . LEU B 1 145 ? 0.697 -15.32 -10.297 1 97.81 145 LEU B O 1
ATOM 3282 N N . LEU B 1 146 ? -0.583 -13.609 -9.992 1 97.69 146 LEU B N 1
ATOM 3283 C CA . LEU B 1 146 ? -1.791 -14.406 -10.188 1 97.69 146 LEU B CA 1
ATOM 3284 C C . LEU B 1 146 ? -1.827 -15.008 -11.586 1 97.69 146 LEU B C 1
ATOM 3286 O O . LEU B 1 146 ? -2.232 -16.156 -11.758 1 97.69 146 LEU B O 1
ATOM 3290 N N . GLN B 1 147 ? -1.384 -14.227 -12.547 1 97.88 147 GLN B N 1
ATOM 3291 C CA . GLN B 1 147 ? -1.32 -14.734 -13.906 1 97.88 147 GLN B CA 1
ATOM 3292 C C . GLN B 1 147 ? -0.318 -15.883 -14.023 1 97.88 147 GLN B C 1
ATOM 3294 O O . GLN B 1 147 ? -0.56 -16.859 -14.734 1 97.88 147 GLN B O 1
ATOM 3299 N N . ILE B 1 148 ? 0.732 -15.75 -13.359 1 97.94 148 ILE B N 1
ATOM 3300 C CA . ILE B 1 148 ? 1.749 -16.797 -13.352 1 97.94 148 ILE B CA 1
ATOM 3301 C C . ILE B 1 148 ? 1.183 -18.062 -12.719 1 97.94 148 ILE B C 1
ATOM 3303 O O . ILE B 1 148 ? 1.379 -19.156 -13.234 1 97.94 148 ILE B O 1
ATOM 3307 N N . VAL B 1 149 ? 0.53 -17.875 -11.633 1 97.19 149 VAL B N 1
ATOM 3308 C CA . VAL B 1 149 ? -0.055 -19.016 -10.945 1 97.19 149 VAL B CA 1
ATOM 3309 C C . VAL B 1 149 ? -1.021 -19.75 -11.875 1 97.19 149 VAL B C 1
ATOM 3311 O O . VAL B 1 149 ? -1.001 -20.969 -11.969 1 97.19 149 VAL B O 1
ATOM 3314 N N . GLU B 1 150 ? -1.802 -18.984 -12.516 1 97.31 150 GLU B N 1
ATOM 3315 C CA . GLU B 1 150 ? -2.758 -19.578 -13.445 1 97.31 150 GLU B CA 1
ATOM 3316 C C . GLU B 1 150 ? -2.047 -20.328 -14.562 1 97.31 150 GLU B C 1
ATOM 3318 O O . GLU B 1 150 ? -2.453 -21.422 -14.938 1 97.31 150 GLU B O 1
ATOM 3323 N N . SER B 1 151 ? -1.07 -19.781 -15.172 1 97.31 151 SER B N 1
ATOM 3324 C CA . SER B 1 151 ? -0.295 -20.422 -16.219 1 97.31 151 SER B CA 1
ATOM 3325 C C . SER B 1 151 ? 0.362 -21.703 -15.727 1 97.31 151 SER B C 1
ATOM 3327 O O . SER B 1 151 ? 0.375 -22.719 -16.422 1 97.31 151 SER B O 1
ATOM 3329 N N . GLU B 1 152 ? 0.862 -21.594 -14.484 1 97.06 152 GLU B N 1
ATOM 3330 C CA . GLU B 1 152 ? 1.506 -22.766 -13.898 1 97.06 152 GLU B CA 1
ATOM 3331 C C . GLU B 1 152 ? 0.494 -23.875 -13.633 1 97.06 152 GLU B C 1
ATOM 3333 O O . GLU B 1 152 ? 0.793 -25.062 -13.828 1 97.06 152 GLU B O 1
ATOM 3338 N N . LYS B 1 153 ? -0.618 -23.547 -13.156 1 96.75 153 LYS B N 1
ATOM 3339 C CA . LYS B 1 153 ? -1.679 -24.531 -12.93 1 96.75 153 LYS B CA 1
ATOM 3340 C C . LYS B 1 153 ? -2.102 -25.203 -14.227 1 96.75 153 LYS B C 1
ATOM 3342 O O . LYS B 1 153 ? -2.324 -26.406 -14.266 1 96.75 153 LYS B O 1
ATOM 3347 N N . THR B 1 154 ? -2.232 -24.422 -15.242 1 97.5 154 THR B N 1
ATOM 3348 C CA . THR B 1 154 ? -2.602 -24.969 -16.547 1 97.5 154 THR B CA 1
ATOM 3349 C C . THR B 1 154 ? -1.524 -25.922 -17.062 1 97.5 154 THR B C 1
ATOM 3351 O O . THR B 1 154 ? -1.835 -26.984 -17.594 1 97.5 154 THR B O 1
ATOM 3354 N N . ALA B 1 155 ? -0.331 -25.484 -16.938 1 96.25 155 ALA B N 1
ATOM 3355 C CA . ALA B 1 155 ? 0.778 -26.344 -17.359 1 96.25 155 ALA B CA 1
ATOM 3356 C C . ALA B 1 155 ? 0.784 -27.656 -16.562 1 96.25 155 ALA B C 1
ATOM 3358 O O . ALA B 1 155 ? 0.986 -28.719 -17.141 1 96.25 155 ALA B O 1
ATOM 3359 N N . LYS B 1 156 ? 0.624 -27.625 -15.273 1 96.31 156 LYS B N 1
ATOM 3360 C CA . LYS B 1 156 ? 0.544 -28.812 -14.445 1 96.31 156 LYS B CA 1
ATOM 3361 C C . LYS B 1 156 ? -0.576 -29.734 -14.914 1 96.31 156 LYS B C 1
ATOM 3363 O O . LYS B 1 156 ? -0.394 -30.953 -14.992 1 96.31 156 LYS B O 1
ATOM 3368 N N . TRP B 1 157 ? -1.637 -29.109 -15.156 1 96.25 157 TRP B N 1
ATOM 3369 C CA . TRP B 1 157 ? -2.779 -29.875 -15.641 1 96.25 157 TRP B CA 1
ATOM 3370 C C . TRP B 1 157 ? -2.447 -30.578 -16.953 1 96.25 157 TRP B C 1
ATOM 3372 O O . TRP B 1 157 ? -2.824 -31.734 -17.156 1 96.25 157 TRP B O 1
ATOM 3382 N N . GLN B 1 158 ? -1.778 -29.922 -17.875 1 96.81 158 GLN B N 1
ATOM 3383 C CA . GLN B 1 158 ? -1.366 -30.516 -19.141 1 96.81 158 GLN B CA 1
ATOM 3384 C C . GLN B 1 158 ? -0.47 -31.734 -18.922 1 96.81 158 GLN B C 1
ATOM 3386 O O . GLN B 1 158 ? -0.636 -32.75 -19.578 1 96.81 158 GLN B O 1
ATOM 3391 N N . TYR B 1 159 ? 0.443 -31.656 -18 1 97.19 159 TYR B N 1
ATOM 3392 C CA . TYR B 1 159 ? 1.335 -32.781 -17.703 1 97.19 159 TYR B CA 1
ATOM 3393 C C . TYR B 1 159 ? 0.579 -33.906 -17.047 1 97.19 159 TYR B C 1
ATOM 3395 O O . TYR B 1 159 ? 0.879 -35.094 -17.281 1 97.19 159 TYR B O 1
ATOM 3403 N N . THR B 1 160 ? -0.321 -33.594 -16.188 1 96.88 160 THR B N 1
ATOM 3404 C CA . THR B 1 160 ? -1.157 -34.625 -15.578 1 96.88 160 THR B CA 1
ATOM 3405 C C . THR B 1 160 ? -1.899 -35.406 -16.641 1 96.88 160 THR B C 1
ATOM 3407 O O . THR B 1 160 ? -1.978 -36.625 -16.562 1 96.88 160 THR B O 1
ATOM 3410 N N . GLN B 1 161 ? -2.402 -34.75 -17.656 1 97.12 161 GLN B N 1
ATOM 3411 C CA . GLN B 1 161 ? -3.1 -35.375 -18.766 1 97.12 161 GLN B CA 1
ATOM 3412 C C . GLN B 1 161 ? -2.148 -36.25 -19.578 1 97.12 161 GLN B C 1
ATOM 3414 O O . GLN B 1 161 ? -2.508 -37.375 -19.984 1 97.12 161 GLN B O 1
ATOM 3419 N N . GLN B 1 162 ? -0.996 -35.688 -19.797 1 97.38 162 GLN B N 1
ATOM 3420 C CA . GLN B 1 162 ? 0.011 -36.469 -20.516 1 97.38 162 GLN B CA 1
ATOM 3421 C C . GLN B 1 162 ? 0.39 -37.719 -19.766 1 97.38 162 GLN B C 1
ATOM 3423 O O . GLN B 1 162 ? 0.554 -38.781 -20.375 1 97.38 162 GLN B O 1
ATOM 3428 N N . CYS B 1 163 ? 0.538 -37.594 -18.469 1 97.25 163 CYS B N 1
ATOM 3429 C CA . CYS B 1 163 ? 0.857 -38.75 -17.656 1 97.25 163 CYS B CA 1
ATOM 3430 C C . CYS B 1 163 ? -0.244 -39.812 -17.75 1 97.25 163 CYS B C 1
ATOM 3432 O O . CYS B 1 163 ? 0.04 -41 -17.859 1 97.25 163 CYS B O 1
ATOM 3434 N N . GLU B 1 164 ? -1.443 -39.344 -17.75 1 96.75 164 GLU B N 1
ATOM 3435 C CA . GLU B 1 164 ? -2.568 -40.281 -17.875 1 96.75 164 GLU B CA 1
ATOM 3436 C C . GLU B 1 164 ? -2.566 -40.969 -19.219 1 96.75 164 GLU B C 1
ATOM 3438 O O . GLU B 1 164 ? -2.814 -42.188 -19.312 1 96.75 164 GLU B O 1
ATOM 3443 N N . GLU B 1 165 ? -2.248 -40.25 -20.297 1 97.44 165 GLU B N 1
ATOM 3444 C CA . GLU B 1 165 ? -2.166 -40.812 -21.641 1 97.44 165 GLU B CA 1
ATOM 3445 C C . GLU B 1 165 ? -1.032 -41.844 -21.75 1 97.44 165 GLU B C 1
ATOM 3447 O O . GLU B 1 165 ? -1.199 -42.906 -22.344 1 97.44 165 GLU B O 1
ATOM 3452 N N . LEU B 1 166 ? 0.074 -41.5 -21.125 1 97.69 166 LEU B N 1
ATOM 3453 C CA . LEU B 1 166 ? 1.221 -42.406 -21.141 1 97.69 166 LEU B CA 1
ATOM 3454 C C . LEU B 1 166 ? 0.926 -43.656 -20.344 1 97.69 166 LEU B C 1
ATOM 3456 O O . LEU B 1 166 ? 1.325 -44.75 -20.75 1 97.69 166 LEU B O 1
ATOM 3460 N N . THR B 1 167 ? 0.194 -43.594 -19.281 1 97.25 167 THR B N 1
ATOM 3461 C CA . THR B 1 167 ? -0.181 -44.719 -18.469 1 97.25 167 THR B CA 1
ATOM 3462 C C . THR B 1 167 ? -1.129 -45.656 -19.234 1 97.25 167 THR B C 1
ATOM 3464 O O . THR B 1 167 ? -1.019 -46.875 -19.156 1 97.25 167 THR B O 1
ATOM 3467 N N . ASP B 1 168 ? -1.999 -45.062 -20.031 1 97.81 168 ASP B N 1
ATOM 3468 C CA . ASP B 1 168 ? -2.908 -45.844 -20.859 1 97.81 168 ASP B CA 1
ATOM 3469 C C . ASP B 1 168 ? -2.148 -46.594 -21.953 1 97.81 168 ASP B C 1
ATOM 3471 O O . ASP B 1 168 ? -2.459 -47.75 -22.25 1 97.81 168 ASP B O 1
ATOM 3475 N N . GLU B 1 169 ? -1.227 -45.969 -22.516 1 97.81 169 GLU B N 1
ATOM 3476 C CA . GLU B 1 169 ? -0.398 -46.594 -23.547 1 97.81 169 GLU B CA 1
ATOM 3477 C C . GLU B 1 169 ? 0.398 -47.75 -22.969 1 97.81 169 GLU B C 1
ATOM 3479 O O . GLU B 1 169 ? 0.552 -48.781 -23.625 1 97.81 169 GLU B O 1
ATOM 3484 N N . ILE B 1 170 ? 0.871 -47.594 -21.781 1 97.31 170 ILE B N 1
ATOM 3485 C CA . ILE B 1 170 ? 1.627 -48.656 -21.125 1 97.31 170 ILE B CA 1
ATOM 3486 C C . ILE B 1 170 ? 0.714 -49.844 -20.844 1 97.31 170 ILE B C 1
ATOM 3488 O O . ILE B 1 170 ? 1.103 -51 -21.062 1 97.31 170 ILE B O 1
ATOM 3492 N N . LYS B 1 171 ? -0.5 -49.594 -20.406 1 97.44 171 LYS B N 1
ATOM 3493 C CA . LYS B 1 171 ? -1.471 -50.656 -20.172 1 97.44 171 LYS B CA 1
ATOM 3494 C C . LYS B 1 171 ? -1.773 -51.438 -21.453 1 97.44 171 LYS B C 1
ATOM 3496 O O . LYS B 1 171 ? -1.857 -52.656 -21.438 1 97.44 171 LYS B O 1
ATOM 3501 N N . LYS B 1 172 ? -1.839 -50.781 -22.578 1 97.25 172 LYS B N 1
ATOM 3502 C CA . LYS B 1 172 ? -2.084 -51.375 -23.875 1 97.25 172 LYS B CA 1
ATOM 3503 C C . LYS B 1 172 ? -0.908 -52.25 -24.297 1 97.25 172 LYS B C 1
ATOM 3505 O O . LYS B 1 172 ? -1.101 -53.375 -24.75 1 97.25 172 LYS B O 1
ATOM 3510 N N . LEU B 1 173 ? 0.265 -51.719 -24.062 1 96.5 173 LEU B N 1
ATOM 3511 C CA . LEU B 1 173 ? 1.468 -52.469 -24.453 1 96.5 173 LEU B CA 1
ATOM 3512 C C . LEU B 1 173 ? 1.667 -53.688 -23.578 1 96.5 173 LEU B C 1
ATOM 3514 O O . LEU B 1 173 ? 2.057 -54.75 -24.078 1 96.5 173 LEU B O 1
ATOM 3518 N N . ARG B 1 174 ? 1.317 -53.562 -22.297 1 96.19 174 ARG B N 1
ATOM 3519 C CA . ARG B 1 174 ? 1.427 -54.719 -21.391 1 96.19 174 ARG B CA 1
ATOM 3520 C C . ARG B 1 174 ? 0.408 -55.781 -21.75 1 96.19 174 ARG B C 1
ATOM 3522 O O . ARG B 1 174 ? 0.713 -57 -21.688 1 96.19 174 ARG B O 1
ATOM 3529 N N . SER B 1 175 ? -0.761 -55.469 -22.203 1 94.81 175 SER B N 1
ATOM 3530 C CA . SER B 1 175 ? -1.785 -56.406 -22.625 1 94.81 175 SER B CA 1
ATOM 3531 C C . SER B 1 175 ? -1.384 -57.125 -23.922 1 94.81 175 SER B C 1
ATOM 3533 O O . SER B 1 175 ? -1.576 -58.344 -24.047 1 94.81 175 SER B O 1
ATOM 3535 N N . GLU B 1 176 ? -0.79 -56.344 -24.828 1 93.88 176 GLU B N 1
ATOM 3536 C CA . GLU B 1 176 ? -0.309 -56.906 -26.078 1 93.88 176 GLU B CA 1
ATOM 3537 C C . GLU B 1 176 ? 0.826 -57.906 -25.844 1 93.88 176 GLU B C 1
ATOM 3539 O O . GLU B 1 176 ? 0.868 -58.969 -26.453 1 93.88 176 GLU B O 1
ATOM 3544 N N . LEU B 1 177 ? 1.66 -57.594 -25 1 91.38 177 LEU B N 1
ATOM 3545 C CA . LEU B 1 177 ? 2.781 -58.469 -24.672 1 91.38 177 LEU B CA 1
ATOM 3546 C C . LEU B 1 177 ? 2.295 -59.75 -24.016 1 91.38 177 LEU B C 1
ATOM 3548 O O . LEU B 1 177 ? 2.797 -60.844 -24.297 1 91.38 177 LEU B O 1
ATOM 3552 N N . CYS B 1 178 ? 1.278 -59.531 -23.109 1 89.88 178 CYS B N 1
ATOM 3553 C CA . CYS B 1 178 ? 0.715 -60.719 -22.438 1 89.88 178 CYS B CA 1
ATOM 3554 C C . CYS B 1 178 ? 0.017 -61.625 -23.438 1 89.88 178 CYS B C 1
ATOM 3556 O O . CYS B 1 178 ? 0.168 -62.844 -23.375 1 89.88 178 CYS B O 1
ATOM 3558 N N . THR B 1 179 ? -0.674 -61.156 -24.469 1 90.19 179 THR B N 1
ATOM 3559 C CA . THR B 1 179 ? -1.362 -61.906 -25.5 1 90.19 179 THR B CA 1
ATOM 3560 C C . THR B 1 179 ? -0.36 -62.625 -26.391 1 90.19 179 THR B C 1
ATOM 3562 O O . THR B 1 179 ? -0.545 -63.812 -26.703 1 90.19 179 THR B O 1
ATOM 3565 N N . LEU B 1 180 ? 0.749 -61.969 -26.609 1 86.44 180 LEU B N 1
ATOM 3566 C CA . LEU B 1 180 ? 1.771 -62.562 -27.469 1 86.44 180 LEU B CA 1
ATOM 3567 C C . LEU B 1 180 ? 2.51 -63.688 -26.734 1 86.44 180 LEU B C 1
ATOM 3569 O O . LEU B 1 180 ? 2.83 -64.75 -27.328 1 86.44 180 LEU B O 1
ATOM 3573 N N . LYS B 1 181 ? 2.691 -63.5 -25.516 1 85.75 181 LYS B N 1
ATOM 3574 C CA . LYS B 1 181 ? 3.367 -64.5 -24.719 1 85.75 181 LYS B CA 1
ATOM 3575 C C . LYS B 1 181 ? 2.486 -65.75 -24.531 1 85.75 181 LYS B C 1
ATOM 3577 O O . LYS B 1 181 ? 2.975 -66.875 -24.578 1 85.75 181 LYS B O 1
ATOM 3582 N N . LYS B 1 182 ? 1.177 -65.562 -24.469 1 85.88 182 LYS B N 1
ATOM 3583 C CA . LYS B 1 182 ? 0.237 -66.688 -24.344 1 85.88 182 LYS B CA 1
ATOM 3584 C C . LYS B 1 182 ? 0.125 -67.438 -25.641 1 85.88 182 LYS B C 1
ATOM 3586 O O . LYS B 1 182 ? 0.068 -68.688 -25.641 1 85.88 182 LYS B O 1
ATOM 3591 N N . GLU B 1 183 ? 0.194 -66.75 -26.75 1 80 183 GLU B N 1
ATOM 3592 C CA . GLU B 1 183 ? 0.126 -67.375 -28.062 1 80 183 GLU B CA 1
ATOM 3593 C C . GLU B 1 183 ? 1.395 -68.125 -28.359 1 80 183 GLU B C 1
ATOM 3595 O O . GLU B 1 183 ? 1.334 -69.25 -28.984 1 80 183 GLU B O 1
ATOM 3600 N N . TRP B 1 184 ? 2.447 -67.625 -27.922 1 75.12 184 TRP B N 1
ATOM 3601 C CA . TRP B 1 184 ? 3.715 -68.312 -28.109 1 75.12 184 TRP B CA 1
ATOM 3602 C C . TRP B 1 184 ? 3.77 -69.625 -27.266 1 75.12 184 TRP B C 1
ATOM 3604 O O . TRP B 1 184 ? 4.285 -70.625 -27.719 1 75.12 184 TRP B O 1
ATOM 3614 N N . ARG B 1 185 ? 3.254 -69.438 -26.062 1 71.88 185 ARG B N 1
ATOM 3615 C CA . ARG B 1 185 ? 3.248 -70.625 -25.203 1 71.88 185 ARG B CA 1
ATOM 3616 C C . ARG B 1 185 ? 2.338 -71.75 -25.75 1 71.88 185 ARG B C 1
ATOM 3618 O O . ARG B 1 185 ? 2.627 -72.938 -25.609 1 71.88 185 ARG B O 1
ATOM 3625 N N . LEU B 1 186 ? 1.339 -71.375 -26.484 1 63.78 186 LEU B N 1
ATOM 3626 C CA . LEU B 1 186 ? 0.382 -72.312 -27.031 1 63.78 186 LEU B CA 1
ATOM 3627 C C . LEU B 1 186 ? 0.869 -72.875 -28.375 1 63.78 186 LEU B C 1
ATOM 3629 O O . LEU B 1 186 ? 0.358 -73.875 -28.844 1 63.78 186 LEU B O 1
ATOM 3633 N N . THR B 1 187 ? 1.722 -72.25 -28.922 1 58.78 187 THR B N 1
ATOM 3634 C CA . THR B 1 187 ? 2.297 -72.812 -30.156 1 58.78 187 THR B CA 1
ATOM 3635 C C . THR B 1 187 ? 3.281 -73.938 -29.828 1 58.78 187 THR B C 1
ATOM 3637 O O . THR B 1 187 ? 4.102 -73.812 -28.922 1 58.78 187 THR B O 1
ATOM 3640 N N . PRO B 1 188 ? 3.088 -75.25 -30.078 1 47.47 188 PRO B N 1
ATOM 3641 C CA . PRO B 1 188 ? 3.953 -76.375 -29.781 1 47.47 188 PRO B CA 1
ATOM 3642 C C . PRO B 1 188 ? 5.426 -76.125 -30.078 1 47.47 188 PRO B C 1
ATOM 3644 O O . PRO B 1 188 ? 5.832 -76.062 -31.234 1 47.47 188 PRO B O 1
ATOM 3647 N N . SER B 1 189 ? 5.91 -75.125 -29.766 1 45.22 189 SER B N 1
ATOM 3648 C CA . SER B 1 189 ? 7.367 -75.188 -29.844 1 45.22 189 SER B CA 1
ATOM 3649 C C . SER B 1 189 ? 7.934 -76.5 -29.312 1 45.22 189 SER B C 1
ATOM 3651 O O . SER B 1 189 ? 7.355 -77.062 -28.406 1 45.22 189 SER B O 1
ATOM 3653 N N . LYS B 1 190 ? 8.766 -77.125 -30.031 1 41.22 190 LYS B N 1
ATOM 3654 C CA . LYS B 1 190 ? 9.539 -78.25 -29.547 1 41.22 190 LYS B CA 1
ATOM 3655 C C . LYS B 1 190 ? 10.234 -77.938 -28.234 1 41.22 190 LYS B C 1
ATOM 3657 O O . LYS B 1 190 ? 11.398 -77.5 -28.219 1 41.22 190 LYS B O 1
ATOM 3662 N N . SER B 1 191 ? 9.969 -77 -27.469 1 38.06 191 SER B N 1
ATOM 3663 C CA . SER B 1 191 ? 10.68 -77.125 -26.203 1 38.06 191 SER B CA 1
ATOM 3664 C C . SER B 1 191 ? 10.672 -78.5 -25.688 1 38.06 191 SER B C 1
ATOM 3666 O O . SER B 1 191 ? 9.617 -79.188 -25.641 1 38.06 191 SER B O 1
ATOM 3668 N N . THR B 1 192 ? 11.82 -79.062 -25.812 1 35.59 192 THR B N 1
ATOM 3669 C CA . THR B 1 192 ? 12.328 -80.188 -25.062 1 35.59 192 THR B CA 1
ATOM 3670 C C . THR B 1 192 ? 12.086 -80 -23.562 1 35.59 192 THR B C 1
ATOM 3672 O O . THR B 1 192 ? 12.891 -79.438 -22.859 1 35.59 192 THR B O 1
ATOM 3675 N N . THR B 1 193 ? 11.336 -79.312 -23.062 1 35.66 193 THR B N 1
ATOM 3676 C CA . THR B 1 193 ? 11.211 -79.562 -21.625 1 35.66 193 THR B CA 1
ATOM 3677 C C . THR B 1 193 ? 11.266 -81.062 -21.375 1 35.66 193 THR B C 1
ATOM 3679 O O . THR B 1 193 ? 10.43 -81.812 -21.875 1 35.66 193 THR B O 1
ATOM 3682 N N . GLU B 1 194 ? 12.539 -81.375 -21 1 35.25 194 GLU B N 1
ATOM 3683 C CA . GLU B 1 194 ? 12.945 -82.625 -20.297 1 35.25 194 GLU B CA 1
ATOM 3684 C C . GLU B 1 194 ? 12.008 -82.938 -19.141 1 35.25 194 GLU B C 1
ATOM 3686 O O . GLU B 1 194 ? 12.117 -82.312 -18.062 1 35.25 194 GLU B O 1
ATOM 3691 N N . SER B 1 195 ? 10.875 -82.625 -19.094 1 36.06 195 SER B N 1
ATOM 3692 C CA . SER B 1 195 ? 10.359 -83.375 -17.953 1 36.06 195 SER B CA 1
ATOM 3693 C C . SER B 1 195 ? 10.898 -84.75 -17.938 1 36.06 195 SER B C 1
ATOM 3695 O O . SER B 1 195 ? 11.164 -85.375 -18.984 1 36.06 195 SER B O 1
ATOM 3697 N N . PRO B 1 196 ? 11.594 -85.188 -16.828 1 37.91 196 PRO B N 1
ATOM 3698 C CA . PRO B 1 196 ? 12.133 -86.562 -16.906 1 37.91 196 PRO B CA 1
ATOM 3699 C C . PRO B 1 196 ? 11.273 -87.5 -17.734 1 37.91 196 PRO B C 1
ATOM 3701 O O . PRO B 1 196 ? 11.789 -88.438 -18.344 1 37.91 196 PRO B O 1
ATOM 3704 N N . GLY B 1 197 ? 10.047 -87.312 -17.672 1 35.75 197 GLY B N 1
ATOM 3705 C CA . GLY B 1 197 ? 9.352 -88.375 -18.344 1 35.75 197 GLY B CA 1
ATOM 3706 C C . GLY B 1 197 ? 9.281 -88.188 -19.844 1 35.75 197 GLY B C 1
ATOM 3707 O O . GLY B 1 197 ? 9.047 -89.188 -20.562 1 35.75 197 GLY B O 1
ATOM 3708 N N . SER B 1 198 ? 9.07 -87 -20.328 1 37.53 198 SER B N 1
ATOM 3709 C CA . SER B 1 198 ? 8.75 -86.938 -21.75 1 37.53 198 SER B CA 1
ATOM 3710 C C . SER B 1 198 ? 10.008 -86.875 -22.594 1 37.53 198 SER B C 1
ATOM 3712 O O . SER B 1 198 ? 9.945 -86.562 -23.797 1 37.53 198 SER B O 1
ATOM 3714 N N . GLU B 1 199 ? 11.289 -86.812 -22.234 1 39.59 199 GLU B N 1
ATOM 3715 C CA . GLU B 1 199 ? 12.445 -87.5 -22.781 1 39.59 199 GLU B CA 1
ATOM 3716 C C . GLU B 1 199 ? 12.023 -88.75 -23.594 1 39.59 199 GLU B C 1
ATOM 3718 O O . GLU B 1 199 ? 12.688 -89.125 -24.562 1 39.59 199 GLU B O 1
ATOM 3723 N N . GLU B 1 200 ? 10.984 -89.312 -23.156 1 39.97 200 GLU B N 1
ATOM 3724 C CA . GLU B 1 200 ? 10.5 -90.5 -23.781 1 39.97 200 GLU B CA 1
ATOM 3725 C C . GLU B 1 200 ? 9.883 -90.25 -25.141 1 39.97 200 GLU B C 1
ATOM 3727 O O . GLU B 1 200 ? 10.07 -91 -26.078 1 39.97 200 GLU B O 1
ATOM 3732 N N . ALA B 1 201 ? 9.18 -89.25 -25.266 1 44.72 201 ALA B N 1
ATOM 3733 C CA . ALA B 1 201 ? 8.422 -89.188 -26.516 1 44.72 201 ALA B CA 1
ATOM 3734 C C . ALA B 1 201 ? 9.273 -88.625 -27.641 1 44.72 201 ALA B C 1
ATOM 3736 O O . ALA B 1 201 ? 9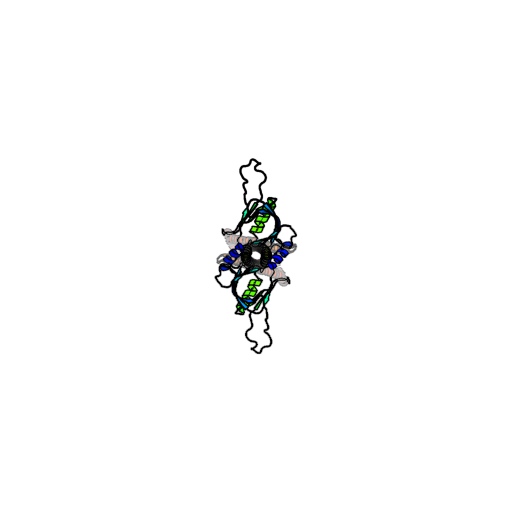.203 -89.062 -28.781 1 44.72 201 ALA B O 1
ATOM 3737 N N . GLU B 1 202 ? 10.023 -87.625 -27.422 1 44.84 202 GLU B N 1
ATOM 3738 C CA . GLU B 1 202 ? 10.969 -87.188 -28.438 1 44.84 202 GLU B CA 1
ATOM 3739 C C . GLU B 1 202 ? 11.992 -88.25 -28.766 1 44.84 202 GLU B C 1
ATOM 3741 O O . GLU B 1 202 ? 12.422 -88.375 -29.922 1 44.84 202 GLU B O 1
ATOM 3746 N N . THR B 1 203 ? 12.344 -89 -27.781 1 43.06 203 THR B N 1
ATOM 3747 C CA . THR B 1 203 ? 13.055 -90.25 -27.984 1 43.06 203 THR B CA 1
ATOM 3748 C C . THR B 1 203 ? 12.203 -91.25 -28.812 1 43.06 203 THR B C 1
ATOM 3750 O O . THR B 1 203 ? 12.734 -92 -29.656 1 43.06 203 THR B O 1
ATOM 3753 N N . GLU B 1 204 ? 10.93 -91.125 -28.625 1 44.59 204 GLU B N 1
ATOM 3754 C CA . GLU B 1 204 ? 10.102 -92 -29.438 1 44.59 204 GLU B CA 1
ATOM 3755 C C . GLU B 1 204 ? 10.008 -91.5 -30.875 1 44.59 204 GLU B C 1
ATOM 3757 O O . GLU B 1 204 ? 10.047 -92.25 -31.812 1 44.59 204 GLU B O 1
ATOM 3762 N N . GLU B 1 205 ? 9.828 -90.312 -31.047 1 43.69 205 GLU B N 1
ATOM 3763 C CA . GLU B 1 205 ? 9.766 -89.812 -32.406 1 43.69 205 GLU B CA 1
ATOM 3764 C C . GLU B 1 205 ? 11.156 -89.812 -33.062 1 43.69 205 GLU B C 1
ATOM 3766 O O . GLU B 1 205 ? 11.305 -90.062 -34.25 1 43.69 205 GLU B O 1
ATOM 3771 N N . LEU B 1 206 ? 12.172 -89.312 -32.406 1 45.59 206 LEU B N 1
ATOM 3772 C CA . LEU B 1 206 ? 13.516 -89.562 -32.875 1 45.59 206 LEU B CA 1
ATOM 3773 C C . LEU B 1 206 ? 13.719 -91.062 -33.031 1 45.59 206 LEU B C 1
ATOM 3775 O O . LEU B 1 206 ? 14.375 -91.5 -33.969 1 45.59 206 LEU B O 1
ATOM 3779 N N . LYS B 1 207 ? 13.016 -91.812 -32.156 1 46.06 207 LYS B N 1
ATOM 3780 C CA . LYS B 1 207 ? 12.953 -93.25 -32.344 1 46.06 207 LYS B CA 1
ATOM 3781 C C . LYS B 1 207 ? 12.148 -93.562 -33.594 1 46.06 207 LYS B C 1
ATOM 3783 O O . LYS B 1 207 ? 12.516 -94.5 -34.344 1 46.06 207 LYS B O 1
ATOM 3788 N N . LYS B 1 208 ? 11.133 -92.875 -33.812 1 43.31 208 LYS B N 1
ATOM 3789 C CA . LYS B 1 208 ? 10.336 -93.125 -35.031 1 43.31 208 LYS B CA 1
ATOM 3790 C C . LYS B 1 208 ? 11.055 -92.625 -36.281 1 43.31 208 LYS B C 1
ATOM 3792 O O . LYS B 1 208 ? 11.023 -93.312 -37.312 1 43.31 208 LYS B O 1
ATOM 3797 N N . ILE B 1 209 ? 11.664 -91.5 -36.25 1 44.34 209 ILE B N 1
ATOM 3798 C CA . ILE B 1 209 ? 12.422 -91.062 -37.406 1 44.34 209 ILE B CA 1
ATOM 3799 C C . ILE B 1 209 ? 13.656 -91.938 -37.625 1 44.34 209 ILE B C 1
ATOM 3801 O O . ILE B 1 209 ? 14 -92.25 -38.75 1 44.34 209 ILE B O 1
ATOM 3805 N N . ARG B 1 210 ? 14.203 -92.25 -36.406 1 43.31 210 ARG B N 1
ATOM 3806 C CA . ARG B 1 210 ? 15.266 -93.25 -36.562 1 43.31 210 ARG B CA 1
ATOM 3807 C C . ARG B 1 210 ? 14.711 -94.5 -37.125 1 43.31 210 ARG B C 1
ATOM 3809 O O . ARG B 1 210 ? 15.375 -95.188 -37.906 1 43.31 210 ARG B O 1
ATOM 3816 N N . LYS B 1 211 ? 13.492 -94.75 -36.75 1 44.5 211 LYS B N 1
ATOM 3817 C CA . LYS B 1 211 ? 12.836 -95.938 -37.281 1 44.5 211 LYS B CA 1
ATOM 3818 C C . LYS B 1 211 ? 12.484 -95.75 -38.75 1 44.5 211 LYS B C 1
ATOM 3820 O O . LYS B 1 211 ? 12.672 -96.688 -39.562 1 44.5 211 LYS B O 1
ATOM 3825 N N . VAL B 1 212 ? 12.102 -94.625 -39.156 1 43.47 212 VAL B N 1
ATOM 3826 C CA . VAL B 1 212 ? 11.781 -94.375 -40.562 1 43.47 212 VAL B CA 1
ATOM 3827 C C . VAL B 1 212 ? 13.062 -94.25 -41.344 1 43.47 212 VAL B C 1
ATOM 3829 O O . VAL B 1 212 ? 13.18 -94.75 -42.469 1 43.47 212 VAL B O 1
ATOM 3832 N N . GLN B 1 213 ? 14.008 -93.5 -40.75 1 40.75 213 GLN B N 1
ATOM 3833 C CA . GLN B 1 213 ? 15.281 -93.438 -41.438 1 40.75 213 GLN B CA 1
ATOM 3834 C C . GLN B 1 213 ? 15.883 -94.875 -41.594 1 40.75 213 GLN B C 1
ATOM 3836 O O . GLN B 1 213 ? 16.469 -95.188 -42.625 1 40.75 213 GLN B O 1
ATOM 3841 N N . GLY B 1 214 ? 15.648 -95.562 -40.625 1 43.31 214 GLY B N 1
ATOM 3842 C CA . GLY B 1 214 ? 15.984 -97 -40.75 1 43.31 214 GLY B CA 1
ATOM 3843 C C . GLY B 1 214 ? 15.18 -97.688 -41.844 1 43.31 214 GLY B C 1
ATOM 3844 O O . GLY B 1 214 ? 15.719 -98.5 -42.594 1 43.31 214 GLY B O 1
ATOM 3845 N N . PHE B 1 215 ? 14 -97.312 -41.875 1 45.28 215 PHE B N 1
ATOM 3846 C CA . PHE B 1 215 ? 13.133 -97.875 -42.906 1 45.28 215 PHE B CA 1
ATOM 3847 C C . PHE B 1 215 ? 13.523 -97.375 -44.281 1 45.28 215 PHE B C 1
ATOM 3849 O O . PHE B 1 215 ? 13.578 -98.125 -45.25 1 45.28 215 PHE B O 1
ATOM 3856 N N . PHE B 1 216 ? 13.773 -96.188 -44.406 1 42.66 216 PHE B N 1
ATOM 3857 C CA . PHE B 1 216 ? 14.125 -95.688 -45.719 1 42.66 216 PHE B CA 1
ATOM 3858 C C . PHE B 1 216 ? 15.523 -96.125 -46.125 1 42.66 216 PHE B C 1
ATOM 3860 O O . PHE B 1 216 ? 15.773 -96.375 -47.312 1 42.66 216 PHE B O 1
ATOM 3867 N N . ARG B 1 217 ? 16.438 -96.062 -45.219 1 47.44 217 ARG B N 1
ATOM 3868 C CA . ARG B 1 217 ? 17.703 -96.688 -45.562 1 47.44 217 ARG B CA 1
ATOM 3869 C C . ARG B 1 217 ? 17.469 -98.125 -46 1 47.44 217 ARG B C 1
ATOM 3871 O O . ARG B 1 217 ? 18.109 -98.625 -46.969 1 47.44 217 ARG B O 1
ATOM 3878 N N . GLY B 1 218 ? 16.5 -98.688 -45.406 1 42.09 218 GLY B N 1
ATOM 3879 C CA . GLY B 1 218 ? 16.156 -100 -45.875 1 42.09 218 GLY B CA 1
ATOM 3880 C C . GLY B 1 218 ? 15.492 -100.062 -47.25 1 42.09 218 GLY B C 1
ATOM 3881 O O . GLY B 1 218 ? 15.789 -100.875 -48.062 1 42.09 218 GLY B O 1
ATOM 3882 N N . TRP B 1 219 ? 14.688 -99.125 -47.438 1 44.31 219 TRP B N 1
ATOM 3883 C CA . TRP B 1 219 ? 13.992 -99.062 -48.719 1 44.31 219 TRP B CA 1
ATOM 3884 C C . TRP B 1 219 ? 14.945 -98.625 -49.812 1 44.31 219 TRP B C 1
ATOM 3886 O O . TRP B 1 219 ? 14.945 -99.25 -50.906 1 44.31 219 TRP B O 1
ATOM 3896 N N . LEU B 1 220 ? 15.727 -97.688 -49.625 1 42.09 220 LEU B N 1
ATOM 3897 C CA . LEU B 1 220 ? 16.75 -97.375 -50.594 1 42.09 220 LEU B CA 1
ATOM 3898 C C . LEU B 1 220 ? 17.672 -98.562 -50.844 1 42.09 220 LEU B C 1
ATOM 3900 O O . LEU B 1 220 ? 18.078 -98.812 -51.969 1 42.09 220 LEU B O 1
ATOM 3904 N N . CYS B 1 221 ? 17.969 -99.188 -49.781 1 43.22 221 CYS B N 1
ATOM 3905 C CA . CYS B 1 221 ? 18.703 -100.438 -50 1 43.22 221 CYS B CA 1
ATOM 3906 C C . CYS B 1 221 ? 17.875 -101.375 -50.812 1 43.22 221 CYS B C 1
ATOM 3908 O O . CYS B 1 221 ? 18.391 -102.062 -51.688 1 43.22 221 CYS B O 1
ATOM 3910 N N . ARG B 1 222 ? 16.594 -101.375 -50.656 1 46.34 222 ARG B N 1
ATOM 3911 C CA . ARG B 1 222 ? 15.789 -102.312 -51.438 1 46.34 222 ARG B CA 1
ATOM 3912 C C . ARG B 1 222 ? 15.617 -101.812 -52.875 1 46.34 222 ARG B C 1
ATOM 3914 O O . ARG B 1 222 ? 15.648 -102.625 -53.812 1 46.34 222 ARG B O 1
ATOM 3921 N N . HIS B 1 223 ? 15.352 -100.625 -53.062 1 44.69 223 HIS B N 1
ATOM 3922 C CA . HIS B 1 223 ? 15.219 -100.125 -54.438 1 44.69 223 HIS B CA 1
ATOM 3923 C C . HIS B 1 223 ? 16.547 -100.188 -55.156 1 44.69 223 HIS B C 1
ATOM 3925 O O . HIS B 1 223 ? 16.594 -100.562 -56.344 1 44.69 223 HIS B O 1
ATOM 3931 N N . ARG B 1 224 ? 17.578 -99.688 -54.531 1 44.94 224 ARG B N 1
ATOM 3932 C CA . ARG B 1 224 ? 18.859 -100 -55.156 1 44.94 224 ARG B CA 1
ATOM 3933 C C . ARG B 1 224 ? 19.031 -101.5 -55.438 1 44.94 224 ARG B C 1
ATOM 3935 O O . ARG B 1 224 ? 19.578 -101.875 -56.469 1 44.94 224 ARG B O 1
ATOM 3942 N N . TRP B 1 225 ? 18.438 -102.25 -54.531 1 38.84 225 TRP B N 1
ATOM 3943 C CA . TRP B 1 225 ? 18.5 -103.688 -54.781 1 38.84 225 TRP B CA 1
ATOM 3944 C C . TRP B 1 225 ? 17.625 -104.062 -55.969 1 38.84 225 TRP B C 1
ATOM 3946 O O . TRP B 1 225 ? 18.031 -104.812 -56.844 1 38.84 225 TRP B O 1
ATOM 3956 N N . LYS B 1 226 ? 16.438 -103.562 -56.031 1 44.06 226 LYS B N 1
ATOM 3957 C CA . LYS B 1 226 ? 15.625 -103.875 -57.188 1 44.06 226 LYS B CA 1
ATOM 3958 C C . LYS B 1 226 ? 16.266 -103.375 -58.5 1 44.06 226 LYS B C 1
ATOM 3960 O O . LYS B 1 226 ? 16.312 -104.125 -59.5 1 44.06 226 LYS B O 1
ATOM 3965 N N . THR B 1 227 ? 16.672 -102.188 -58.5 1 45.41 227 THR B N 1
ATOM 3966 C CA . THR B 1 227 ? 17.344 -101.75 -59.688 1 45.41 227 THR B CA 1
ATOM 3967 C C . THR B 1 227 ? 18.594 -102.562 -59.969 1 45.41 227 THR B C 1
ATOM 3969 O O . THR B 1 227 ? 18.875 -102.875 -61.125 1 45.41 227 THR B O 1
ATOM 3972 N N . ILE B 1 228 ? 19.328 -102.875 -58.844 1 43.25 228 ILE B N 1
ATOM 3973 C CA . ILE B 1 228 ? 20.438 -103.812 -59.031 1 43.25 228 ILE B CA 1
ATOM 3974 C C . ILE B 1 228 ? 19.906 -105.188 -59.531 1 43.25 228 ILE B C 1
ATOM 3976 O O . ILE B 1 228 ? 20.469 -105.75 -60.469 1 43.25 228 ILE B O 1
ATOM 3980 N N . VAL B 1 229 ? 18.828 -105.562 -59 1 41.69 229 VAL B N 1
ATOM 3981 C CA . VAL B 1 229 ? 18.25 -106.812 -59.438 1 41.69 229 VAL B CA 1
ATOM 3982 C C . VAL B 1 229 ? 17.719 -106.688 -60.844 1 41.69 229 VAL B C 1
ATOM 3984 O O . VAL B 1 229 ? 17.969 -107.562 -61.688 1 41.69 229 VAL B O 1
ATOM 3987 N N . ASP B 1 230 ? 16.969 -105.75 -61.188 1 45.97 230 ASP B N 1
ATOM 3988 C CA . ASP B 1 230 ? 16.453 -105.562 -62.562 1 45.97 230 ASP B CA 1
ATOM 3989 C C . ASP B 1 230 ? 17.594 -105.312 -63.531 1 45.97 230 ASP B C 1
ATOM 3991 O O . ASP B 1 230 ? 17.578 -105.875 -64.625 1 45.97 230 ASP B O 1
ATOM 3995 N N . GLU B 1 231 ? 18.562 -104.5 -63.125 1 48 231 GLU B N 1
ATOM 3996 C CA . GLU B 1 231 ? 19.734 -104.312 -64 1 48 231 GLU B CA 1
ATOM 3997 C C . GLU B 1 231 ? 20.5 -105.625 -64.125 1 48 231 GLU B C 1
ATOM 3999 O O . GLU B 1 231 ? 21.016 -105.938 -65.188 1 4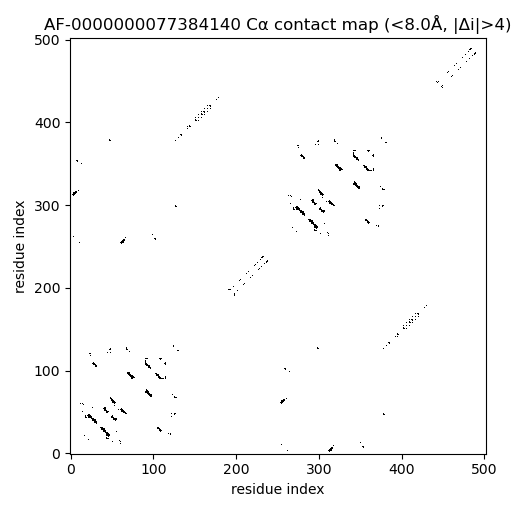8 231 GLU B O 1
ATOM 4004 N N . TYR B 1 232 ? 20.5 -106.375 -62.969 1 37.44 232 TYR B N 1
ATOM 4005 C CA . TYR B 1 232 ? 21.109 -107.688 -63.062 1 37.44 232 TYR B CA 1
ATOM 4006 C C . TYR B 1 232 ? 20.266 -108.562 -63.938 1 37.44 232 TYR B C 1
ATOM 4008 O O . TYR B 1 232 ? 20.797 -109.312 -64.812 1 37.44 232 TYR B O 1
ATOM 4016 N N . ILE B 1 233 ? 19.016 -108.562 -63.719 1 41.84 233 ILE B N 1
ATOM 4017 C CA . ILE B 1 233 ? 18.156 -109.438 -64.5 1 41.84 233 ILE B CA 1
ATOM 4018 C C . ILE B 1 233 ? 18.234 -109.062 -66 1 41.84 233 ILE B C 1
ATOM 4020 O O . ILE B 1 233 ? 18.281 -109.938 -66.875 1 41.84 233 ILE B O 1
ATOM 4024 N N . LYS B 1 234 ? 18.219 -107.875 -66.312 1 48.41 234 LYS B N 1
ATOM 4025 C CA . LYS B 1 234 ? 18.234 -107.438 -67.688 1 48.41 234 LYS B CA 1
ATOM 4026 C C . LYS B 1 234 ? 19.656 -107.312 -68.25 1 48.41 234 LYS B C 1
ATOM 4028 O O . LYS B 1 234 ? 19.859 -106.875 -69.375 1 48.41 234 LYS B O 1
ATOM 4033 N N . SER B 1 235 ? 20.672 -107.5 -67.25 1 41.81 235 SER B N 1
ATOM 4034 C CA . SER B 1 235 ? 22.062 -107.5 -67.75 1 41.81 235 SER B CA 1
ATOM 4035 C C . SER B 1 235 ? 22.297 -108.625 -68.688 1 41.81 235 SER B C 1
ATOM 4037 O O . SER B 1 235 ? 21.609 -109.688 -68.688 1 41.81 235 SER B O 1
ATOM 4039 N N . PRO B 1 236 ? 23.047 -108.25 -69.688 1 51 236 PRO B N 1
ATOM 4040 C CA . PRO B 1 236 ? 23.359 -109.25 -70.75 1 51 236 PRO B CA 1
ATOM 4041 C C . PRO B 1 236 ? 23.75 -110.625 -70.125 1 51 236 PRO B C 1
ATOM 4043 O O . PRO B 1 236 ? 23.438 -111.625 -70.75 1 51 236 PRO B O 1
ATOM 4046 N N . HIS B 1 237 ? 24.281 -110.438 -68.938 1 42.19 237 HIS B N 1
ATOM 4047 C CA . HIS B 1 237 ? 24.75 -111.688 -68.375 1 42.19 237 HIS B CA 1
ATOM 4048 C C . HIS B 1 237 ? 23.578 -112.625 -68 1 42.19 237 HIS B C 1
ATOM 4050 O O . HIS B 1 237 ? 23.578 -113.812 -68.25 1 42.19 237 HIS B O 1
ATOM 4056 N N . ALA B 1 238 ? 22.594 -112 -67.375 1 41.75 238 ALA B N 1
ATOM 4057 C CA . ALA B 1 238 ? 21.453 -112.75 -66.875 1 41.75 238 ALA B CA 1
ATOM 4058 C C . ALA B 1 238 ? 20.609 -113.25 -68.062 1 41.75 238 ALA B C 1
ATOM 4060 O O . ALA B 1 238 ? 20.078 -114.375 -68 1 41.75 238 ALA B O 1
ATOM 4061 N N . GLU B 1 239 ? 20.484 -112.438 -69.062 1 49.09 239 GLU B N 1
ATOM 4062 C CA . GLU B 1 239 ? 19.812 -112.875 -70.25 1 49.09 239 GLU B CA 1
ATOM 4063 C C . GLU B 1 239 ? 20.5 -114.062 -70.875 1 49.09 239 GLU B C 1
ATOM 4065 O O . GLU B 1 239 ? 19.844 -115 -71.375 1 49.09 239 GLU B O 1
ATOM 4070 N N . SER B 1 240 ? 21.906 -114.062 -70.812 1 42.62 240 SER B N 1
ATOM 4071 C CA . SER B 1 240 ? 22.641 -115.188 -71.312 1 42.62 240 SER B CA 1
ATOM 4072 C C . SER B 1 240 ? 22.297 -116.438 -70.5 1 42.62 240 SER B C 1
ATOM 4074 O O . SER B 1 240 ? 22.125 -117.562 -71.125 1 42.62 240 SER B O 1
ATOM 4076 N N . MET B 1 241 ? 22.125 -116.188 -69.25 1 38.75 241 MET B N 1
ATOM 4077 C CA . MET B 1 241 ? 21.875 -117.312 -68.438 1 38.75 241 MET B CA 1
ATOM 4078 C C . MET B 1 241 ? 20.469 -117.875 -68.688 1 38.75 241 MET B C 1
ATOM 4080 O O . MET B 1 241 ? 20.281 -119.125 -68.688 1 38.75 241 MET B O 1
ATOM 4084 N N . ARG B 1 242 ? 19.562 -116.875 -68.875 1 44.41 242 ARG B N 1
ATOM 4085 C CA . ARG B 1 242 ? 18.219 -117.312 -69.25 1 44.41 242 ARG B CA 1
ATOM 4086 C C . ARG B 1 242 ? 18.234 -118.125 -70.562 1 44.41 242 ARG B C 1
ATOM 4088 O O . ARG B 1 242 ? 17.562 -119.125 -70.688 1 44.41 242 ARG B O 1
ATOM 4095 N N . LYS B 1 243 ? 18.844 -117.5 -71.5 1 46.19 243 LYS B N 1
ATOM 4096 C CA . LYS B 1 243 ? 18.938 -118.188 -72.812 1 46.19 243 LYS B CA 1
ATOM 4097 C C . LYS B 1 243 ? 19.578 -119.562 -72.625 1 46.19 243 LYS B C 1
ATOM 4099 O O . LYS B 1 243 ? 19.203 -120.5 -73.312 1 46.19 243 LYS B O 1
ATOM 4104 N N . ARG B 1 244 ? 20.516 -119.5 -71.688 1 35.62 244 ARG B N 1
ATOM 4105 C CA . ARG B 1 244 ? 21.141 -120.812 -71.5 1 35.62 244 ARG B CA 1
ATOM 4106 C C . ARG B 1 244 ? 20.156 -121.812 -70.875 1 35.62 244 ARG B C 1
ATOM 4108 O O . ARG B 1 244 ? 20.141 -123 -71.25 1 35.62 244 ARG B O 1
ATOM 4115 N N . ASN B 1 245 ? 19.375 -121.188 -69.938 1 35.16 245 ASN B N 1
ATOM 4116 C CA . ASN B 1 245 ? 18.484 -122.188 -69.312 1 35.16 245 ASN B CA 1
ATOM 4117 C C . ASN B 1 245 ? 17.297 -122.5 -70.188 1 35.16 245 ASN B C 1
ATOM 4119 O O . ASN B 1 245 ? 16.594 -123.5 -69.938 1 35.16 245 ASN B O 1
ATOM 4123 N N . ARG B 1 246 ? 16.859 -121.625 -71.125 1 37.31 246 ARG B N 1
ATOM 4124 C CA . ARG B 1 246 ? 15.844 -122.062 -72.062 1 37.31 246 ARG B CA 1
ATOM 4125 C C . ARG B 1 246 ? 16.25 -123.312 -72.75 1 37.31 246 ARG B C 1
ATOM 4127 O O . ARG B 1 246 ? 15.414 -124.188 -73 1 37.31 246 ARG B O 1
ATOM 4134 N N . TYR B 1 247 ? 17.531 -123.375 -73.125 1 34.09 247 TYR B N 1
ATOM 4135 C CA . TYR B 1 247 ? 17.891 -124.625 -73.75 1 34.09 247 TYR B CA 1
ATOM 4136 C C . TYR B 1 247 ? 17.703 -125.812 -72.875 1 34.09 247 TYR B C 1
ATOM 4138 O O . TYR B 1 247 ? 17.422 -126.938 -73.312 1 34.09 247 TYR B O 1
ATOM 4146 N N . ASN B 1 248 ? 17.969 -125.5 -71.562 1 29.67 248 ASN B N 1
ATOM 4147 C CA . ASN B 1 248 ? 17.984 -126.812 -70.875 1 29.67 248 ASN B CA 1
ATOM 4148 C C . ASN B 1 248 ? 16.578 -127.375 -70.688 1 29.67 248 ASN B C 1
ATOM 4150 O O . ASN B 1 248 ? 16.422 -128.5 -70.375 1 29.67 248 ASN B O 1
ATOM 4154 N N . PHE B 1 249 ? 15.531 -126.438 -70.562 1 32.91 249 PHE B N 1
ATOM 4155 C CA . PHE B 1 249 ? 14.312 -127.188 -70.312 1 32.91 249 PHE B CA 1
ATOM 4156 C C . PHE B 1 249 ? 13.672 -127.625 -71.625 1 32.91 249 PHE B C 1
ATOM 4158 O O . PHE B 1 249 ? 12.594 -128.25 -71.625 1 32.91 249 PHE B O 1
ATOM 4165 N N . SER B 1 250 ? 14.094 -127.25 -72.75 1 29.53 250 SER B N 1
ATOM 4166 C CA . SER B 1 250 ? 13.617 -128 -73.938 1 29.53 250 SER B CA 1
ATOM 4167 C C . SER B 1 250 ? 14.133 -129.375 -73.938 1 29.53 250 SER B C 1
ATOM 4169 O O . SER B 1 250 ? 13.938 -130.125 -74.938 1 29.53 250 SER B O 1
ATOM 4171 N N . CYS B 1 251 ? 14.664 -129.875 -72.875 1 21.38 251 CYS B N 1
ATOM 4172 C CA . CYS B 1 251 ? 14.805 -131.25 -73 1 21.38 251 CYS B CA 1
ATOM 4173 C C . CYS B 1 251 ? 13.477 -132 -72.75 1 21.38 251 CYS B C 1
ATOM 4175 O O . CYS B 1 251 ? 12.695 -131.625 -71.875 1 21.38 251 CYS B O 1
#

pLDDT: mean 77.15, std 24.14, range [21.25, 98.25]

Foldseek 3Di:
DPDDDDDDVVVVLVQVVVQLVDFPDKDWKWKADPVRPDTQIWIWTHDQQKIFTQNDSPDSDTPDIDGLAQKAKDWDFDDDDPDDDDPDDRWLKMKIGHPDPPDDIIIITDDDNVVSVVVNVSSRCRYPVNVVVVVVVVVVVVVVVVVVVVVVVVVVVVVVVVVVVVVVVVVVVVVVVVVVVVVVVPPPDPPPPPPVPCVPVVCVVCVVVVVVVVVVVVVVVVVVVVVVVVCVCVPPVVVVVVVVVVVVVVD/DPDDDDDDVVVVLVQVVVQLVDFPDKDWKWKADPVRPDTQIWIWTHDQQKIFTQNDSPDSDTPDIDGLAQKAKDWDFDDDDPDDDDPPDRWGKMKIGHPDPPDDIIIITDPDNVVSVVVNVSSRCRYPVNVVVVVVVVVVVVVVVVVVVVVVVVVVVVVVVVVVVVVVVVVVVVVVVVVVVVVVVPPPDPPPPPPVVCVPVVCVVVVVVVVVVVVVVVVVVVVVVVVVVVCVCPPPVVVVVVVVVVVVVVD

Solvent-accessible surface area (backbone atoms only — not comparable to full-atom values): 27294 Å² total; per-residue (Å²): 129,84,76,70,61,41,67,59,62,59,57,53,46,52,50,52,57,50,24,73,78,60,40,79,46,71,48,73,32,26,38,50,41,96,84,67,78,47,76,41,72,27,22,33,35,30,30,73,40,34,39,36,32,17,76,45,81,86,52,88,63,47,51,29,52,43,74,35,64,76,48,44,56,44,80,40,82,76,73,74,81,90,71,82,70,74,98,68,84,76,69,29,31,32,32,43,36,50,87,54,84,84,44,82,64,45,47,36,34,33,92,40,63,68,54,31,53,50,48,41,54,51,55,62,60,16,24,66,66,58,49,52,52,52,39,52,52,49,49,51,52,41,54,52,48,51,52,50,40,51,53,46,52,50,50,34,51,52,38,52,51,49,37,53,52,46,52,51,51,42,55,51,52,52,52,51,48,50,53,50,51,52,51,54,68,65,42,82,56,84,67,74,65,65,44,87,68,55,49,49,50,58,46,40,46,53,42,44,46,50,46,44,48,50,45,43,54,46,44,48,51,43,47,52,41,45,50,48,43,48,48,44,53,68,27,69,64,40,45,49,50,47,55,53,49,50,57,60,63,73,104,128,83,73,70,62,43,67,59,61,58,58,54,46,52,51,53,57,49,24,75,78,60,39,78,45,71,49,71,34,26,38,51,40,97,84,68,78,47,76,42,72,27,23,34,35,29,30,73,42,35,38,36,32,16,77,45,81,87,52,88,62,48,51,27,52,42,74,34,64,77,47,44,57,46,80,40,82,74,73,73,81,89,71,81,69,73,98,68,84,76,68,31,30,31,33,44,36,49,86,52,84,84,46,85,65,44,48,35,32,32,93,41,64,70,53,32,53,51,48,40,54,51,56,61,61,16,24,66,66,59,50,50,51,51,40,51,51,50,50,51,52,41,53,52,48,52,51,50,40,52,54,46,51,51,51,34,50,53,39,51,51,48,40,52,52,46,52,52,51,42,53,51,52,52,51,52,48,53,54,50,51,54,52,55,69,67,42,83,59,82,69,74,65,66,43,86,68,53,54,48,50,59,48,41,46,54,41,42,47,49,45,44,51,51,45,45,56,44,44,52,50,45,47,53,41,45,52,49,45,51,49,43,52,69,25,70,66,39,45,49,50,47,56,51,48,54,58,60,64,73,104

Organism: Artemia franciscana (NCBI:txid6661)

Radius of gyration: 59.58 Å; Cα contacts (8 Å, |Δi|>4): 591; chains: 2; bounding box: 89×182×102 Å

Nearest PDB structures (foldseek):
  4kax-assembly1_B  TM=7.182E-01  e=5.954E-08  Homo sapiens
  6bbp-assembly1_A  TM=7.384E-01  e=1.435E-07  Mus musculus
  1v89-assembly1_A  TM=8.100E-01  e=4.376E-07  Homo sapiens
  1fgz-assembly1_A  TM=7.636E-01  e=3.077E-07  Mus musculus
  6bbq-assembly1_A  TM=7.338E-01  e=5.217E-07  Mus musculus

Secondary structure (DSSP, 8-state):
-----EE-HHHHHHHHHHHHHS-SEEEEEEEEPTTSS-EEEEEEEEETTEEEEESSTT-SS-SEEEE-TTEEEEEE-----S--S-S----EEEEEEESSTTS--EEEEESSHHHHHHHHHHHHH--HHHHHHHHHHHHHHHHHHHHHHHHHHHHHHHHHHHHHHHHHHHHHHHHHHHHHHHHHHHS--------TTTHHHHHHHHHHHHHHHHHHHHHHHHHHHHHHHHHHHHSHHHHHHHHHHHHHHT-/-----EE-HHHHHHHHHHHHHS-SEEEEEEEEPTTSS-EEEEEEEEETTEEEEESSTT-SS-SEEEE-TTEEEEEE-----S--S-S----EEEEEEESSTTS--EEEEESSHHHHHHHHHHHHH--HHHHHHHHHHHHHHHHHHHHHHHHHHHHHHHHHHHHHHHHHHHHHHHHHHHHHHHHHHHS--------TTTHHHHHHHHHHHHHHHHHHHHHHHHHHHHHHHHHHHTSHHHHHHHHHHHHHHT-

Sequence (502 aa):
MQRPIKVTESQLLMLAERARYDAALAGPLYKRTADGTKWQSKWFTLYQNLLFYSEIEHSSRPSGVIFLEGSYCDRLIITGSKTSKPASEKMYCFAVTYRRENQRQYELKADTESDCKAWIEAVRQASFNKLLLQKEELEQKHLHLLQIVESEKTAKWQYTQQCEELTDEIKKLRSELCTLKKEWRLTPSKSTTESPGSEEAETEELKKIRKVQGFFRGWLCRHRWKTIVDEYIKSPHAESMRKRNRYNFSCMQRPIKVTESQLLMLAERARYDAALAGPLYKRTADGTKWQSKWFTLYQNLLFYSEIEHSSRPSGVIFLEGSYCDRLIITGSKTSKPASEKMYCFAVTYRRENQRQYELKADTESDCKAWIEAVRQASFNKLLLQKEELEQKHLHLLQIVESEKTAKWQYTQQCEELTDEIKKLRSELCTLKKEWRLTPSKSTTESPGSEEAETEELKKIRKVQGFFRGWLCRHRWKTIVDEYIKSPHAESMRKRNRYNFSC

InterPro domains:
  IPR001849 Pleckstrin homology domain [PF00169] (27-127)
  IPR001849 Pleckstrin homology domain [PS50003] (22-128)
  IPR001849 Pleckstrin homology domain [SM00233] (23-130)
  IPR011993 PH-like domain superfamily [G3DSA:2.30.29.30] (25-136)
  IPR045188 PH domain containing protein Boi1/Boi2-like [PTHR22902] (23-209)